Protein AF-0000000074470999 (afdb_homodimer)

pLDDT: mean 94.83, std 13.08, range [27.0, 99.0]

InterPro domains:
  IPR013830 SGNH hydrolase-type esterase domain [PF13472] (22-227)
  IPR036514 SGNH hydrolase superfamily [G3DSA:3.40.50.1110] (16-259)
  IPR045136 Isoamyl acetate-hydrolyzing esterase Iah1-like [PTHR14209] (16-255)

Solvent-accessible surface area (backbone atoms only — not comparable to full-atom values): 27203 Å² total; per-residue (Å²): 133,81,80,75,70,70,77,73,78,78,80,65,61,67,55,79,63,37,24,36,37,38,38,29,14,38,68,47,44,55,17,31,41,42,92,69,31,38,29,34,52,25,51,51,35,41,60,24,54,61,44,36,44,63,42,80,51,23,38,51,70,35,25,51,56,29,42,64,64,45,41,50,24,67,53,63,46,59,89,59,40,46,43,52,33,32,38,46,40,55,40,64,39,18,32,25,37,88,90,45,89,55,35,42,61,67,68,57,45,44,48,37,53,50,47,54,66,62,26,69,54,40,58,68,40,59,44,51,54,31,40,31,30,27,62,60,29,30,40,70,44,27,43,58,48,26,50,73,72,71,41,73,71,73,52,50,44,25,72,55,30,48,52,47,24,51,43,49,50,51,52,27,55,74,69,72,36,53,64,26,57,35,29,59,52,55,41,47,74,67,70,54,55,92,91,52,79,55,76,31,30,83,87,35,72,88,47,71,72,58,52,55,28,30,74,35,19,73,44,65,24,27,60,32,27,50,53,46,45,50,41,45,53,50,40,37,46,75,76,37,55,71,69,32,49,90,60,47,66,60,75,62,66,57,41,93,73,40,63,107,133,83,77,74,72,67,78,74,79,77,80,64,58,68,54,78,60,38,24,36,37,39,37,30,15,39,69,47,44,56,18,31,41,41,91,68,33,40,29,34,52,28,50,50,35,42,59,25,55,62,44,37,43,64,43,79,51,23,40,52,70,33,26,51,57,29,44,66,64,46,41,49,24,67,54,61,45,59,90,59,41,46,43,53,32,32,39,46,40,54,40,64,40,18,30,25,37,87,90,46,89,55,34,42,60,68,69,59,45,42,50,39,53,50,48,55,66,63,27,69,54,41,58,70,41,59,44,52,55,30,39,32,31,28,62,61,30,30,40,70,44,26,42,57,49,25,51,76,73,72,40,72,70,72,52,51,44,26,71,55,29,48,52,46,26,51,43,48,51,51,53,26,55,75,71,72,36,54,63,25,54,36,30,60,51,56,42,47,74,66,69,56,52,91,91,52,78,55,74,31,31,83,89,34,72,87,47,70,73,58,53,55,27,29,74,34,20,72,44,65,24,28,61,32,28,49,52,46,44,51,41,44,52,51,40,37,44,74,76,37,55,71,69,32,49,91,59,48,68,60,75,64,65,57,42,94,73,40,62,103

Secondary structure (DSSP, 8-state):
-----------S---PPEEEEEEESHHHHGGG--TTS--HHHHHHHHTTTTEEEEEEE-TT--HHHHHHHHHHHSPPTTT--EEEEEEE--TTTTSPTTSTT---HHHHHHHHHHHHT-HHHHHH--EEEEEPPPP--HHHHHHHHHHTTPPSPS--HHHHHHHHHHHHHHHHHTT--EE-HHHHHHHHTT--TTS--TTSTTS---HHHHTTBSSSSSB-HHHHHHHHHHHHHHHHHH-GGGSGGGSPPSS--TTTS--/-----------S---PPEEEEEEESHHHHGGG--TTS--HHHHHHHHTTTTEEEEEEE-TT--HHHHHHHHHHHSPPTTT--EEEEEEE--TTTTSPTTSTT---HHHHHHHHHHHHT-HHHHHH--EEEEEPPPP--HHHHHHHHHHTTPPSPS--HHHHHHHHHHHHHHHHHTT--EE-HHHHHHHHTT--TTS--TTSTTS---HHHHTTBSSSSSB-HHHHHHHHHHHHHHHHHH-GGGSGGGSPPSS--TTTS--

Structure (mmCIF, N/CA/C/O backbone):
data_AF-0000000074470999-model_v1
#
loop_
_entity.id
_entity.type
_entity.pdbx_description
1 polymer 'SGNH hydrolase-type esterase domain-containing protein'
#
loop_
_atom_site.group_PDB
_atom_site.id
_atom_site.type_symbol
_atom_site.label_atom_id
_atom_site.label_alt_id
_atom_site.label_comp_id
_atom_site.label_asym_id
_atom_site.label_entity_id
_atom_site.label_seq_id
_atom_site.pdbx_PDB_ins_code
_atom_site.Cartn_x
_atom_site.Cartn_y
_atom_site.Cartn_z
_atom_site.occupancy
_atom_site.B_iso_or_equiv
_atom_site.auth_seq_id
_atom_site.auth_comp_id
_atom_site.auth_asym_id
_atom_site.auth_atom_id
_atom_site.pdbx_PDB_model_num
ATOM 1 N N . MET A 1 1 ? -44.375 19.031 -3.625 1 27 1 MET A N 1
ATOM 2 C CA . MET A 1 1 ? -43.5 19.422 -2.52 1 27 1 MET A CA 1
ATOM 3 C C . MET A 1 1 ? -42.625 18.25 -2.059 1 27 1 MET A C 1
ATOM 5 O O . MET A 1 1 ? -43.094 17.438 -1.252 1 27 1 MET A O 1
ATOM 9 N N . SER A 1 2 ? -41.875 17.625 -2.951 1 29.59 2 SER A N 1
ATOM 10 C CA . SER A 1 2 ? -41.219 16.312 -2.906 1 29.59 2 SER A CA 1
ATOM 11 C C . SER A 1 2 ? -40.188 16.25 -1.793 1 29.59 2 SER A C 1
ATOM 13 O O . SER A 1 2 ? -39.344 17.141 -1.674 1 29.59 2 SER A O 1
ATOM 15 N N . ASN A 1 3 ? -40.562 15.648 -0.581 1 29.34 3 ASN A N 1
ATOM 16 C CA . ASN A 1 3 ? -39.875 15.445 0.693 1 29.34 3 ASN A CA 1
ATOM 17 C C . ASN A 1 3 ? -38.562 14.711 0.506 1 29.34 3 ASN A C 1
ATOM 19 O O . ASN A 1 3 ? -38.531 13.492 0.309 1 29.34 3 ASN A O 1
ATOM 23 N N . THR A 1 4 ? -37.656 15.273 -0.254 1 30.84 4 THR A N 1
ATOM 24 C CA . THR A 1 4 ? -36.312 14.711 -0.324 1 30.84 4 THR A CA 1
ATOM 25 C C . THR A 1 4 ? -35.75 14.508 1.074 1 30.84 4 THR A C 1
ATOM 27 O O . THR A 1 4 ? -35.438 15.484 1.769 1 30.84 4 THR A O 1
ATOM 30 N N . VAL A 1 5 ? -36.281 13.469 1.771 1 32.06 5 VAL A N 1
ATOM 31 C CA . VAL A 1 5 ? -35.719 13.117 3.07 1 32.06 5 VAL A CA 1
ATOM 32 C C . VAL A 1 5 ? -34.219 13.047 2.979 1 32.06 5 VAL A C 1
ATOM 34 O O . VAL A 1 5 ? -33.656 12.367 2.107 1 32.06 5 VAL A O 1
ATOM 37 N N . ALA A 1 6 ? -33.531 14.039 3.396 1 31.72 6 ALA A N 1
ATOM 38 C CA . ALA A 1 6 ? -32.062 14.031 3.58 1 31.72 6 ALA A CA 1
ATOM 39 C C . ALA A 1 6 ? -31.609 12.719 4.207 1 31.72 6 ALA A C 1
ATOM 41 O O . ALA A 1 6 ? -32.219 12.242 5.176 1 31.72 6 ALA A O 1
ATOM 42 N N . ALA A 1 7 ? -31.016 11.828 3.424 1 36.44 7 ALA A N 1
ATOM 43 C CA . ALA A 1 7 ? -30.406 10.633 3.988 1 36.44 7 ALA A CA 1
ATOM 44 C C . ALA A 1 7 ? -29.922 10.891 5.418 1 36.44 7 ALA A C 1
ATOM 46 O O . ALA A 1 7 ? -29.156 11.82 5.668 1 36.44 7 ALA A O 1
ATOM 47 N N . ALA A 1 8 ? -30.5 10.477 6.402 1 34.44 8 ALA A N 1
ATOM 48 C CA . ALA A 1 8 ? -30.188 10.539 7.824 1 34.44 8 ALA A CA 1
ATOM 49 C C . ALA A 1 8 ? -28.688 10.398 8.055 1 34.44 8 ALA A C 1
ATOM 51 O O . ALA A 1 8 ? -28.062 9.438 7.598 1 34.44 8 ALA A O 1
ATOM 52 N N . GLU A 1 9 ? -27.781 11.289 8.109 1 38.44 9 GLU A N 1
ATOM 53 C CA . GLU A 1 9 ? -26.391 11.273 8.523 1 38.44 9 GLU A CA 1
ATOM 54 C C . GLU A 1 9 ? -26.141 10.195 9.578 1 38.44 9 GLU A C 1
ATOM 56 O O . GLU A 1 9 ? -26.547 10.336 10.727 1 38.44 9 GLU A O 1
ATOM 61 N N . GLU A 1 10 ? -26.453 8.906 9.453 1 44.12 10 GLU A N 1
ATOM 62 C CA . GLU A 1 10 ? -26.188 7.926 10.5 1 44.12 10 GLU A CA 1
ATOM 63 C C . GLU A 1 10 ? -24.812 8.148 11.125 1 44.12 10 GLU A C 1
ATOM 65 O O . GLU A 1 10 ? -23.781 8.062 10.445 1 44.12 10 GLU A O 1
ATOM 70 N N . GLU A 1 11 ? -24.438 8.875 11.953 1 49.19 11 GLU A N 1
ATOM 71 C CA . GLU A 1 11 ? -23.359 9.32 12.828 1 49.19 11 GLU A CA 1
ATOM 72 C C . GLU A 1 11 ? -22.594 8.141 13.422 1 49.19 11 GLU A C 1
ATOM 74 O O . GLU A 1 11 ? -23.203 7.25 14.023 1 49.19 11 GLU A O 1
ATOM 79 N N . GLY A 1 12 ? -21.328 7.801 13.117 1 61.19 12 GLY A N 1
ATOM 80 C CA . GLY A 1 12 ? -20.219 7.227 13.867 1 61.19 12 GLY A CA 1
ATOM 81 C C . GLY A 1 12 ? -20 5.754 13.562 1 61.19 12 GLY A C 1
ATOM 82 O O . GLY A 1 12 ? -19.312 5.059 14.32 1 61.19 12 GLY A O 1
ATOM 83 N N . VAL A 1 13 ? -20.688 5.207 12.586 1 78.5 13 VAL A N 1
ATOM 84 C CA . VAL A 1 13 ? -20.516 3.771 12.391 1 78.5 13 VAL A CA 1
ATOM 85 C C . VAL A 1 13 ? -19.281 3.525 11.523 1 78.5 13 VAL A C 1
ATOM 87 O O . VAL A 1 13 ? -19.125 4.113 10.453 1 78.5 13 VAL A O 1
ATOM 90 N N . TYR A 1 14 ? -18.375 2.713 12.031 1 87.81 14 TYR A N 1
ATOM 91 C CA . TYR A 1 14 ? -17.188 2.295 11.312 1 87.81 14 TYR A CA 1
ATOM 92 C C . TYR A 1 14 ? -17.531 1.715 9.945 1 87.81 14 TYR A C 1
ATOM 94 O O . TYR A 1 14 ? -18.406 0.845 9.844 1 87.81 14 TYR A O 1
ATOM 102 N N . THR A 1 15 ? -16.984 2.309 8.93 1 86.56 15 THR A N 1
ATOM 103 C CA . THR A 1 15 ? -17.156 1.873 7.551 1 86.56 15 THR A CA 1
ATOM 104 C C . THR A 1 15 ? -15.836 1.425 6.953 1 86.56 15 THR A C 1
ATOM 106 O O . THR A 1 15 ? -15.133 2.219 6.328 1 86.56 15 THR A O 1
ATOM 109 N N . PRO A 1 16 ? -15.555 0.133 7.09 1 88.19 16 PRO A N 1
ATOM 110 C CA . PRO A 1 16 ? -14.289 -0.343 6.535 1 88.19 16 PRO A CA 1
ATOM 111 C C . PRO A 1 16 ? -14.305 -0.449 5.016 1 88.19 16 PRO A C 1
ATOM 113 O O . PRO A 1 16 ? -15.375 -0.626 4.418 1 88.19 16 PRO A O 1
ATOM 116 N N . TYR A 1 17 ? -13.164 -0.198 4.395 1 96.62 17 TYR A N 1
ATOM 117 C CA . TYR A 1 17 ? -13.039 -0.536 2.98 1 96.62 17 TYR A CA 1
ATOM 118 C C . TYR A 1 17 ? -13.094 -2.045 2.771 1 96.62 17 TYR A C 1
ATOM 120 O O . TYR A 1 17 ? -12.523 -2.807 3.561 1 96.62 17 TYR A O 1
ATOM 128 N N . ASP A 1 18 ? -13.82 -2.455 1.763 1 98.06 18 ASP A N 1
ATOM 129 C CA . ASP A 1 18 ? -13.617 -3.832 1.318 1 98.06 18 ASP A CA 1
ATOM 130 C C . ASP A 1 18 ? -12.172 -4.059 0.875 1 98.06 18 ASP A C 1
ATOM 132 O O . ASP A 1 18 ? -11.43 -3.1 0.64 1 98.06 18 ASP A O 1
ATOM 136 N N . GLN A 1 19 ? -11.828 -5.348 0.821 1 98.44 19 GLN A N 1
ATOM 137 C CA . GLN A 1 19 ? -10.43 -5.641 0.544 1 98.44 19 GLN A CA 1
ATOM 138 C C . GLN A 1 19 ? -10.266 -6.289 -0.826 1 98.44 19 GLN A C 1
ATOM 140 O O . GLN A 1 19 ? -11.102 -7.094 -1.243 1 98.44 19 GLN A O 1
ATOM 145 N N . PHE A 1 20 ? -9.266 -5.883 -1.554 1 98.94 20 PHE A N 1
ATOM 146 C CA . PHE A 1 20 ? -8.617 -6.633 -2.623 1 98.94 20 PHE A CA 1
ATOM 147 C C . PHE A 1 20 ? -7.406 -7.391 -2.092 1 98.94 20 PHE A C 1
ATOM 149 O O . PHE A 1 20 ? -6.348 -6.797 -1.856 1 98.94 20 PHE A O 1
ATOM 156 N N . PHE A 1 21 ? -7.531 -8.711 -1.862 1 98.88 21 PHE A N 1
ATOM 157 C CA . PHE A 1 21 ? -6.582 -9.531 -1.124 1 98.88 21 PHE A CA 1
ATOM 158 C C . PHE A 1 21 ? -5.629 -10.242 -2.076 1 98.88 21 PHE A C 1
ATOM 160 O O . PHE A 1 21 ? -6.047 -11.094 -2.867 1 98.88 21 PHE A O 1
ATOM 167 N N . LEU A 1 22 ? -4.309 -9.898 -2.029 1 98.94 22 LEU A N 1
ATOM 168 C CA . LEU A 1 22 ? -3.287 -10.516 -2.865 1 98.94 22 LEU A CA 1
ATOM 169 C C . LEU A 1 22 ? -2.561 -11.625 -2.109 1 98.94 22 LEU A C 1
ATOM 171 O O . LEU A 1 22 ? -1.71 -11.344 -1.26 1 98.94 22 LEU A O 1
ATOM 175 N N . PHE A 1 23 ? -2.852 -12.859 -2.363 1 98.94 23 PHE A N 1
ATOM 176 C CA . PHE A 1 23 ? -2.242 -14 -1.688 1 98.94 23 PHE A CA 1
ATOM 177 C C . PHE A 1 23 ? -1.199 -14.664 -2.58 1 98.94 23 PHE A C 1
ATOM 179 O O . PHE A 1 23 ? -1.497 -15.039 -3.715 1 98.94 23 PHE A O 1
ATOM 186 N N . GLY A 1 24 ? 0.004 -14.688 -2.09 1 98.81 24 GLY A N 1
ATOM 187 C CA . GLY A 1 24 ? 1.03 -15.266 -2.943 1 98.81 24 GLY A CA 1
ATOM 188 C C . GLY A 1 24 ? 2.361 -15.445 -2.24 1 98.81 24 GLY A C 1
ATOM 189 O O . GLY A 1 24 ? 2.406 -15.633 -1.021 1 98.81 24 GLY A O 1
ATOM 190 N N . ASP A 1 25 ? 3.412 -15.57 -3.02 1 98.75 25 ASP A N 1
ATOM 191 C CA . ASP A 1 25 ? 4.758 -15.836 -2.523 1 98.75 25 ASP A CA 1
ATOM 192 C C . ASP A 1 25 ? 5.629 -14.586 -2.596 1 98.75 25 ASP A C 1
ATOM 194 O O . ASP A 1 25 ? 5.156 -13.477 -2.324 1 98.75 25 ASP A O 1
ATOM 198 N N . SER A 1 26 ? 6.926 -14.711 -2.906 1 98.75 26 SER A N 1
ATOM 199 C CA . SER A 1 26 ? 7.848 -13.578 -2.922 1 98.75 26 SER A CA 1
ATOM 200 C C . SER A 1 26 ? 7.488 -12.586 -4.027 1 98.75 26 SER A C 1
ATOM 202 O O . SER A 1 26 ? 7.684 -11.375 -3.873 1 98.75 26 SER A O 1
ATOM 204 N N . ILE A 1 27 ? 6.973 -13.07 -5.133 1 98.88 27 ILE A N 1
ATOM 205 C CA . ILE A 1 27 ? 6.641 -12.188 -6.246 1 98.88 27 ILE A CA 1
ATOM 206 C C . ILE A 1 27 ? 5.52 -11.242 -5.836 1 98.88 27 ILE A C 1
ATOM 208 O O . ILE A 1 27 ? 5.516 -10.07 -6.227 1 98.88 27 ILE A O 1
ATOM 212 N N . THR A 1 28 ? 4.59 -11.719 -5.016 1 98.88 28 THR A N 1
ATOM 213 C CA . THR A 1 28 ? 3.559 -10.875 -4.426 1 98.88 28 THR A CA 1
ATOM 214 C C . THR A 1 28 ? 4.148 -9.984 -3.336 1 98.88 28 THR A C 1
ATOM 216 O O . THR A 1 28 ? 3.926 -8.773 -3.33 1 98.88 28 THR A O 1
ATOM 219 N N . GLU A 1 29 ? 4.938 -10.578 -2.426 1 98.69 29 GLU A N 1
ATOM 220 C CA . GLU A 1 29 ? 5.527 -9.828 -1.319 1 98.69 29 GLU A CA 1
ATOM 221 C C . GLU A 1 29 ? 6.336 -8.633 -1.827 1 98.69 29 GLU A C 1
ATOM 223 O O . GLU A 1 29 ? 6.195 -7.523 -1.316 1 98.69 29 GLU A O 1
ATOM 228 N N . TYR A 1 30 ? 7.125 -8.844 -2.863 1 98.5 30 TYR A N 1
ATOM 229 C CA . TYR A 1 30 ? 8.102 -7.855 -3.305 1 98.5 30 TYR A CA 1
ATOM 230 C C . TYR A 1 30 ? 7.457 -6.832 -4.23 1 98.5 30 TYR A C 1
ATOM 232 O O . TYR A 1 30 ? 8.117 -5.895 -4.684 1 98.5 30 TYR A O 1
ATOM 240 N N . SER A 1 31 ? 6.168 -7 -4.426 1 98.25 31 SER A N 1
ATOM 241 C CA . SER A 1 31 ? 5.516 -6.16 -5.426 1 98.25 31 SER A CA 1
ATOM 242 C C . SER A 1 31 ? 5.328 -4.738 -4.914 1 98.25 31 SER A C 1
ATOM 244 O O . SER A 1 31 ? 4.906 -3.854 -5.668 1 98.25 31 SER A O 1
ATOM 246 N N . ASN A 1 32 ? 5.695 -4.414 -3.654 1 96.56 32 ASN A N 1
ATOM 247 C CA . ASN A 1 32 ? 5.633 -3.061 -3.115 1 96.56 32 ASN A CA 1
ATOM 248 C C . ASN A 1 32 ? 6.898 -2.27 -3.445 1 96.56 32 ASN A C 1
ATOM 250 O O . ASN A 1 32 ? 6.926 -1.047 -3.289 1 96.56 32 ASN A O 1
ATOM 254 N N . ALA A 1 33 ? 7.934 -2.945 -3.859 1 94.94 33 ALA A N 1
ATOM 255 C CA . ALA A 1 33 ? 9.227 -2.299 -4.059 1 94.94 33 ALA A CA 1
ATOM 256 C C . ALA A 1 33 ? 9.172 -1.293 -5.203 1 94.94 33 ALA A C 1
ATOM 258 O O . ALA A 1 33 ? 8.492 -1.526 -6.207 1 94.94 33 ALA A O 1
ATOM 259 N N . GLN A 1 34 ? 9.891 -0.21 -5.008 1 93.31 34 GLN A N 1
ATOM 260 C CA . GLN A 1 34 ? 9.875 0.845 -6.016 1 93.31 34 GLN A CA 1
ATOM 261 C C . GLN A 1 34 ? 11.281 1.13 -6.535 1 93.31 34 GLN A C 1
ATOM 263 O O . GLN A 1 34 ? 11.5 2.125 -7.23 1 93.31 34 GLN A O 1
ATOM 268 N N . ASP A 1 35 ? 12.18 0.315 -6.18 1 91.69 35 ASP A N 1
ATOM 269 C CA . ASP A 1 35 ? 13.578 0.574 -6.504 1 91.69 35 ASP A CA 1
ATOM 270 C C . ASP A 1 35 ? 13.773 0.711 -8.008 1 91.69 35 ASP A C 1
ATOM 272 O O . ASP A 1 35 ? 14.703 1.392 -8.461 1 91.69 35 ASP A O 1
ATOM 276 N N . MET A 1 36 ? 12.875 0.065 -8.688 1 93.62 36 MET A N 1
ATOM 277 C CA . MET A 1 36 ? 13.008 0.12 -10.141 1 93.62 36 MET A CA 1
ATOM 278 C C . MET A 1 36 ? 11.891 0.958 -10.758 1 93.62 36 MET A C 1
ATOM 280 O O . MET A 1 36 ? 11.656 0.894 -11.969 1 93.62 36 MET A O 1
ATOM 284 N N . GLY A 1 37 ? 11.133 1.598 -9.953 1 94 37 GLY A N 1
ATOM 285 C CA . GLY A 1 37 ? 10.273 2.67 -10.43 1 94 37 GLY A CA 1
ATOM 286 C C . GLY A 1 37 ? 8.812 2.273 -10.516 1 94 37 GLY A C 1
ATOM 287 O O . GLY A 1 37 ? 7.945 3.123 -10.727 1 94 37 GLY A O 1
ATOM 288 N N . PHE A 1 38 ? 8.523 0.95 -10.398 1 96.81 38 PHE A N 1
ATOM 289 C CA . PHE A 1 38 ? 7.133 0.513 -10.484 1 96.81 38 PHE A CA 1
ATOM 290 C C . PHE A 1 38 ? 6.926 -0.789 -9.719 1 96.81 38 PHE A C 1
ATOM 292 O O . PHE A 1 38 ? 7.738 -1.709 -9.82 1 96.81 38 PHE A O 1
ATOM 299 N N . GLY A 1 39 ? 5.871 -0.806 -8.953 1 97.81 39 GLY A N 1
ATOM 300 C CA . GLY A 1 39 ? 5.43 -2.016 -8.273 1 97.81 39 GLY A CA 1
ATOM 301 C C . GLY A 1 39 ? 3.98 -2.363 -8.555 1 97.81 39 GLY A C 1
ATOM 302 O O . GLY A 1 39 ? 3.154 -1.475 -8.773 1 97.81 39 GLY A O 1
ATOM 303 N N . PHE A 1 40 ? 3.67 -3.639 -8.531 1 98.75 40 PHE A N 1
ATOM 304 C CA . PHE A 1 40 ? 2.34 -4.156 -8.828 1 98.75 40 PHE A CA 1
ATOM 305 C C . PHE A 1 40 ? 1.349 -3.756 -7.738 1 98.75 40 PHE A C 1
ATOM 307 O O . PHE A 1 40 ? 0.289 -3.199 -8.031 1 98.75 40 PHE A O 1
ATOM 314 N N . SER A 1 41 ? 1.632 -3.961 -6.449 1 98.5 41 SER A N 1
ATOM 315 C CA . SER A 1 41 ? 0.711 -3.695 -5.348 1 98.5 41 SER A CA 1
ATOM 316 C C . SER A 1 41 ? 0.39 -2.207 -5.246 1 98.5 41 SER A C 1
ATOM 318 O O . SER A 1 41 ? -0.779 -1.822 -5.172 1 98.5 41 SER A O 1
ATOM 320 N N . PRO A 1 42 ? 1.391 -1.331 -5.305 1 98.19 42 PRO A N 1
ATOM 321 C CA . PRO A 1 42 ? 1.069 0.097 -5.242 1 98.19 42 PRO A CA 1
ATOM 322 C C . PRO A 1 42 ? 0.254 0.57 -6.445 1 98.19 42 PRO A C 1
ATOM 324 O O . PRO A 1 42 ? -0.557 1.491 -6.32 1 98.19 42 PRO A O 1
ATOM 327 N N . ALA A 1 43 ? 0.458 -0.048 -7.625 1 98.38 43 ALA A N 1
ATOM 328 C CA . ALA A 1 43 ? -0.355 0.306 -8.789 1 98.38 43 ALA A CA 1
ATOM 329 C C . ALA A 1 43 ? -1.83 0.005 -8.531 1 98.38 43 ALA A C 1
ATOM 331 O O . ALA A 1 43 ? -2.699 0.827 -8.836 1 98.38 43 ALA A O 1
ATOM 332 N N . LEU A 1 44 ? -2.064 -1.176 -7.957 1 98.81 44 LEU A N 1
ATOM 333 C CA . LEU A 1 44 ? -3.436 -1.517 -7.594 1 98.81 44 LEU A CA 1
ATOM 334 C C . LEU A 1 44 ? -3.957 -0.58 -6.508 1 98.81 44 LEU A C 1
ATOM 336 O O . LEU A 1 44 ? -5.113 -0.152 -6.555 1 98.81 44 LEU A O 1
ATOM 340 N N . GLN A 1 45 ? -3.113 -0.266 -5.52 1 98.56 45 GLN A N 1
ATOM 341 C CA . GLN A 1 45 ? -3.512 0.614 -4.426 1 98.56 45 GLN A CA 1
ATOM 342 C C . GLN A 1 45 ? -3.885 2 -4.941 1 98.56 45 GLN A C 1
ATOM 344 O O . GLN A 1 45 ? -4.832 2.617 -4.453 1 98.56 45 GLN A O 1
ATOM 349 N N . ASN A 1 46 ? -3.113 2.441 -5.875 1 98.38 46 ASN A N 1
ATOM 350 C CA . ASN A 1 46 ? -3.43 3.732 -6.477 1 98.38 46 ASN A CA 1
ATOM 351 C C . ASN A 1 46 ? -4.738 3.68 -7.262 1 98.38 46 ASN A C 1
ATOM 353 O O . ASN A 1 46 ? -5.578 4.57 -7.133 1 98.38 46 ASN A O 1
ATOM 357 N N . ALA A 1 47 ? -4.938 2.646 -8.047 1 98.62 47 ALA A N 1
ATOM 358 C CA . ALA A 1 47 ? -6.129 2.506 -8.875 1 98.62 47 ALA A CA 1
ATOM 359 C C . ALA A 1 47 ? -7.387 2.416 -8.016 1 98.62 47 ALA A C 1
ATOM 361 O O . ALA A 1 47 ? -8.422 2.99 -8.352 1 98.62 47 ALA A O 1
ATOM 362 N N . TYR A 1 48 ? -7.258 1.744 -6.859 1 98.81 48 TYR A N 1
ATOM 363 C CA . TYR A 1 48 ? -8.438 1.476 -6.039 1 98.81 48 TYR A CA 1
ATOM 364 C C . TYR A 1 48 ? -8.484 2.408 -4.836 1 98.81 48 TYR A C 1
ATOM 366 O O . TYR A 1 48 ? -9.219 2.158 -3.879 1 98.81 48 TYR A O 1
ATOM 374 N N . ALA A 1 49 ? -7.695 3.5 -4.879 1 98.12 49 ALA A N 1
ATOM 375 C CA . ALA A 1 49 ? -7.656 4.461 -3.779 1 98.12 49 ALA A CA 1
ATOM 376 C C . ALA A 1 49 ? -9.062 4.945 -3.424 1 98.12 49 ALA A C 1
ATOM 378 O O . ALA A 1 49 ? -9.867 5.234 -4.309 1 98.12 49 ALA A O 1
ATOM 379 N N . ARG A 1 50 ? -9.367 4.934 -2.059 1 97.81 50 ARG A N 1
ATOM 380 C CA . ARG A 1 50 ? -10.617 5.406 -1.462 1 97.81 50 ARG A CA 1
ATOM 381 C C . ARG A 1 50 ? -11.773 4.473 -1.808 1 97.81 50 ARG A C 1
ATOM 383 O O . ARG A 1 50 ? -12.93 4.777 -1.508 1 97.81 50 ARG A O 1
ATOM 390 N N . ARG A 1 51 ? -11.508 3.338 -2.486 1 98.38 51 ARG A N 1
ATOM 391 C CA . ARG A 1 51 ? -12.539 2.389 -2.898 1 98.38 51 ARG A CA 1
ATOM 392 C C . ARG A 1 51 ? -12.336 1.036 -2.225 1 98.38 51 ARG A C 1
ATOM 394 O O . ARG A 1 51 ? -13.258 0.505 -1.601 1 98.38 51 ARG A O 1
ATOM 401 N N . LEU A 1 52 ? -11.188 0.485 -2.293 1 98.69 52 LEU A N 1
ATOM 402 C CA . LEU A 1 52 ? -10.789 -0.779 -1.685 1 98.69 52 LEU A CA 1
ATOM 403 C C . LEU A 1 52 ? -9.43 -0.651 -1.011 1 98.69 52 LEU A C 1
ATOM 405 O O . LEU A 1 52 ? -8.578 0.126 -1.456 1 98.69 52 LEU A O 1
ATOM 409 N N . ASP A 1 53 ? -9.25 -1.39 0.05 1 98.25 53 ASP A N 1
ATOM 410 C CA . ASP A 1 53 ? -7.902 -1.62 0.561 1 98.25 53 ASP A CA 1
ATOM 411 C C . ASP A 1 53 ? -7.242 -2.803 -0.145 1 98.25 53 ASP A C 1
ATOM 413 O O . ASP A 1 53 ? -7.781 -3.91 -0.148 1 98.25 53 ASP A O 1
ATOM 417 N N . VAL A 1 54 ? -6.117 -2.566 -0.787 1 98.69 54 VAL A N 1
ATOM 418 C CA . VAL A 1 54 ? -5.324 -3.648 -1.364 1 98.69 54 VAL A CA 1
ATOM 419 C C . VAL A 1 54 ? -4.371 -4.207 -0.312 1 98.69 54 VAL A C 1
ATOM 421 O O . VAL A 1 54 ? -3.523 -3.482 0.216 1 98.69 54 VAL A O 1
ATOM 424 N N . VAL A 1 55 ? -4.512 -5.48 0.005 1 98.19 55 VAL A N 1
ATOM 425 C CA . VAL A 1 55 ? -3.76 -6.129 1.073 1 98.19 55 VAL A CA 1
ATOM 426 C C . VAL A 1 55 ? -2.762 -7.117 0.476 1 98.19 55 VAL A C 1
ATOM 428 O O . VAL A 1 55 ? -3.152 -8.07 -0.205 1 98.19 55 VAL A O 1
ATOM 431 N N . ASN A 1 56 ? -1.487 -6.816 0.677 1 98.62 56 ASN A N 1
ATOM 432 C CA . ASN A 1 56 ? -0.42 -7.699 0.217 1 98.62 56 ASN A CA 1
ATOM 433 C C . ASN A 1 56 ? -0.113 -8.789 1.242 1 98.62 56 ASN A C 1
ATOM 435 O O . ASN A 1 56 ? 0.401 -8.5 2.324 1 98.62 56 ASN A O 1
ATOM 439 N N . ARG A 1 57 ? -0.442 -9.992 0.909 1 98.62 57 ARG A N 1
ATOM 440 C CA . ARG A 1 57 ? -0.13 -11.141 1.744 1 98.62 57 ARG A CA 1
ATOM 441 C C . ARG A 1 57 ? 0.763 -12.133 1.001 1 98.62 57 ARG A C 1
ATOM 443 O O . ARG A 1 57 ? 0.444 -13.32 0.911 1 98.62 57 ARG A O 1
ATOM 450 N N . GLY A 1 58 ? 1.814 -11.555 0.41 1 98.69 58 GLY A N 1
ATOM 451 C CA . GLY A 1 58 ? 2.891 -12.367 -0.138 1 98.69 58 GLY A CA 1
ATOM 452 C C . GLY A 1 58 ? 3.854 -12.875 0.918 1 98.69 58 GLY A C 1
ATOM 453 O O . GLY A 1 58 ? 4.254 -12.125 1.811 1 98.69 58 GLY A O 1
ATOM 454 N N . LEU A 1 59 ? 4.148 -14.141 0.837 1 98.56 59 LEU A N 1
ATOM 455 C CA . LEU A 1 59 ? 5.078 -14.781 1.764 1 98.56 59 LEU A CA 1
ATOM 456 C C . LEU A 1 59 ? 6.254 -15.398 1.016 1 98.56 59 LEU A C 1
ATOM 458 O O . LEU A 1 59 ? 6.125 -16.469 0.428 1 98.56 59 LEU A O 1
ATOM 462 N N . ALA A 1 60 ? 7.379 -14.688 1.075 1 98.44 60 ALA A N 1
ATOM 463 C CA . ALA A 1 60 ? 8.547 -15.023 0.267 1 98.44 60 ALA A CA 1
ATOM 464 C C . ALA A 1 60 ? 8.984 -16.469 0.505 1 98.44 60 ALA A C 1
ATOM 466 O O . ALA A 1 60 ? 9.117 -16.906 1.652 1 98.44 60 ALA A O 1
ATOM 467 N N . GLY A 1 61 ? 9.188 -17.172 -0.562 1 98.5 61 GLY A N 1
ATOM 468 C CA . GLY A 1 61 ? 9.711 -18.531 -0.521 1 98.5 61 GLY A CA 1
ATOM 469 C C . GLY A 1 61 ? 8.633 -19.578 -0.312 1 98.5 61 GLY A C 1
ATOM 470 O O . GLY A 1 61 ? 8.867 -20.766 -0.508 1 98.5 61 GLY A O 1
ATOM 471 N N . TYR A 1 62 ? 7.449 -19.188 0.098 1 98.69 62 TYR A N 1
ATOM 472 C CA . TYR A 1 62 ? 6.379 -20.141 0.364 1 98.69 62 TYR A CA 1
ATOM 473 C C . TYR A 1 62 ? 5.93 -20.828 -0.92 1 98.69 62 TYR A C 1
ATOM 475 O O . TYR A 1 62 ? 5.801 -20.188 -1.965 1 98.69 62 TYR A O 1
ATOM 483 N N . ASN A 1 63 ? 5.84 -22.109 -0.913 1 98.75 63 ASN A N 1
ATOM 484 C CA . ASN A 1 63 ? 5.094 -22.875 -1.903 1 98.75 63 ASN A CA 1
ATOM 485 C C . ASN A 1 63 ? 3.686 -23.219 -1.414 1 98.75 63 ASN A C 1
ATOM 487 O O . ASN A 1 63 ? 3.246 -22.703 -0.384 1 98.75 63 ASN A O 1
ATOM 491 N N . THR A 1 64 ? 2.918 -23.969 -2.184 1 98.88 64 THR A N 1
ATOM 492 C CA . THR A 1 64 ? 1.52 -24.203 -1.841 1 98.88 64 THR A CA 1
ATOM 493 C C . THR A 1 64 ? 1.407 -25.062 -0.585 1 98.88 64 THR A C 1
ATOM 495 O O . THR A 1 64 ? 0.382 -25.047 0.1 1 98.88 64 THR A O 1
ATOM 498 N N . LEU A 1 65 ? 2.463 -25.859 -0.25 1 98.69 65 LEU A N 1
ATOM 499 C CA . LEU A 1 65 ? 2.447 -26.609 0.998 1 98.69 65 LEU A CA 1
ATOM 500 C C . LEU A 1 65 ? 2.463 -25.672 2.201 1 98.69 65 LEU A C 1
ATOM 502 O O . LEU A 1 65 ? 1.767 -25.906 3.189 1 98.69 65 LEU A O 1
ATOM 506 N N . HIS A 1 66 ? 3.223 -24.641 2.133 1 98.38 66 HIS A N 1
ATOM 507 C CA . HIS A 1 66 ? 3.25 -23.609 3.17 1 98.38 66 HIS A CA 1
ATOM 508 C C . HIS A 1 66 ? 1.95 -22.812 3.191 1 98.38 66 HIS A C 1
ATOM 510 O O . HIS A 1 66 ? 1.407 -22.531 4.262 1 98.38 66 HIS A O 1
ATOM 516 N N . ALA A 1 67 ? 1.491 -22.469 1.997 1 98.38 67 ALA A N 1
ATOM 517 C CA . ALA A 1 67 ? 0.367 -21.547 1.83 1 98.38 67 ALA A CA 1
ATOM 518 C C . ALA A 1 67 ? -0.9 -22.109 2.467 1 98.38 67 ALA A C 1
ATOM 520 O O . ALA A 1 67 ? -1.652 -21.391 3.119 1 98.38 67 ALA A O 1
ATOM 521 N N . ILE A 1 68 ? -1.155 -23.406 2.303 1 97.81 68 ILE A N 1
ATOM 522 C CA . ILE A 1 68 ? -2.395 -23.984 2.818 1 97.81 68 ILE A CA 1
ATOM 523 C C . ILE A 1 68 ? -2.373 -23.969 4.344 1 97.81 68 ILE A C 1
ATOM 525 O O . ILE A 1 68 ? -3.428 -23.938 4.984 1 97.81 68 ILE A O 1
ATOM 529 N N . LYS A 1 69 ? -1.168 -23.969 4.934 1 96.75 69 LYS A N 1
ATOM 530 C CA . LYS A 1 69 ? -1.039 -23.906 6.387 1 96.75 69 LYS A CA 1
ATOM 531 C C . LYS A 1 69 ? -1.163 -22.469 6.879 1 96.75 69 LYS A C 1
ATOM 533 O O . LYS A 1 69 ? -1.736 -22.219 7.941 1 96.75 69 LYS A O 1
ATOM 538 N N . ALA A 1 70 ? -0.656 -21.547 6.121 1 97 70 ALA A N 1
ATOM 539 C CA . ALA A 1 70 ? -0.665 -20.141 6.504 1 97 70 ALA A CA 1
ATOM 540 C C . ALA A 1 70 ? -2.033 -19.516 6.254 1 97 70 ALA A C 1
ATOM 542 O O . ALA A 1 70 ? -2.432 -18.578 6.957 1 97 70 ALA A O 1
ATOM 543 N N . PHE A 1 71 ? -2.826 -20.031 5.34 1 97.56 71 PHE A N 1
ATOM 544 C CA . PHE A 1 71 ? -4.027 -19.406 4.797 1 97.56 71 PHE A CA 1
ATOM 545 C C . PHE A 1 71 ? -5.047 -19.156 5.898 1 97.56 71 PHE A C 1
ATOM 547 O O . PHE A 1 71 ? -5.523 -18.031 6.059 1 97.56 71 PHE A O 1
ATOM 554 N N . PRO A 1 72 ? -5.348 -20.094 6.758 1 96 72 PRO A N 1
ATOM 555 C CA . PRO A 1 72 ? -6.363 -19.828 7.781 1 96 72 PRO A CA 1
ATOM 556 C C . PRO A 1 72 ? -5.918 -18.766 8.789 1 96 72 PRO A C 1
ATOM 558 O O . PRO A 1 72 ? -6.754 -18.188 9.484 1 96 72 PRO A O 1
ATOM 561 N N . ARG A 1 73 ? -4.645 -18.516 8.812 1 95.31 73 ARG A N 1
ATOM 562 C CA . ARG A 1 73 ? -4.125 -17.531 9.758 1 95.31 73 ARG A CA 1
ATOM 563 C C . ARG A 1 73 ? -4.078 -16.141 9.125 1 95.31 73 ARG A C 1
ATOM 565 O O . ARG A 1 73 ? -4.102 -15.125 9.836 1 95.31 73 ARG A O 1
ATOM 572 N N . CYS A 1 74 ? -4.047 -16.109 7.852 1 95 74 CYS A N 1
ATOM 573 C CA . CYS A 1 74 ? -3.826 -14.805 7.234 1 95 74 CYS A CA 1
ATOM 574 C C . CYS A 1 74 ? -5.113 -14.273 6.609 1 95 74 CYS A C 1
ATOM 576 O O . CYS A 1 74 ? -5.25 -13.07 6.395 1 95 74 CYS A O 1
ATOM 578 N N . PHE A 1 75 ? -6.043 -15.125 6.297 1 97.5 75 PHE A N 1
ATOM 579 C CA . PHE A 1 75 ? -7.254 -14.727 5.59 1 97.5 75 PHE A CA 1
ATOM 580 C C . PHE A 1 75 ? -8.383 -14.43 6.57 1 97.5 75 PHE A C 1
ATOM 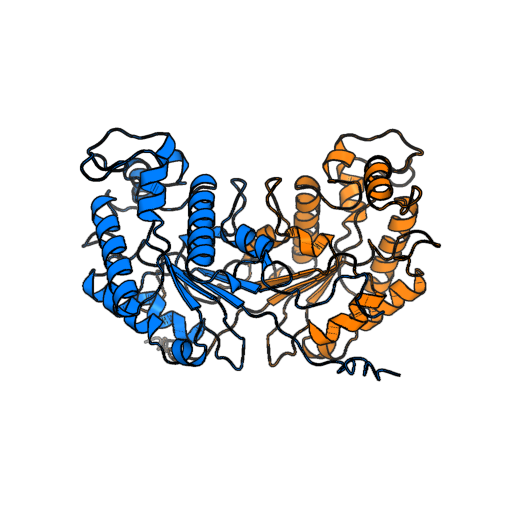582 O O . PHE A 1 75 ? -8.75 -15.281 7.383 1 97.5 75 PHE A O 1
ATOM 589 N N . PRO A 1 76 ? -8.961 -13.211 6.52 1 95.62 76 PRO A N 1
ATOM 590 C CA . PRO A 1 76 ? -9.93 -12.812 7.539 1 95.62 76 PRO A CA 1
ATOM 591 C C . PRO A 1 76 ? -11.305 -13.453 7.328 1 95.62 76 PRO A C 1
ATOM 593 O O . PRO A 1 76 ? -11.695 -13.719 6.188 1 95.62 76 PRO A O 1
ATOM 596 N N . SER A 1 77 ? -12 -13.68 8.398 1 94.81 77 SER A N 1
ATOM 597 C CA . SER A 1 77 ? -13.422 -13.992 8.312 1 94.81 77 SER A CA 1
ATOM 598 C C . SER A 1 77 ? -14.234 -12.766 7.934 1 94.81 77 SER A C 1
ATOM 600 O O . SER A 1 77 ? -13.75 -11.633 8.047 1 94.81 77 SER A O 1
ATOM 602 N N . PRO A 1 78 ? -15.461 -12.977 7.527 1 94.31 78 PRO A N 1
ATOM 603 C CA . PRO A 1 78 ? -16.297 -11.836 7.152 1 94.31 78 PRO A CA 1
ATOM 604 C C . PRO A 1 78 ? -16.547 -10.883 8.32 1 94.31 78 PRO A C 1
ATOM 606 O O . PRO A 1 78 ? -16.828 -9.695 8.102 1 94.31 78 PRO A O 1
ATOM 609 N N . GLU A 1 79 ? -16.406 -11.359 9.539 1 90.94 79 GLU A N 1
ATOM 610 C CA . GLU A 1 79 ? -16.625 -10.516 10.711 1 90.94 79 GLU A CA 1
ATOM 611 C C . GLU A 1 79 ? -15.453 -9.555 10.922 1 90.94 79 GLU A C 1
ATOM 613 O O . GLU A 1 79 ? -15.625 -8.492 11.523 1 90.94 79 GLU A O 1
ATOM 618 N N . ARG A 1 80 ? -14.312 -9.922 10.391 1 91.38 80 ARG A N 1
ATOM 619 C CA . ARG A 1 80 ? -13.109 -9.117 10.586 1 91.38 80 ARG A CA 1
ATOM 620 C C . ARG A 1 80 ? -12.914 -8.133 9.438 1 91.38 80 ARG A C 1
ATOM 622 O O . ARG A 1 80 ? -12.562 -6.977 9.656 1 91.38 80 ARG A O 1
ATOM 629 N N . ALA A 1 81 ? -13.156 -8.578 8.281 1 94.12 81 ALA A N 1
ATOM 630 C CA . ALA A 1 81 ? -13.039 -7.773 7.07 1 94.12 81 ALA A CA 1
ATOM 631 C C . ALA A 1 81 ? -13.773 -8.422 5.898 1 94.12 81 ALA A C 1
ATOM 633 O O . ALA A 1 81 ? -13.93 -9.648 5.863 1 94.12 81 ALA A O 1
ATOM 634 N N . ASN A 1 82 ? -14.188 -7.609 5.02 1 96.88 82 ASN A N 1
ATOM 635 C CA . ASN A 1 82 ? -14.828 -8.109 3.811 1 96.88 82 ASN A CA 1
ATOM 636 C C . ASN A 1 82 ? -13.859 -8.164 2.639 1 96.88 82 ASN A C 1
ATOM 638 O O . ASN A 1 82 ? -13.414 -7.121 2.15 1 96.88 82 ASN A O 1
ATOM 642 N N . VAL A 1 83 ? -13.539 -9.352 2.195 1 98.44 83 VAL A N 1
ATOM 643 C CA . VAL A 1 83 ? -12.688 -9.531 1.025 1 98.44 83 VAL A CA 1
ATOM 644 C C . VAL A 1 83 ? -13.547 -9.594 -0.235 1 98.44 83 VAL A C 1
ATOM 646 O O . VAL A 1 83 ? -14.273 -10.562 -0.448 1 98.44 83 VAL A O 1
ATOM 649 N N . ARG A 1 84 ? -13.359 -8.586 -1.045 1 98.5 84 ARG A N 1
ATOM 650 C CA . ARG A 1 84 ? -14.172 -8.438 -2.248 1 98.5 84 ARG A CA 1
ATOM 651 C C . ARG A 1 84 ? -13.516 -9.117 -3.441 1 98.5 84 ARG A C 1
ATOM 653 O O . ARG A 1 84 ? -14.195 -9.781 -4.234 1 98.5 84 ARG A O 1
ATOM 660 N N . LEU A 1 85 ? -12.273 -8.906 -3.619 1 98.88 85 LEU A N 1
ATOM 661 C CA . LEU A 1 85 ? -11.438 -9.508 -4.652 1 98.88 85 LEU A CA 1
ATOM 662 C C . LEU A 1 85 ? -10.266 -10.25 -4.031 1 98.88 85 LEU A C 1
ATOM 664 O O . LEU A 1 85 ? -9.719 -9.828 -3.012 1 98.88 85 LEU A O 1
ATOM 668 N N . MET A 1 86 ? -9.875 -11.328 -4.676 1 98.88 86 MET A N 1
ATOM 669 C CA . MET A 1 86 ? -8.742 -12.117 -4.188 1 98.88 86 MET A CA 1
ATOM 670 C C . MET A 1 86 ? -7.941 -12.695 -5.348 1 98.88 86 MET A C 1
ATOM 672 O O . MET A 1 86 ? -8.516 -13.25 -6.285 1 98.88 86 MET A O 1
ATOM 676 N N . THR A 1 87 ? -6.672 -12.461 -5.324 1 98.94 87 THR A N 1
ATOM 677 C CA . THR A 1 87 ? -5.789 -13.188 -6.23 1 98.94 87 THR A CA 1
ATOM 678 C C . THR A 1 87 ? -5.082 -14.328 -5.504 1 98.94 87 THR A C 1
ATOM 680 O O . THR A 1 87 ? -4.73 -14.195 -4.328 1 98.94 87 THR A O 1
ATOM 683 N N . ILE A 1 88 ? -4.957 -15.414 -6.133 1 99 88 ILE A N 1
ATOM 684 C CA . ILE A 1 88 ? -4.082 -16.516 -5.734 1 99 88 ILE A CA 1
ATOM 685 C C . ILE A 1 88 ? -2.934 -16.641 -6.73 1 99 88 ILE A C 1
ATOM 687 O O . ILE A 1 88 ? -3.146 -17.016 -7.887 1 99 88 ILE A O 1
ATOM 691 N N . TRP A 1 89 ? -1.771 -16.234 -6.32 1 98.94 89 TRP A N 1
ATOM 692 C CA . TRP A 1 89 ? -0.595 -16.203 -7.184 1 98.94 89 TRP A CA 1
ATOM 693 C C . TRP A 1 89 ? 0.544 -17.016 -6.586 1 98.94 89 TRP A C 1
ATOM 695 O O . TRP A 1 89 ? 1.47 -16.469 -5.988 1 98.94 89 TRP A O 1
ATOM 705 N N . LEU A 1 90 ? 0.455 -18.344 -6.777 1 98.94 90 LEU A N 1
ATOM 706 C CA . LEU A 1 90 ? 1.416 -19.344 -6.32 1 98.94 90 LEU A CA 1
ATOM 707 C C . LEU A 1 90 ? 1.875 -20.219 -7.477 1 98.94 90 LEU A C 1
ATOM 709 O O . LEU A 1 90 ? 1.319 -20.156 -8.578 1 98.94 90 LEU A O 1
ATOM 713 N N . GLY A 1 91 ? 2.875 -21.016 -7.254 1 98.88 91 GLY A N 1
ATOM 714 C CA . GLY A 1 91 ? 3.344 -21.922 -8.281 1 98.88 91 GLY A CA 1
ATOM 715 C C . GLY A 1 91 ? 4.797 -21.703 -8.656 1 98.88 91 GLY A C 1
ATOM 716 O O . GLY A 1 91 ? 5.488 -22.656 -9.047 1 98.88 91 GLY A O 1
ATOM 717 N N . ALA A 1 92 ? 5.305 -20.453 -8.523 1 98.88 92 ALA A N 1
ATOM 718 C CA . ALA A 1 92 ? 6.688 -20.172 -8.891 1 98.88 92 ALA A CA 1
ATOM 719 C C . ALA A 1 92 ? 7.66 -21.031 -8.078 1 98.88 92 ALA A C 1
ATOM 721 O O . ALA A 1 92 ? 8.609 -21.578 -8.633 1 98.88 92 ALA A O 1
ATOM 722 N N . ASN A 1 93 ? 7.41 -21.125 -6.777 1 98.88 93 ASN A N 1
ATOM 723 C CA . ASN A 1 93 ? 8.266 -21.938 -5.93 1 98.88 93 ASN A CA 1
ATOM 724 C C . ASN A 1 93 ? 7.949 -23.422 -6.078 1 98.88 93 ASN A C 1
ATOM 726 O O . ASN A 1 93 ? 8.852 -24.266 -6.109 1 98.88 93 ASN A O 1
ATOM 730 N N . ASP A 1 94 ? 6.684 -23.766 -6.258 1 98.94 94 ASP A N 1
ATOM 731 C CA . ASP A 1 94 ? 6.246 -25.141 -6.461 1 98.94 94 ASP A CA 1
ATOM 732 C C . ASP A 1 94 ? 6.922 -25.766 -7.684 1 98.94 94 ASP A C 1
ATOM 734 O O . ASP A 1 94 ? 7.234 -26.953 -7.691 1 98.94 94 ASP A O 1
ATOM 738 N N . ALA A 1 95 ? 7.191 -24.953 -8.641 1 98.88 95 ALA A N 1
ATOM 739 C CA . ALA A 1 95 ? 7.676 -25.406 -9.945 1 98.88 95 ALA A CA 1
ATOM 740 C C . ALA A 1 95 ? 9.188 -25.625 -9.922 1 98.88 95 ALA A C 1
ATOM 742 O O . ALA A 1 95 ? 9.797 -25.875 -10.969 1 98.88 95 ALA A O 1
ATOM 743 N N . SER A 1 96 ? 9.812 -25.453 -8.75 1 98.81 96 SER A N 1
ATOM 744 C CA . SER A 1 96 ? 11.18 -25.969 -8.672 1 98.81 96 SER A CA 1
ATOM 745 C C . SER A 1 96 ? 11.258 -27.406 -9.148 1 98.81 96 SER A C 1
ATOM 747 O O . SER A 1 96 ? 10.305 -28.172 -9.008 1 98.81 96 SER A O 1
ATOM 749 N N . LEU A 1 97 ? 12.406 -27.719 -9.734 1 98.69 97 LEU A N 1
ATOM 750 C CA . LEU A 1 97 ? 12.555 -29.062 -10.289 1 98.69 97 LEU A CA 1
ATOM 751 C C . LEU A 1 97 ? 12.602 -30.109 -9.18 1 98.69 97 LEU A C 1
ATOM 753 O O . LEU A 1 97 ? 12.992 -29.797 -8.055 1 98.69 97 LEU A O 1
ATOM 757 N N . PRO A 1 98 ? 12.141 -31.344 -9.516 1 98 98 PRO A N 1
ATOM 758 C CA . PRO A 1 98 ? 12.273 -32.406 -8.523 1 98 98 PRO A CA 1
ATOM 759 C C . PRO A 1 98 ? 13.695 -32.531 -7.977 1 98 98 PRO A C 1
ATOM 761 O O . PRO A 1 98 ? 14.664 -32.406 -8.727 1 98 98 PRO A O 1
ATOM 764 N N . GLY A 1 99 ? 13.797 -32.781 -6.68 1 96.56 99 GLY A N 1
ATOM 765 C CA . GLY A 1 99 ? 15.102 -32.875 -6.043 1 96.56 99 GLY A CA 1
ATOM 766 C C . GLY A 1 99 ? 15.477 -31.641 -5.246 1 96.56 99 GLY A C 1
ATOM 767 O O . GLY A 1 99 ? 16.312 -31.703 -4.336 1 96.56 99 GLY A O 1
ATOM 768 N N . PHE A 1 100 ? 14.906 -30.547 -5.672 1 97.56 100 PHE A N 1
ATOM 769 C CA . PHE A 1 100 ? 15.141 -29.328 -4.91 1 97.56 100 PHE A CA 1
ATOM 770 C C . PHE A 1 100 ? 14.117 -29.172 -3.793 1 97.56 100 PHE A C 1
ATOM 772 O O . PHE A 1 100 ? 12.992 -29.656 -3.912 1 97.56 100 PHE A O 1
ATOM 779 N N . GLU A 1 101 ? 14.445 -28.453 -2.752 1 94.81 101 GLU A N 1
ATOM 780 C CA . GLU A 1 101 ? 13.688 -28.375 -1.504 1 94.81 101 GLU A CA 1
ATOM 781 C C . GLU A 1 101 ? 12.305 -27.781 -1.73 1 94.81 101 GLU A C 1
ATOM 783 O O . GLU A 1 101 ? 11.336 -28.188 -1.084 1 94.81 101 GLU A O 1
ATOM 788 N N . GLN A 1 102 ? 12.141 -26.859 -2.623 1 97.06 102 GLN A N 1
ATOM 789 C CA . GLN A 1 102 ? 10.883 -26.125 -2.766 1 97.06 102 GLN A CA 1
ATOM 790 C C . GLN A 1 102 ? 9.93 -26.859 -3.703 1 97.06 102 GLN A C 1
ATOM 792 O O . GLN A 1 102 ? 8.766 -26.469 -3.836 1 97.06 102 GLN A O 1
ATOM 797 N N . HIS A 1 103 ? 10.375 -27.922 -4.34 1 98.56 103 HIS A N 1
ATOM 798 C CA . HIS A 1 103 ? 9.555 -28.609 -5.328 1 98.56 103 HIS A CA 1
ATOM 799 C C . HIS A 1 103 ? 8.281 -29.172 -4.695 1 98.56 103 HIS A C 1
ATOM 801 O O . HIS A 1 103 ? 8.328 -29.766 -3.619 1 98.56 103 HIS A O 1
ATOM 807 N N . VAL A 1 104 ? 7.16 -28.953 -5.363 1 98.88 104 VAL A N 1
ATOM 808 C CA . VAL A 1 104 ? 5.883 -29.578 -5.059 1 98.88 104 VAL A CA 1
ATOM 809 C C . VAL A 1 104 ? 5.363 -30.328 -6.289 1 98.88 104 VAL A C 1
ATOM 811 O O . VAL A 1 104 ? 5.18 -29.719 -7.348 1 98.88 104 VAL A O 1
ATOM 814 N N . PRO A 1 105 ? 5.129 -31.594 -6.184 1 98.88 105 PRO A N 1
ATOM 815 C CA . PRO A 1 105 ? 4.566 -32.312 -7.34 1 98.88 105 PRO A CA 1
ATOM 816 C C . PRO A 1 105 ? 3.309 -31.625 -7.887 1 98.88 105 PRO A C 1
ATOM 818 O O . PRO A 1 105 ? 2.488 -31.125 -7.113 1 98.88 105 PRO A O 1
ATOM 821 N N . ILE A 1 106 ? 3.123 -31.656 -9.211 1 98.75 106 ILE A N 1
ATOM 822 C CA . ILE A 1 106 ? 2.123 -30.859 -9.914 1 98.75 106 ILE A CA 1
ATOM 823 C C . ILE A 1 106 ? 0.728 -31.234 -9.414 1 98.75 106 ILE A C 1
ATOM 825 O O . ILE A 1 106 ? -0.13 -30.359 -9.258 1 98.75 106 ILE A O 1
ATOM 829 N N . GLU A 1 107 ? 0.449 -32.5 -9.133 1 98.81 107 GLU A N 1
ATOM 830 C CA . GLU A 1 107 ? -0.872 -32.906 -8.656 1 98.81 107 GLU A CA 1
ATOM 831 C C . GLU A 1 107 ? -1.12 -32.375 -7.242 1 98.81 107 GLU A C 1
ATOM 833 O O . GLU A 1 107 ? -2.246 -32 -6.898 1 98.81 107 GLU A O 1
ATOM 838 N N . THR A 1 108 ? -0.096 -32.406 -6.445 1 98.88 108 THR A N 1
ATOM 839 C CA . THR A 1 108 ? -0.198 -31.812 -5.109 1 98.88 108 THR A CA 1
ATOM 840 C C . THR A 1 108 ? -0.436 -30.312 -5.191 1 98.88 108 THR A C 1
ATOM 842 O O . THR A 1 108 ? -1.261 -29.766 -4.453 1 98.88 108 THR A O 1
ATOM 845 N N . TYR A 1 109 ? 0.239 -29.688 -6.078 1 98.94 109 TYR A N 1
ATOM 846 C CA . TYR A 1 109 ? 0.04 -28.266 -6.344 1 98.94 109 TYR A CA 1
ATOM 847 C C . TYR A 1 109 ? -1.413 -27.969 -6.699 1 98.94 109 TYR A C 1
ATOM 849 O O . TYR A 1 109 ? -2.039 -27.078 -6.117 1 98.94 109 TYR A O 1
ATOM 857 N N . LYS A 1 110 ? -1.943 -28.719 -7.613 1 98.94 110 LYS A N 1
ATOM 858 C CA . LYS A 1 110 ? -3.336 -28.547 -8.016 1 98.94 110 LYS A CA 1
ATOM 859 C C . LYS A 1 110 ? -4.277 -28.719 -6.828 1 98.94 110 LYS A C 1
ATOM 861 O O . LYS A 1 110 ? -5.188 -27.906 -6.629 1 98.94 110 LYS A O 1
ATOM 866 N N . GLN A 1 111 ? -4.012 -29.766 -6.078 1 98.94 111 GLN A N 1
ATOM 867 C CA . GLN A 1 111 ? -4.871 -30.031 -4.93 1 98.94 111 GLN A CA 1
ATOM 868 C C . GLN A 1 111 ? -4.805 -28.906 -3.91 1 98.94 111 GLN A C 1
ATOM 870 O O . GLN A 1 111 ? -5.82 -28.547 -3.316 1 98.94 111 GLN A O 1
ATOM 875 N N . ASN A 1 112 ? -3.643 -28.422 -3.672 1 98.94 112 ASN A N 1
ATOM 876 C CA . ASN A 1 112 ? -3.486 -27.328 -2.715 1 98.94 112 ASN A CA 1
ATOM 877 C C . ASN A 1 112 ? -4.227 -26.078 -3.168 1 98.94 112 ASN A C 1
ATOM 879 O O . ASN A 1 112 ? -4.832 -25.375 -2.354 1 98.94 112 ASN A O 1
ATOM 883 N N . LEU A 1 113 ? -4.195 -25.734 -4.492 1 98.94 113 LEU A N 1
ATOM 884 C CA . LEU A 1 113 ? -4.996 -24.625 -5.008 1 98.94 113 LEU A CA 1
ATOM 885 C C . LEU A 1 113 ? -6.477 -24.859 -4.742 1 98.94 113 LEU A C 1
ATOM 887 O O . LEU A 1 113 ? -7.184 -23.953 -4.293 1 98.94 113 LEU A O 1
ATOM 891 N N . ARG A 1 114 ? -6.949 -26.125 -4.977 1 98.94 114 ARG A N 1
ATOM 892 C CA . ARG A 1 114 ? -8.344 -26.469 -4.703 1 98.94 114 ARG A CA 1
ATOM 893 C C . ARG A 1 114 ? -8.688 -26.25 -3.236 1 98.94 114 ARG A C 1
ATOM 895 O O . ARG A 1 114 ? -9.758 -25.734 -2.918 1 98.94 114 ARG A O 1
ATOM 902 N N . ASN A 1 115 ? -7.75 -26.625 -2.381 1 98.81 115 ASN A N 1
ATOM 903 C CA . ASN A 1 115 ? -7.965 -26.484 -0.945 1 98.81 115 ASN A CA 1
ATOM 904 C C . ASN A 1 115 ? -8.133 -25.016 -0.545 1 98.81 115 ASN A C 1
ATOM 906 O O . ASN A 1 115 ? -8.969 -24.703 0.296 1 98.81 115 ASN A O 1
ATOM 910 N N . ILE A 1 116 ? -7.371 -24.125 -1.107 1 98.75 116 ILE A N 1
ATOM 911 C CA . ILE A 1 116 ? -7.469 -22.703 -0.796 1 98.75 116 ILE A CA 1
ATOM 912 C C . ILE A 1 116 ? -8.797 -22.156 -1.312 1 98.75 116 ILE A C 1
ATOM 914 O O . ILE A 1 116 ? -9.508 -21.453 -0.592 1 98.75 116 ILE A O 1
ATOM 918 N N . ILE A 1 117 ? -9.188 -22.531 -2.562 1 98.88 117 ILE A 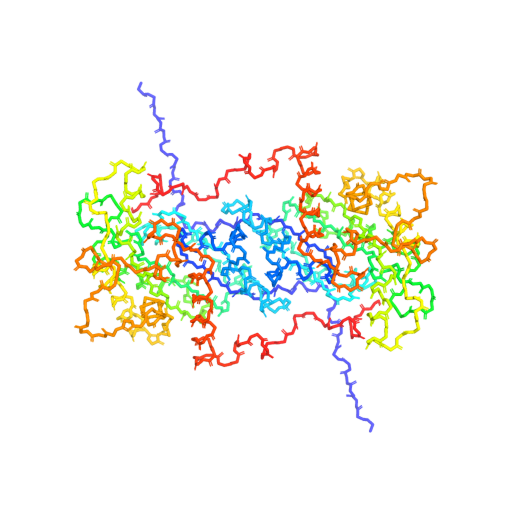N 1
ATOM 919 C CA . ILE A 1 117 ? -10.398 -22.047 -3.213 1 98.88 117 ILE A CA 1
ATOM 920 C C . ILE A 1 117 ? -11.625 -22.516 -2.428 1 98.88 117 ILE A C 1
ATOM 922 O O . ILE A 1 117 ? -12.602 -21.766 -2.283 1 98.88 117 ILE A O 1
ATOM 926 N N . GLN A 1 118 ? -11.5 -23.656 -1.841 1 98.62 118 GLN A N 1
ATOM 927 C CA . GLN A 1 118 ? -12.656 -24.266 -1.194 1 98.62 118 GLN A CA 1
ATOM 928 C C . GLN A 1 118 ? -12.57 -24.141 0.324 1 98.62 118 GLN A C 1
ATOM 930 O O . GLN A 1 118 ? -13.398 -24.688 1.048 1 98.62 118 GLN A O 1
ATOM 935 N N . HIS A 1 119 ? -11.539 -23.531 0.785 1 98.38 119 HIS A N 1
ATOM 936 C CA . HIS A 1 119 ? -11.406 -23.391 2.23 1 98.38 119 HIS A CA 1
ATOM 937 C C . HIS A 1 119 ? -12.672 -22.812 2.846 1 98.38 119 HIS A C 1
ATOM 939 O O . HIS A 1 119 ? -13.305 -21.922 2.26 1 98.38 119 HIS A O 1
ATOM 945 N N . PRO A 1 120 ? -13.047 -23.156 4.059 1 97.81 120 PRO A N 1
ATOM 946 C CA . PRO A 1 120 ? -14.258 -22.625 4.703 1 97.81 120 PRO A CA 1
ATOM 947 C C . PRO A 1 120 ? -14.25 -21.109 4.82 1 97.81 120 PRO A C 1
ATOM 949 O O . PRO A 1 120 ? -15.297 -20.469 4.641 1 97.81 120 PRO A O 1
ATOM 952 N N . LEU A 1 121 ? -13.133 -20.547 5.09 1 97.69 121 LEU A N 1
ATOM 953 C CA . LEU A 1 121 ? -13.039 -19.094 5.164 1 97.69 121 LEU A CA 1
ATOM 954 C C . LEU A 1 121 ? -13.305 -18.453 3.803 1 97.69 121 LEU A C 1
ATOM 956 O O . LEU A 1 121 ? -13.945 -17.406 3.717 1 97.69 121 LEU A O 1
ATOM 960 N N . THR A 1 122 ? -12.742 -19.094 2.744 1 98.56 122 THR A N 1
ATOM 961 C CA . THR A 1 122 ? -12.984 -18.594 1.395 1 98.56 122 THR A CA 1
ATOM 962 C C . THR A 1 122 ? -14.469 -18.656 1.052 1 98.56 122 THR A C 1
ATOM 964 O O . THR A 1 122 ? -15.031 -17.688 0.529 1 98.56 122 THR A O 1
ATOM 967 N N . LYS A 1 123 ? -15.07 -19.703 1.35 1 98.19 123 LYS A N 1
ATOM 968 C CA . LYS A 1 123 ? -16.5 -19.859 1.083 1 98.19 123 LYS A CA 1
ATOM 969 C C . LYS A 1 123 ? -17.328 -18.844 1.863 1 98.19 123 LYS A C 1
ATOM 971 O O . LYS A 1 123 ? -18.266 -18.25 1.326 1 98.19 123 LYS A O 1
ATOM 976 N N . ALA A 1 124 ? -16.969 -18.641 3.113 1 97.88 124 ALA A N 1
ATOM 977 C CA . ALA A 1 124 ? -17.688 -17.688 3.947 1 97.88 124 ALA A CA 1
ATOM 978 C C . ALA A 1 124 ? -17.547 -16.266 3.398 1 97.88 124 ALA A C 1
ATOM 980 O O . ALA A 1 124 ? -18.5 -15.5 3.412 1 97.88 124 ALA A O 1
ATOM 981 N N . GLN A 1 125 ? -16.375 -15.852 2.973 1 97.25 125 GLN A N 1
ATOM 982 C CA . GLN A 1 125 ? -16.094 -14.539 2.402 1 97.25 125 GLN A CA 1
ATOM 983 C C . GLN A 1 125 ? -16.766 -14.383 1.038 1 97.25 125 GLN A C 1
ATOM 985 O O . GLN A 1 125 ? -17.203 -13.289 0.682 1 97.25 125 GLN A O 1
ATOM 990 N N . ASN A 1 126 ? -16.75 -15.492 0.228 1 98.12 126 ASN A N 1
ATOM 991 C CA . ASN A 1 126 ? -17.266 -15.547 -1.137 1 98.12 126 ASN A CA 1
ATOM 992 C C . ASN A 1 126 ? -16.672 -14.438 -2 1 98.12 126 ASN A C 1
ATOM 994 O O . ASN A 1 126 ? -17.391 -13.672 -2.627 1 98.12 126 ASN A O 1
ATOM 998 N N . PRO A 1 127 ? -15.375 -14.281 -2.014 1 98.75 127 PRO A N 1
ATOM 999 C CA . PRO A 1 127 ? -14.742 -13.258 -2.854 1 98.75 127 PRO A CA 1
ATOM 1000 C C . PRO A 1 127 ? -14.773 -13.617 -4.34 1 98.75 127 PRO A C 1
ATOM 1002 O O . PRO A 1 127 ? -15.008 -14.773 -4.695 1 98.75 127 PRO A O 1
ATOM 1005 N N . ARG A 1 128 ? -14.633 -12.617 -5.172 1 98.81 128 ARG A N 1
ATOM 1006 C CA . ARG A 1 128 ? -14.25 -12.859 -6.562 1 98.81 128 ARG A CA 1
ATOM 1007 C C . ARG A 1 128 ? -12.789 -13.281 -6.664 1 98.81 128 ARG A C 1
ATOM 1009 O O . ARG A 1 128 ? -11.891 -12.469 -6.422 1 98.81 128 ARG A O 1
ATOM 1016 N N . ILE A 1 129 ? -12.562 -14.516 -7.055 1 98.94 129 ILE A N 1
ATOM 1017 C CA . ILE A 1 129 ? -11.219 -15.094 -7.023 1 98.94 129 ILE A CA 1
ATOM 1018 C C . ILE A 1 129 ? -10.641 -15.109 -8.438 1 98.94 129 ILE A C 1
ATOM 1020 O O . ILE A 1 129 ? -11.312 -15.508 -9.391 1 98.94 129 ILE A O 1
ATOM 1024 N N . MET A 1 130 ? -9.461 -14.641 -8.578 1 98.94 130 MET A N 1
ATOM 1025 C CA . MET A 1 130 ? -8.664 -14.727 -9.797 1 98.94 130 MET A CA 1
ATOM 1026 C C . MET A 1 130 ? -7.391 -15.531 -9.555 1 98.94 130 MET A C 1
ATOM 1028 O O . MET A 1 130 ? -6.668 -15.281 -8.586 1 98.94 130 MET A O 1
ATOM 1032 N N . ILE A 1 131 ? -7.152 -16.516 -10.383 1 98.94 131 ILE A N 1
ATOM 1033 C CA . ILE A 1 131 ? -5.879 -17.219 -10.336 1 98.94 131 ILE A CA 1
ATOM 1034 C C . ILE A 1 131 ? -4.871 -16.531 -11.25 1 98.94 131 ILE A C 1
ATOM 1036 O O . ILE A 1 131 ? -5.207 -16.141 -12.375 1 98.94 131 ILE A O 1
ATOM 1040 N N . ILE A 1 132 ? -3.682 -16.25 -10.773 1 98.94 132 ILE A N 1
ATOM 1041 C CA . ILE A 1 132 ? -2.588 -15.727 -11.586 1 98.94 132 ILE A CA 1
ATOM 1042 C C . ILE A 1 132 ? -1.564 -16.828 -11.836 1 98.94 132 ILE A C 1
ATOM 1044 O O . ILE A 1 132 ? -1.132 -17.516 -10.906 1 98.94 132 ILE A O 1
ATOM 1048 N N . THR A 1 133 ? -1.22 -17.094 -13.062 1 98.94 133 THR A N 1
ATOM 1049 C CA . THR A 1 133 ? -0.223 -18.109 -13.367 1 98.94 133 THR A CA 1
ATOM 1050 C C . THR A 1 133 ? 1.173 -17.641 -12.969 1 98.94 133 THR A C 1
ATOM 1052 O O . THR A 1 133 ? 1.455 -16.438 -12.977 1 98.94 133 THR A O 1
ATOM 1055 N N . PRO A 1 134 ? 2.053 -18.578 -12.562 1 98.88 134 PRO A N 1
ATOM 1056 C CA . PRO A 1 134 ? 3.43 -18.141 -12.312 1 98.88 134 PRO A CA 1
ATOM 1057 C C . PRO A 1 134 ? 4.086 -17.531 -13.555 1 98.88 134 PRO A C 1
ATOM 1059 O O . PRO A 1 134 ? 3.807 -17.969 -14.672 1 98.88 134 PRO A O 1
ATOM 1062 N N . PRO A 1 135 ? 4.902 -16.484 -13.375 1 98.88 135 PRO A N 1
ATOM 1063 C CA . PRO A 1 135 ? 5.648 -15.938 -14.516 1 98.88 135 PRO A CA 1
ATOM 1064 C C . PRO A 1 135 ? 6.672 -16.922 -15.078 1 98.88 135 PRO A C 1
ATOM 1066 O O . PRO A 1 135 ? 7.031 -17.891 -14.406 1 98.88 135 PRO A O 1
ATOM 1069 N N . PRO A 1 136 ? 7.062 -16.719 -16.344 1 98.88 136 PRO A N 1
ATOM 1070 C CA . PRO A 1 136 ? 8.117 -17.562 -16.891 1 98.88 136 PRO A CA 1
ATOM 1071 C C . PRO A 1 136 ? 9.461 -17.375 -16.188 1 98.88 136 PRO A C 1
ATOM 1073 O O . PRO A 1 136 ? 9.594 -16.484 -15.344 1 98.88 136 PRO A O 1
ATOM 1076 N N . ILE A 1 137 ? 10.383 -18.281 -16.5 1 98.88 137 ILE A N 1
ATOM 1077 C CA . ILE A 1 137 ? 11.727 -18.266 -15.922 1 98.88 137 ILE A CA 1
ATOM 1078 C C . ILE A 1 137 ? 12.742 -17.828 -16.984 1 98.88 137 ILE A C 1
ATOM 1080 O O . ILE A 1 137 ? 12.703 -18.312 -18.109 1 98.88 137 ILE A O 1
ATOM 1084 N N . ASN A 1 138 ? 13.562 -16.859 -16.641 1 98.94 138 ASN A N 1
ATOM 1085 C CA . ASN A 1 138 ? 14.773 -16.625 -17.422 1 98.94 138 ASN A CA 1
ATOM 1086 C C . ASN A 1 138 ? 15.938 -17.469 -16.906 1 98.94 138 ASN A C 1
ATOM 1088 O O . ASN A 1 138 ? 16.609 -17.109 -15.938 1 98.94 138 ASN A O 1
ATOM 1092 N N . GLU A 1 139 ? 16.203 -18.516 -17.594 1 98.75 139 GLU A N 1
ATOM 1093 C CA . GLU A 1 139 ? 17.156 -19.516 -17.125 1 98.75 139 GLU A CA 1
ATOM 1094 C C . GLU A 1 139 ? 18.578 -18.953 -17.109 1 98.75 139 GLU A C 1
ATOM 1096 O O . GLU A 1 139 ? 19.422 -19.406 -16.328 1 98.75 139 GLU A O 1
ATOM 1101 N N . TYR A 1 140 ? 18.859 -17.969 -17.953 1 98.5 140 TYR A N 1
ATOM 1102 C CA . TYR A 1 140 ? 20.172 -17.344 -17.984 1 98.5 140 TYR A CA 1
ATOM 1103 C C . TYR A 1 140 ? 20.438 -16.594 -16.688 1 98.5 140 TYR A C 1
ATOM 1105 O O . TYR A 1 140 ? 21.438 -16.859 -16 1 98.5 140 TYR A O 1
ATOM 1113 N N . GLN A 1 141 ? 19.531 -15.734 -16.281 1 98.75 141 GLN A N 1
ATOM 1114 C CA . GLN A 1 141 ? 19.688 -14.953 -15.055 1 98.75 141 GLN A CA 1
ATOM 1115 C C . GLN A 1 141 ? 19.562 -15.836 -13.812 1 98.75 141 GLN A C 1
ATOM 1117 O O . GLN A 1 141 ? 20.203 -15.586 -12.797 1 98.75 141 GLN A O 1
ATOM 1122 N N . LEU A 1 142 ? 18.781 -16.891 -13.977 1 98.81 142 LEU A N 1
ATOM 1123 C CA . LEU A 1 142 ? 18.547 -17.797 -12.852 1 98.81 142 LEU A CA 1
ATOM 1124 C C . LEU A 1 142 ? 19.859 -18.438 -12.398 1 98.81 142 LEU A C 1
ATOM 1126 O O . LEU A 1 142 ? 20.016 -18.766 -11.219 1 98.81 142 LEU A O 1
ATOM 1130 N N . ALA A 1 143 ? 20.797 -18.594 -13.289 1 98.19 143 ALA A N 1
ATOM 1131 C CA . ALA A 1 143 ? 22.078 -19.203 -12.945 1 98.19 143 ALA A CA 1
ATOM 1132 C C . ALA A 1 143 ? 22.75 -18.453 -11.789 1 98.19 143 ALA A C 1
ATOM 1134 O O . ALA A 1 143 ? 23.312 -19.062 -10.883 1 98.19 143 ALA A O 1
ATOM 1135 N N . GLY A 1 144 ? 22.734 -17.156 -11.867 1 98.12 144 GLY A N 1
ATOM 1136 C CA . GLY A 1 144 ? 23.281 -16.359 -10.781 1 98.12 144 GLY A CA 1
ATOM 1137 C C . GLY A 1 144 ? 22.531 -16.531 -9.477 1 98.12 144 GLY A C 1
ATOM 1138 O O . GLY A 1 144 ? 23.141 -16.656 -8.414 1 98.12 144 GLY A O 1
ATOM 1139 N N . PHE A 1 145 ? 21.234 -16.516 -9.547 1 97.81 145 PHE A N 1
ATOM 1140 C CA . PHE A 1 145 ? 20.375 -16.734 -8.383 1 97.81 145 PHE A CA 1
ATOM 1141 C C . PHE A 1 145 ? 20.688 -18.078 -7.738 1 97.81 145 PHE A C 1
ATOM 1143 O O . PHE A 1 145 ? 20.844 -18.172 -6.52 1 97.81 145 PHE A O 1
ATOM 1150 N N . ASP A 1 146 ? 20.703 -19.141 -8.578 1 98.25 146 ASP A N 1
ATOM 1151 C CA . ASP A 1 146 ? 21 -20.484 -8.086 1 98.25 146 ASP A CA 1
ATOM 1152 C C . ASP A 1 146 ? 22.359 -20.531 -7.387 1 98.25 146 ASP A C 1
ATOM 1154 O O . ASP A 1 146 ? 22.484 -21.109 -6.305 1 98.25 146 ASP A O 1
ATOM 1158 N N . ALA A 1 147 ? 23.328 -19.891 -7.973 1 98.19 147 ALA A N 1
ATOM 1159 C CA . ALA A 1 147 ? 24.672 -19.859 -7.41 1 98.19 147 ALA A CA 1
ATOM 1160 C C . ALA A 1 147 ? 24.688 -19.172 -6.055 1 98.19 147 ALA A C 1
ATOM 1162 O O . ALA A 1 147 ? 25.312 -19.656 -5.105 1 98.19 147 ALA A O 1
ATOM 1163 N N . MET A 1 148 ? 24.031 -18.094 -5.98 1 97 148 MET A N 1
ATOM 1164 C CA . MET A 1 148 ? 23.969 -17.312 -4.746 1 97 148 MET A CA 1
ATOM 1165 C C . MET A 1 148 ? 23.359 -18.141 -3.615 1 97 148 MET A C 1
ATOM 1167 O O . MET A 1 148 ? 23.75 -17.984 -2.455 1 97 148 MET A O 1
ATOM 1171 N N . LYS A 1 149 ? 22.438 -18.984 -3.98 1 95.44 149 LYS A N 1
ATOM 1172 C CA . LYS A 1 149 ? 21.766 -19.812 -2.98 1 95.44 149 LYS A CA 1
ATOM 1173 C C . LYS A 1 149 ? 22.5 -21.125 -2.756 1 95.44 149 LYS A C 1
ATOM 1175 O O . LYS A 1 149 ? 22.078 -21.953 -1.947 1 95.44 149 LYS A O 1
ATOM 1180 N N . GLY A 1 150 ? 23.547 -21.375 -3.539 1 96.19 150 GLY A N 1
ATOM 1181 C CA . GLY A 1 150 ? 24.344 -22.594 -3.418 1 96.19 150 GLY A CA 1
ATOM 1182 C C . GLY A 1 150 ? 23.703 -23.797 -4.059 1 96.19 150 GLY A C 1
ATOM 1183 O O . GLY A 1 150 ? 23.953 -24.938 -3.654 1 96.19 150 GLY A O 1
ATOM 1184 N N . ASN A 1 151 ? 22.812 -23.609 -4.992 1 97.44 151 ASN A N 1
ATOM 1185 C CA . ASN A 1 151 ? 22.141 -24.703 -5.684 1 97.44 151 ASN A CA 1
ATOM 1186 C C . ASN A 1 151 ? 22.75 -24.969 -7.055 1 97.44 151 ASN A C 1
ATOM 1188 O O . ASN A 1 151 ? 23.188 -24.047 -7.734 1 97.44 151 ASN A O 1
ATOM 1192 N N . PRO A 1 152 ? 22.797 -26.234 -7.402 1 97.5 152 PRO A N 1
ATOM 1193 C CA . PRO A 1 152 ? 23.141 -26.5 -8.805 1 97.5 152 PRO A CA 1
ATOM 1194 C C . PRO A 1 152 ? 22.109 -25.922 -9.773 1 97.5 152 PRO A C 1
ATOM 1196 O O . PRO A 1 152 ? 20.906 -25.953 -9.5 1 97.5 152 PRO A O 1
ATOM 1199 N N . HIS A 1 153 ? 22.547 -25.406 -10.844 1 97.62 153 HIS A N 1
ATOM 1200 C CA . HIS A 1 153 ? 21.688 -24.828 -11.875 1 97.62 153 HIS A CA 1
ATOM 1201 C C . HIS A 1 153 ? 21.297 -25.875 -12.914 1 97.62 153 HIS A C 1
ATOM 1203 O O . HIS A 1 153 ? 22.156 -26.656 -13.367 1 97.62 153 HIS A O 1
ATOM 1209 N N . PRO A 1 154 ? 20.109 -25.906 -13.328 1 98.19 154 PRO A N 1
ATOM 1210 C CA . PRO A 1 154 ? 19.031 -24.984 -12.961 1 98.19 154 PRO A CA 1
ATOM 1211 C C . PRO A 1 154 ? 18.125 -25.531 -11.859 1 98.19 154 PRO A C 1
ATOM 1213 O O . PRO A 1 154 ? 17.812 -26.734 -11.859 1 98.19 154 PRO A O 1
ATOM 1216 N N . THR A 1 155 ? 17.609 -24.672 -10.969 1 98.69 155 THR A N 1
ATOM 1217 C CA . THR A 1 155 ? 16.625 -25.062 -9.969 1 98.69 155 THR A CA 1
ATOM 1218 C C . THR A 1 155 ? 15.227 -25.062 -10.562 1 98.69 155 THR A C 1
ATOM 1220 O O . THR A 1 155 ? 14.312 -25.688 -10.023 1 98.69 155 THR A O 1
ATOM 1223 N N . ARG A 1 156 ? 15.055 -24.266 -11.617 1 98.75 156 ARG A N 1
ATOM 1224 C CA . ARG A 1 156 ? 13.797 -24.125 -12.344 1 98.75 156 ARG A CA 1
ATOM 1225 C C . ARG A 1 156 ? 14.047 -24 -13.844 1 98.75 156 ARG A C 1
ATOM 1227 O O . ARG A 1 156 ? 15.094 -23.516 -14.266 1 98.75 156 ARG A O 1
ATOM 1234 N N . THR A 1 157 ? 13.117 -24.453 -14.648 1 98.69 157 THR A N 1
ATOM 1235 C CA . THR A 1 157 ? 13.141 -24.188 -16.078 1 98.69 157 THR A CA 1
ATOM 1236 C C . THR A 1 157 ? 11.828 -23.547 -16.531 1 98.69 157 THR A C 1
ATOM 1238 O O . THR A 1 157 ? 10.789 -23.734 -15.898 1 98.69 157 THR A O 1
ATOM 1241 N N . ASN A 1 158 ? 11.938 -22.75 -17.594 1 98.69 158 ASN A N 1
ATOM 1242 C CA . ASN A 1 158 ? 10.727 -22.125 -18.125 1 98.69 158 ASN A CA 1
ATOM 1243 C C . ASN A 1 158 ? 9.719 -23.172 -18.578 1 98.69 158 ASN A C 1
ATOM 1245 O O . ASN A 1 158 ? 8.516 -23.031 -18.344 1 98.69 158 ASN A O 1
ATOM 1249 N N . ALA A 1 159 ? 10.227 -24.25 -19.188 1 98.38 159 ALA A N 1
ATOM 1250 C CA . ALA A 1 159 ? 9.367 -25.328 -19.672 1 98.38 159 ALA A CA 1
ATOM 1251 C C . ALA A 1 159 ? 8.594 -25.953 -18.516 1 98.38 159 ALA A C 1
ATOM 1253 O O . ALA A 1 159 ? 7.387 -26.188 -18.625 1 98.38 159 ALA A O 1
ATOM 1254 N N . HIS A 1 160 ? 9.273 -26.25 -17.453 1 98.69 160 HIS A N 1
ATOM 1255 C CA . HIS A 1 160 ? 8.625 -26.875 -16.312 1 98.69 160 HIS A CA 1
ATOM 1256 C C . HIS A 1 160 ? 7.641 -25.906 -15.648 1 98.69 160 HIS A C 1
ATOM 1258 O O . HIS A 1 160 ? 6.527 -26.312 -15.289 1 98.69 160 HIS A O 1
ATOM 1264 N N . THR A 1 161 ? 8 -24.641 -15.492 1 98.81 161 THR A N 1
ATOM 1265 C CA . THR A 1 161 ? 7.125 -23.625 -14.922 1 98.81 161 THR A CA 1
ATOM 1266 C C . THR A 1 161 ? 5.855 -23.469 -15.75 1 98.81 161 THR A C 1
ATOM 1268 O O . THR A 1 161 ? 4.766 -23.281 -15.203 1 98.81 161 THR A O 1
ATOM 1271 N N . ARG A 1 162 ? 6.027 -23.562 -17.062 1 98.62 162 ARG A N 1
ATOM 1272 C CA . ARG A 1 162 ? 4.875 -23.5 -17.953 1 98.62 162 ARG A CA 1
ATOM 1273 C C . ARG A 1 162 ? 3.842 -24.562 -17.578 1 98.62 162 ARG A C 1
ATOM 1275 O O . ARG A 1 162 ? 2.637 -24.312 -17.625 1 98.62 162 ARG A O 1
ATOM 1282 N N . THR A 1 163 ? 4.281 -25.75 -17.188 1 98.81 163 THR A N 1
ATOM 1283 C CA . THR A 1 163 ? 3.35 -26.812 -16.844 1 98.81 163 THR A CA 1
ATOM 1284 C C . THR A 1 163 ? 2.568 -26.453 -15.578 1 98.81 163 THR A C 1
ATOM 1286 O O . THR A 1 163 ? 1.399 -26.828 -15.445 1 98.81 163 THR A O 1
ATOM 1289 N N . TYR A 1 164 ? 3.133 -25.766 -14.664 1 98.94 164 TYR A N 1
ATOM 1290 C CA . TYR A 1 164 ? 2.434 -25.312 -13.461 1 98.94 164 TYR A CA 1
ATOM 1291 C C . TYR A 1 164 ? 1.443 -24.203 -13.789 1 98.94 164 TYR A C 1
ATOM 1293 O O . TYR A 1 164 ? 0.383 -24.109 -13.164 1 98.94 164 TYR A O 1
ATOM 1301 N N . GLY A 1 165 ? 1.85 -23.344 -14.781 1 98.81 165 GLY A N 1
ATOM 1302 C CA . GLY A 1 165 ? 0.864 -22.406 -15.289 1 98.81 165 GLY A CA 1
ATOM 1303 C C . GLY A 1 165 ? -0.363 -23.078 -15.867 1 98.81 165 GLY A C 1
ATOM 1304 O O . GLY A 1 165 ? -1.492 -22.656 -15.617 1 98.81 165 GLY A O 1
ATOM 1305 N N . GLN A 1 166 ? -0.12 -24.125 -16.625 1 98.75 166 GLN A N 1
ATOM 1306 C CA . GLN A 1 166 ? -1.22 -24.906 -17.188 1 98.75 166 GLN A CA 1
ATOM 1307 C C . GLN A 1 166 ? -2.053 -25.562 -16.094 1 98.75 166 GLN A C 1
ATOM 1309 O O . GLN A 1 166 ? -3.283 -25.578 -16.172 1 98.75 166 GLN A O 1
ATOM 1314 N N . ALA A 1 167 ? -1.396 -26.078 -15.094 1 98.94 167 ALA A N 1
ATOM 1315 C CA . ALA A 1 167 ? -2.086 -26.688 -13.961 1 98.94 167 ALA A CA 1
ATOM 1316 C C . ALA A 1 167 ? -2.975 -25.672 -13.25 1 98.94 167 ALA A C 1
ATOM 1318 O O . ALA A 1 167 ? -4.113 -25.969 -12.898 1 98.94 167 ALA A O 1
ATOM 1319 N N . ALA A 1 168 ? -2.477 -24.469 -13.039 1 98.94 168 ALA A N 1
ATOM 1320 C CA . ALA A 1 168 ? -3.26 -23.406 -12.422 1 98.94 168 ALA A CA 1
ATOM 1321 C C . ALA A 1 168 ? -4.512 -23.094 -13.234 1 98.94 168 ALA A C 1
ATOM 1323 O O . ALA A 1 168 ? -5.598 -22.938 -12.68 1 98.94 168 ALA A O 1
ATOM 1324 N N . ARG A 1 169 ? -4.352 -23.031 -14.562 1 98.88 169 ARG A N 1
ATOM 1325 C CA . ARG A 1 169 ? -5.473 -22.766 -15.461 1 98.88 169 ARG A CA 1
ATOM 1326 C C . ARG A 1 169 ? -6.512 -23.875 -15.375 1 98.88 169 ARG A C 1
ATOM 1328 O O . ARG A 1 169 ? -7.715 -23.625 -15.414 1 98.88 169 ARG A O 1
ATOM 1335 N N . GLU A 1 170 ? -6.012 -25.094 -15.297 1 98.94 170 GLU A N 1
ATOM 1336 C CA . GLU A 1 170 ? -6.914 -26.234 -15.18 1 98.94 170 GLU A CA 1
ATOM 1337 C C . GLU A 1 170 ? -7.746 -26.156 -13.906 1 98.94 170 GLU A C 1
ATOM 1339 O O . GLU A 1 170 ? -8.961 -26.344 -13.938 1 98.94 170 GLU A O 1
ATOM 1344 N N . VAL A 1 171 ? -7.117 -25.891 -12.789 1 98.94 171 VAL A N 1
ATOM 1345 C CA . VAL A 1 171 ? -7.836 -25.781 -11.523 1 98.94 171 VAL A CA 1
ATOM 1346 C C . VAL A 1 171 ? -8.828 -24.625 -11.586 1 98.94 171 VAL A C 1
ATOM 1348 O O . VAL A 1 171 ? -9.961 -24.734 -11.125 1 98.94 171 VAL A O 1
ATOM 1351 N N . ALA A 1 172 ? -8.383 -23.469 -12.148 1 98.94 172 ALA A N 1
ATOM 1352 C CA . ALA A 1 172 ? -9.281 -22.328 -12.305 1 98.94 172 ALA A CA 1
ATOM 1353 C C . ALA A 1 172 ? -10.539 -22.719 -13.086 1 98.94 172 ALA A C 1
ATOM 1355 O O . ALA A 1 172 ? -11.648 -22.359 -12.703 1 98.94 172 ALA A O 1
ATOM 1356 N N . ALA A 1 173 ? -10.352 -23.422 -14.141 1 98.81 173 ALA A N 1
ATOM 1357 C CA . ALA A 1 173 ? -11.453 -23.828 -15.008 1 98.81 173 ALA A CA 1
ATOM 1358 C C . ALA A 1 173 ? -12.438 -24.719 -14.25 1 98.81 173 ALA A C 1
ATOM 1360 O O . ALA A 1 173 ? -13.656 -24.641 -14.461 1 98.81 173 ALA A O 1
ATOM 1361 N N . GLU A 1 174 ? -11.914 -25.578 -13.391 1 98.81 174 GLU A N 1
ATOM 1362 C CA . GLU A 1 174 ? -12.766 -26.469 -12.594 1 98.81 174 GLU A CA 1
ATOM 1363 C C . GLU A 1 174 ? -13.773 -25.672 -11.773 1 98.81 174 GLU A C 1
ATOM 1365 O O . GLU A 1 174 ? -14.875 -26.156 -11.492 1 98.81 174 GLU A O 1
ATOM 1370 N N . PHE A 1 175 ? -13.422 -24.5 -11.391 1 98.69 175 PHE A N 1
ATOM 1371 C CA . PHE A 1 175 ? -14.266 -23.719 -10.492 1 98.69 175 PHE A CA 1
ATOM 1372 C C . PHE A 1 175 ? -14.852 -22.516 -11.227 1 98.69 175 PHE A C 1
ATOM 1374 O O . PHE A 1 175 ? -15.461 -21.641 -10.602 1 98.69 175 PHE A O 1
ATOM 1381 N N . GLY A 1 176 ? -14.633 -22.391 -12.562 1 98.56 176 GLY A N 1
ATOM 1382 C CA . GLY A 1 176 ? -15.133 -21.266 -13.336 1 98.56 176 GLY A CA 1
ATOM 1383 C C . GLY A 1 176 ? -14.492 -19.953 -12.945 1 98.56 176 GLY A C 1
ATOM 1384 O O . GLY A 1 176 ? -15.156 -18.906 -12.969 1 98.56 176 GLY A O 1
ATOM 1385 N N . LEU A 1 177 ? -13.258 -19.969 -12.516 1 98.88 177 LEU A N 1
ATOM 1386 C CA . LEU A 1 177 ? -12.562 -18.766 -12.07 1 98.88 177 LEU A CA 1
ATOM 1387 C C . LEU A 1 177 ? -11.789 -18.125 -13.219 1 98.88 177 LEU A C 1
ATOM 1389 O O . LEU A 1 177 ? -11.211 -18.828 -14.055 1 98.88 177 LEU A O 1
ATOM 1393 N N . PRO A 1 178 ? -11.766 -16.797 -13.336 1 98.94 178 PRO A N 1
ATOM 1394 C CA . PRO A 1 178 ? -10.891 -16.156 -14.312 1 98.94 178 PRO A CA 1
ATOM 1395 C C . PRO A 1 178 ? -9.406 -16.359 -14.008 1 98.94 178 PRO A C 1
ATOM 1397 O O . PRO A 1 178 ? -9.039 -16.625 -12.859 1 98.94 178 PRO A O 1
ATOM 1400 N N . VAL A 1 179 ? -8.625 -16.266 -15.055 1 98.94 179 VAL A N 1
ATOM 1401 C CA . VAL A 1 179 ? -7.18 -16.438 -14.945 1 98.94 179 VAL A CA 1
ATOM 1402 C C . VAL A 1 179 ? -6.469 -15.219 -15.531 1 98.94 179 VAL A C 1
ATOM 1404 O O . VAL A 1 179 ? -6.742 -14.82 -16.672 1 98.94 179 VAL A O 1
ATOM 1407 N N . ALA A 1 180 ? -5.668 -14.523 -14.727 1 98.94 180 ALA A N 1
ATOM 1408 C CA . ALA A 1 180 ? -4.641 -13.656 -15.305 1 98.94 180 ALA A CA 1
ATOM 1409 C C . ALA A 1 180 ? -3.422 -14.469 -15.742 1 98.94 180 ALA A C 1
ATOM 1411 O O . ALA A 1 180 ? -2.592 -14.852 -14.914 1 98.94 180 ALA A O 1
ATOM 1412 N N . ASP A 1 181 ? -3.326 -14.711 -16.984 1 98.81 181 ASP A N 1
ATOM 1413 C CA . ASP A 1 181 ? -2.287 -15.578 -17.531 1 98.81 181 ASP A CA 1
ATOM 1414 C C . ASP A 1 181 ? -0.986 -14.812 -17.75 1 98.81 181 ASP A C 1
ATOM 1416 O O . ASP A 1 181 ? -0.601 -14.539 -18.891 1 98.81 181 ASP A O 1
ATOM 1420 N N . VAL A 1 182 ? -0.294 -14.617 -16.734 1 98.81 182 VAL A N 1
ATOM 1421 C CA . VAL A 1 182 ? 0.916 -13.805 -16.703 1 98.81 182 VAL A CA 1
ATOM 1422 C C . VAL A 1 182 ? 2.023 -14.492 -17.5 1 98.81 182 VAL A C 1
ATOM 1424 O O . VAL A 1 182 ? 2.809 -13.828 -18.172 1 98.81 182 VAL A O 1
ATOM 1427 N N . TRP A 1 183 ? 2.084 -15.82 -17.391 1 98.81 183 TRP A N 1
ATOM 1428 C CA . TRP A 1 183 ? 3.098 -16.516 -18.172 1 98.81 183 TRP A CA 1
ATOM 1429 C C . TRP A 1 183 ? 2.973 -16.172 -19.656 1 98.81 183 TRP A C 1
ATOM 1431 O O . TRP A 1 183 ? 3.934 -15.711 -20.281 1 98.81 183 TRP A O 1
ATOM 1441 N N . SER A 1 184 ? 1.808 -16.344 -20.25 1 98.56 184 SER A N 1
ATOM 1442 C CA . SER A 1 184 ? 1.578 -16.062 -21.672 1 98.56 184 SER A CA 1
ATOM 1443 C C . SER A 1 184 ? 1.797 -14.594 -21.984 1 98.56 184 SER A C 1
ATOM 1445 O O . SER A 1 184 ? 2.32 -14.258 -23.062 1 98.56 184 SER A O 1
ATOM 1447 N N . ALA A 1 185 ? 1.356 -13.711 -21.062 1 98.81 185 ALA A N 1
ATOM 1448 C CA . ALA A 1 185 ? 1.527 -12.281 -21.281 1 98.81 185 ALA A CA 1
ATOM 1449 C C . ALA A 1 185 ? 3.004 -11.914 -21.391 1 98.81 185 ALA A C 1
ATOM 1451 O O . ALA A 1 185 ? 3.389 -11.109 -22.25 1 98.81 185 ALA A O 1
ATOM 1452 N N . PHE A 1 186 ? 3.822 -12.523 -20.516 1 98.88 186 PHE A N 1
ATOM 1453 C CA . PHE A 1 186 ? 5.262 -12.312 -20.578 1 98.88 186 PHE A CA 1
ATOM 1454 C C . PHE A 1 186 ? 5.828 -12.789 -21.906 1 98.88 186 PHE A C 1
ATOM 1456 O O . PHE A 1 186 ? 6.562 -12.062 -22.578 1 98.88 186 PHE A O 1
ATOM 1463 N N . MET A 1 187 ? 5.477 -13.984 -22.281 1 98.56 187 MET A N 1
ATOM 1464 C CA . MET A 1 187 ? 6 -14.578 -23.516 1 98.56 187 MET A CA 1
ATOM 1465 C C . MET A 1 187 ? 5.57 -13.773 -24.734 1 98.56 187 MET A C 1
ATOM 1467 O O . MET A 1 187 ? 6.375 -13.523 -25.625 1 98.56 187 MET A O 1
ATOM 1471 N N . SER A 1 188 ? 4.332 -13.328 -24.719 1 98.25 188 SER A N 1
ATOM 1472 C CA . SER A 1 188 ? 3.809 -12.531 -25.828 1 98.25 188 SER A CA 1
ATOM 1473 C C . SER A 1 188 ? 4.504 -11.18 -25.922 1 98.25 188 SER A C 1
ATOM 1475 O O . SER A 1 188 ? 4.711 -10.648 -27.016 1 98.25 188 SER A O 1
ATOM 1477 N N . SER A 1 189 ? 4.863 -10.617 -24.766 1 98.31 189 SER A N 1
ATOM 1478 C CA . SER A 1 189 ? 5.465 -9.289 -24.734 1 98.31 189 SER A CA 1
ATOM 1479 C C . SER A 1 189 ? 6.812 -9.273 -25.438 1 98.31 189 SER A C 1
ATOM 1481 O O . SER A 1 189 ? 7.301 -8.211 -25.828 1 98.31 189 SER A O 1
ATOM 1483 N N . VAL A 1 190 ? 7.414 -10.469 -25.625 1 97.94 190 VAL A N 1
ATOM 1484 C CA . VAL A 1 190 ? 8.711 -10.523 -26.281 1 97.94 190 VAL A CA 1
ATOM 1485 C C . VAL A 1 190 ? 8.57 -11.203 -27.641 1 97.94 190 VAL A C 1
ATOM 1487 O O . VAL A 1 190 ? 9.57 -11.641 -28.234 1 97.94 190 VAL A O 1
ATOM 1490 N N . GLY A 1 191 ? 7.336 -11.43 -28.078 1 97.38 191 GLY A N 1
ATOM 1491 C CA . GLY A 1 191 ? 7.051 -11.875 -29.438 1 97.38 191 GLY A CA 1
ATOM 1492 C C . GLY A 1 191 ? 7.039 -13.383 -29.578 1 97.38 191 GLY A C 1
ATOM 1493 O O . GLY A 1 191 ? 7.039 -13.906 -30.703 1 97.38 191 GLY A O 1
ATOM 1494 N N . TRP A 1 192 ? 7.059 -14.125 -28.5 1 97.25 192 TRP A N 1
ATOM 1495 C CA . TRP A 1 192 ? 7.059 -15.586 -28.562 1 97.25 192 TRP A CA 1
ATOM 1496 C C . TRP A 1 192 ? 5.691 -16.109 -28.984 1 97.25 192 TRP A C 1
ATOM 1498 O O . TRP A 1 192 ? 4.66 -15.594 -28.547 1 97.25 192 TRP A O 1
ATOM 1508 N N . LYS A 1 193 ? 5.676 -17.141 -29.766 1 96.12 193 LYS A N 1
ATOM 1509 C CA . LYS A 1 193 ? 4.469 -17.859 -30.172 1 96.12 193 LYS A CA 1
ATOM 1510 C C . LYS A 1 193 ? 4.621 -19.359 -29.969 1 96.12 193 LYS A C 1
ATOM 1512 O O . LYS A 1 193 ? 5.734 -19.891 -30 1 96.12 193 LYS A O 1
ATOM 1517 N N . GLU A 1 194 ? 3.49 -19.969 -29.734 1 94.38 194 GLU A N 1
ATOM 1518 C CA . GLU A 1 194 ? 3.502 -21.422 -29.594 1 94.38 194 GLU A CA 1
ATOM 1519 C C . GLU A 1 194 ? 4.207 -22.094 -30.766 1 94.38 194 GLU A C 1
ATOM 1521 O O . GLU A 1 194 ? 4.012 -21.703 -31.922 1 94.38 194 GLU A O 1
ATOM 1526 N N . GLY A 1 195 ? 4.996 -23.016 -30.453 1 92.81 195 GLY A N 1
ATOM 1527 C CA . GLY A 1 195 ? 5.715 -23.734 -31.5 1 92.81 195 GLY A CA 1
ATOM 1528 C C . GLY A 1 195 ? 7.137 -23.234 -31.703 1 92.81 195 GLY A C 1
ATOM 1529 O O . GLY A 1 195 ? 7.957 -23.922 -32.312 1 92.81 195 GLY A O 1
ATOM 1530 N N . GLN A 1 196 ? 7.43 -22.047 -31.266 1 94.62 196 GLN A N 1
ATOM 1531 C CA . GLN A 1 196 ? 8.789 -21.5 -31.312 1 94.62 196 GLN A CA 1
ATOM 1532 C C . GLN A 1 196 ? 9.625 -22 -30.141 1 94.62 196 GLN A C 1
ATOM 1534 O O . GLN A 1 196 ? 9.086 -22.438 -29.125 1 94.62 196 GLN A O 1
ATOM 1539 N N . PRO A 1 197 ? 10.945 -21.906 -30.391 1 95.56 197 PRO A N 1
ATOM 1540 C CA . PRO A 1 197 ? 11.781 -22.203 -29.234 1 95.56 197 PRO A CA 1
ATOM 1541 C C . PRO A 1 197 ? 11.453 -21.344 -28.016 1 95.56 197 PRO A C 1
ATOM 1543 O O . PRO A 1 197 ? 11.156 -20.156 -28.172 1 95.56 197 PRO A O 1
ATOM 1546 N N . LEU A 1 198 ? 11.555 -21.938 -26.953 1 97.12 198 LEU A N 1
ATOM 1547 C CA . LEU A 1 198 ? 11.078 -21.297 -25.734 1 97.12 198 LEU A CA 1
ATOM 1548 C C . LEU A 1 198 ? 12.047 -20.203 -25.297 1 97.12 198 LEU A C 1
ATOM 1550 O O . LEU A 1 198 ? 13.156 -20.5 -24.844 1 97.12 198 LEU A O 1
ATOM 1554 N N . VAL A 1 199 ? 11.617 -18.969 -25.406 1 97.5 199 VAL A N 1
ATOM 1555 C CA . VAL A 1 199 ? 12.414 -17.859 -24.906 1 97.5 199 VAL A CA 1
ATOM 1556 C C . VAL A 1 199 ? 12.672 -18.016 -23.406 1 97.5 199 VAL A C 1
ATOM 1558 O O . VAL A 1 199 ? 11.773 -18.406 -22.656 1 97.5 199 VAL A O 1
ATOM 1561 N N . GLY A 1 200 ? 13.898 -17.688 -22.953 1 97.5 200 GLY A N 1
ATOM 1562 C CA . GLY A 1 200 ? 14.273 -17.844 -21.562 1 97.5 200 GLY A CA 1
ATOM 1563 C C . GLY A 1 200 ? 14.977 -19.156 -21.281 1 97.5 200 GLY A C 1
ATOM 1564 O O . GLY A 1 200 ? 15.695 -19.281 -20.281 1 97.5 200 GLY A O 1
ATOM 1565 N N . SER A 1 201 ? 14.672 -20.172 -22.078 1 97.38 201 SER A N 1
ATOM 1566 C CA . SER A 1 201 ? 15.391 -21.438 -21.984 1 97.38 201 SER A CA 1
ATOM 1567 C C . SER A 1 201 ? 16.828 -21.297 -22.469 1 97.38 201 SER A C 1
ATOM 1569 O O . SER A 1 201 ? 17.125 -20.484 -23.344 1 97.38 201 SER A O 1
ATOM 1571 N N . ARG A 1 202 ? 17.672 -22.141 -22 1 95 202 ARG A N 1
ATOM 1572 C CA . ARG A 1 202 ? 19.078 -22.078 -22.422 1 95 202 ARG A CA 1
ATOM 1573 C C . ARG A 1 202 ? 19.266 -22.766 -23.766 1 95 202 ARG A C 1
ATOM 1575 O O . ARG A 1 202 ? 20.328 -22.672 -24.375 1 95 202 ARG A O 1
ATOM 1582 N N . ASP A 1 203 ? 18.219 -23.312 -24.234 1 92.38 203 ASP A N 1
ATOM 1583 C CA . ASP A 1 203 ? 18.25 -23.922 -25.562 1 92.38 203 ASP A CA 1
ATOM 1584 C C . ASP A 1 203 ? 18.047 -22.875 -26.656 1 92.38 203 ASP A C 1
ATOM 1586 O O . ASP A 1 203 ? 18.141 -23.172 -27.844 1 92.38 203 ASP A O 1
ATOM 1590 N N . SER A 1 204 ? 17.688 -21.688 -26.312 1 92.44 204 SER A N 1
ATOM 1591 C CA . SER A 1 204 ? 17.516 -20.547 -27.203 1 92.44 204 SER A CA 1
ATOM 1592 C C . SER A 1 204 ? 18.422 -19.375 -26.797 1 92.44 204 SER A C 1
ATOM 1594 O O . SER A 1 204 ? 18.844 -19.297 -25.641 1 92.44 204 SER A O 1
ATOM 1596 N N . PRO A 1 205 ? 18.781 -18.531 -27.719 1 94.56 205 PRO A N 1
ATOM 1597 C CA . PRO A 1 205 ? 19.609 -17.375 -27.375 1 94.56 205 PRO A CA 1
ATOM 1598 C C . PRO A 1 205 ? 18.938 -16.469 -26.328 1 94.56 205 PRO A C 1
ATOM 1600 O O . PRO A 1 205 ? 17.719 -16.375 -26.281 1 94.56 205 PRO A O 1
ATOM 1603 N N . GLU A 1 206 ? 19.781 -15.906 -25.594 1 96.38 206 GLU A N 1
ATOM 1604 C CA . GLU A 1 206 ? 19.281 -14.938 -24.625 1 96.38 206 GLU A CA 1
ATOM 1605 C C . GLU A 1 206 ? 18.516 -13.812 -25.312 1 96.38 206 GLU A C 1
ATOM 1607 O O . GLU A 1 206 ? 18.891 -13.375 -26.406 1 96.38 206 GLU A O 1
ATOM 1612 N N . ASN A 1 207 ? 17.469 -13.43 -24.75 1 97.56 207 ASN A N 1
ATOM 1613 C CA . ASN A 1 207 ? 16.641 -12.328 -25.219 1 97.56 207 ASN A CA 1
ATOM 1614 C C . ASN A 1 207 ? 16.672 -11.148 -24.266 1 97.56 207 ASN A C 1
ATOM 1616 O O . ASN A 1 207 ? 16.203 -11.25 -23.125 1 97.56 207 ASN A O 1
ATOM 1620 N N . ALA A 1 208 ? 17.203 -9.969 -24.703 1 98 208 ALA A N 1
ATOM 1621 C CA . ALA A 1 208 ? 17.438 -8.812 -23.844 1 98 208 ALA A CA 1
ATOM 1622 C C . ALA A 1 208 ? 16.125 -8.25 -23.312 1 98 208 ALA A C 1
ATOM 1624 O O . ALA A 1 208 ? 16.047 -7.805 -22.172 1 98 208 ALA A O 1
ATOM 1625 N N . LYS A 1 209 ? 15.164 -8.219 -24.172 1 98.25 209 LYS A N 1
ATOM 1626 C CA . LYS A 1 209 ? 13.859 -7.73 -23.734 1 98.25 209 LYS A CA 1
ATOM 1627 C C . LYS A 1 209 ? 13.273 -8.633 -22.656 1 98.25 209 LYS A C 1
ATOM 1629 O O . LYS A 1 209 ? 12.719 -8.148 -21.656 1 98.25 209 LYS A O 1
ATOM 1634 N N . PHE A 1 210 ? 13.367 -9.898 -22.844 1 98.75 210 PHE A N 1
ATOM 1635 C CA . PHE A 1 210 ? 12.906 -10.859 -21.844 1 98.75 210 PHE A CA 1
ATOM 1636 C C . PHE A 1 210 ? 13.68 -10.688 -20.531 1 98.75 210 PHE A C 1
ATOM 1638 O O . PHE A 1 210 ? 13.086 -10.68 -19.453 1 98.75 210 PHE A O 1
ATOM 1645 N N . ALA A 1 211 ? 14.977 -10.516 -20.609 1 98.81 211 ALA A N 1
ATOM 1646 C CA . ALA A 1 211 ? 15.836 -10.344 -19.438 1 98.81 211 ALA A CA 1
ATOM 1647 C C . ALA A 1 211 ? 15.438 -9.109 -18.641 1 98.81 211 ALA A C 1
ATOM 1649 O O . ALA A 1 211 ? 15.516 -9.109 -17.406 1 98.81 211 ALA A O 1
ATOM 1650 N N . SER A 1 212 ? 14.953 -8.109 -19.297 1 98.69 212 SER A N 1
ATOM 1651 C CA . SER A 1 212 ? 14.617 -6.844 -18.656 1 98.69 212 SER A CA 1
ATOM 1652 C C . SER A 1 212 ? 13.383 -6.988 -17.766 1 98.69 212 SER A C 1
ATOM 1654 O O . SER A 1 212 ? 13.055 -6.082 -17 1 98.69 212 SER A O 1
ATOM 1656 N N . LEU A 1 213 ? 12.688 -8.094 -17.828 1 98.75 213 LEU A N 1
ATOM 1657 C CA . LEU A 1 213 ? 11.453 -8.305 -17.094 1 98.75 213 LEU A CA 1
ATOM 1658 C C . LEU A 1 213 ? 11.742 -8.875 -15.703 1 98.75 213 LEU A C 1
ATOM 1660 O O . LEU A 1 213 ? 10.844 -8.969 -14.867 1 98.75 213 LEU A O 1
ATOM 1664 N N . PHE A 1 214 ? 13.055 -9.219 -15.469 1 98.81 214 PHE A N 1
ATOM 1665 C CA . PHE A 1 214 ? 13.414 -9.93 -14.25 1 98.81 214 PHE A CA 1
ATOM 1666 C C . PHE A 1 214 ? 14.609 -9.266 -13.57 1 98.81 214 PHE A C 1
ATOM 1668 O O . PHE A 1 214 ? 15.367 -8.539 -14.211 1 98.81 214 PHE A O 1
ATOM 1675 N N . THR A 1 215 ? 14.711 -9.523 -12.258 1 98.56 215 THR A N 1
ATOM 1676 C CA . THR A 1 215 ? 15.898 -9.086 -11.539 1 98.56 215 THR A CA 1
ATOM 1677 C C . THR A 1 215 ? 16.938 -10.211 -11.477 1 98.56 215 THR A C 1
ATOM 1679 O O . THR A 1 215 ? 18.141 -9.945 -11.438 1 98.56 215 THR A O 1
ATOM 1682 N N . ASP A 1 216 ? 16.438 -11.484 -11.492 1 98.62 216 ASP A N 1
ATOM 1683 C CA . ASP A 1 216 ? 17.344 -12.602 -11.305 1 98.62 216 ASP A CA 1
ATOM 1684 C C . ASP A 1 216 ? 16.844 -13.852 -12.031 1 98.62 216 ASP A C 1
ATOM 1686 O O . ASP A 1 216 ? 17.25 -14.969 -11.711 1 98.62 216 ASP A O 1
ATOM 1690 N N . GLY A 1 217 ? 15.898 -13.656 -12.93 1 98.81 217 GLY A N 1
ATOM 1691 C CA . GLY A 1 217 ? 15.344 -14.75 -13.719 1 98.81 217 GLY A CA 1
ATOM 1692 C C . GLY A 1 217 ? 14.125 -15.383 -13.086 1 98.81 217 GLY A C 1
ATOM 1693 O O . GLY A 1 217 ? 13.422 -16.156 -13.727 1 98.81 217 GLY A O 1
ATOM 1694 N N . LEU A 1 218 ? 13.82 -15.047 -11.836 1 98.81 218 LEU A N 1
ATOM 1695 C CA . LEU A 1 218 ? 12.688 -15.547 -11.07 1 98.81 218 LEU A CA 1
ATOM 1696 C C . LEU A 1 218 ? 11.805 -14.398 -10.586 1 98.81 218 LEU A C 1
ATOM 1698 O O . LEU A 1 218 ? 10.594 -14.391 -10.836 1 98.81 218 LEU A O 1
ATOM 1702 N N . HIS A 1 219 ? 12.414 -13.43 -9.938 1 98.88 219 HIS A N 1
ATOM 1703 C CA . HIS A 1 219 ? 11.695 -12.266 -9.438 1 98.88 219 HIS A CA 1
ATOM 1704 C C . HIS A 1 219 ? 11.594 -11.18 -10.5 1 98.88 219 HIS A C 1
ATOM 1706 O O . HIS A 1 219 ? 12.383 -11.156 -11.453 1 98.88 219 HIS A O 1
ATOM 1712 N N . LEU A 1 220 ? 10.68 -10.312 -10.352 1 98.88 220 LEU A N 1
ATOM 1713 C CA . LEU A 1 220 ? 10.305 -9.43 -11.445 1 98.88 220 LEU A CA 1
ATOM 1714 C C . LEU A 1 220 ? 10.93 -8.047 -11.266 1 98.88 220 LEU A C 1
ATOM 1716 O O . LEU A 1 220 ? 11.031 -7.555 -10.141 1 98.88 220 LEU A O 1
ATOM 1720 N N . ALA A 1 221 ? 11.336 -7.465 -12.375 1 98.5 221 ALA A N 1
ATOM 1721 C CA . ALA A 1 221 ? 11.664 -6.043 -12.453 1 98.5 221 ALA A CA 1
ATOM 1722 C C . ALA A 1 221 ? 10.406 -5.207 -12.703 1 98.5 221 ALA A C 1
ATOM 1724 O O . ALA A 1 221 ? 9.305 -5.75 -12.82 1 98.5 221 ALA A O 1
ATOM 1725 N N . ALA A 1 222 ? 10.547 -3.9 -12.766 1 98 222 ALA A N 1
ATOM 1726 C CA . ALA A 1 222 ? 9.422 -2.988 -12.961 1 98 222 ALA A CA 1
ATOM 1727 C C . ALA A 1 222 ? 8.648 -3.338 -14.234 1 98 222 ALA A C 1
ATOM 1729 O O . ALA A 1 222 ? 7.418 -3.352 -14.227 1 98 222 ALA A O 1
ATOM 1730 N N . ASN A 1 223 ? 9.367 -3.643 -15.25 1 98.12 223 ASN A N 1
ATOM 1731 C CA . ASN A 1 223 ? 8.711 -3.973 -16.516 1 98.12 223 ASN A CA 1
ATOM 1732 C C . ASN A 1 223 ? 7.863 -5.238 -16.391 1 98.12 223 ASN A C 1
ATOM 1734 O O . ASN A 1 223 ? 6.789 -5.332 -16.984 1 98.12 223 ASN A O 1
ATOM 1738 N N . GLY A 1 224 ? 8.352 -6.207 -15.664 1 98.81 224 GLY A N 1
ATOM 1739 C CA . GLY A 1 224 ? 7.57 -7.406 -15.406 1 98.81 224 GLY A CA 1
ATOM 1740 C C . GLY A 1 224 ? 6.312 -7.129 -14.602 1 98.81 224 GLY A C 1
ATOM 1741 O O . GLY A 1 224 ? 5.234 -7.613 -14.945 1 98.81 224 GLY A O 1
ATOM 1742 N N . TYR A 1 225 ? 6.461 -6.309 -13.578 1 98.81 225 TYR A N 1
ATOM 1743 C CA . TYR A 1 225 ? 5.305 -5.984 -12.75 1 98.81 225 TYR A CA 1
ATOM 1744 C C . TYR A 1 225 ? 4.277 -5.176 -13.531 1 98.81 225 TYR A C 1
ATOM 1746 O O . TYR A 1 225 ? 3.074 -5.281 -13.289 1 98.81 225 TYR A O 1
ATOM 1754 N N . ARG A 1 226 ? 4.73 -4.383 -14.516 1 98.44 226 ARG A N 1
ATOM 1755 C CA . ARG A 1 226 ? 3.789 -3.66 -15.367 1 98.44 226 ARG A CA 1
ATOM 1756 C C . ARG A 1 226 ? 2.926 -4.625 -16.172 1 98.44 226 ARG A C 1
ATOM 1758 O O . ARG A 1 226 ? 1.715 -4.43 -16.297 1 98.44 226 ARG A O 1
ATOM 1765 N N . ILE A 1 227 ? 3.547 -5.668 -16.688 1 98.88 227 ILE A N 1
ATOM 1766 C CA . ILE A 1 227 ? 2.801 -6.68 -17.422 1 98.88 227 ILE A CA 1
ATOM 1767 C C . ILE A 1 227 ? 1.784 -7.352 -16.516 1 98.88 227 ILE A C 1
ATOM 1769 O O . ILE A 1 227 ? 0.637 -7.574 -16.906 1 98.88 227 ILE A O 1
ATOM 1773 N N . VAL A 1 228 ? 2.195 -7.684 -15.289 1 98.94 228 VAL A N 1
ATOM 1774 C CA . VAL A 1 228 ? 1.299 -8.312 -14.32 1 98.94 228 VAL A CA 1
ATOM 1775 C C . VAL A 1 228 ? 0.106 -7.398 -14.055 1 98.94 228 VAL A C 1
ATOM 1777 O O . VAL A 1 228 ? -1.045 -7.84 -14.094 1 98.94 228 VAL A O 1
ATOM 1780 N N . PHE A 1 229 ? 0.361 -6.125 -13.766 1 98.88 229 PHE A N 1
ATOM 1781 C CA . PHE A 1 229 ? -0.695 -5.16 -13.484 1 98.88 229 PHE A CA 1
ATOM 1782 C C . PHE A 1 229 ? -1.687 -5.09 -14.641 1 98.88 229 PHE A C 1
ATOM 1784 O O . PHE A 1 229 ? -2.898 -5.152 -14.43 1 98.88 229 PHE A O 1
ATOM 1791 N N . GLU A 1 230 ? -1.155 -4.965 -15.828 1 98.88 230 GLU A N 1
ATOM 1792 C CA . GLU A 1 230 ? -2 -4.859 -17.016 1 98.88 230 GLU A CA 1
ATOM 1793 C C . GLU A 1 230 ? -2.859 -6.109 -17.188 1 98.88 230 GLU A C 1
ATOM 1795 O O . GLU A 1 230 ? -4.055 -6.012 -17.484 1 98.88 230 GLU A O 1
ATOM 1800 N N . GLU A 1 231 ? -2.27 -7.266 -17.016 1 98.94 231 GLU A N 1
ATOM 1801 C CA . GLU A 1 231 ? -2.994 -8.516 -17.203 1 98.94 231 GLU A CA 1
ATOM 1802 C C . GLU A 1 231 ? -4.078 -8.688 -16.141 1 98.94 231 GLU A C 1
ATOM 1804 O O . GLU A 1 231 ? -5.176 -9.164 -16.438 1 98.94 231 GLU A O 1
ATOM 1809 N N . VAL A 1 232 ? -3.779 -8.32 -14.906 1 98.94 232 VAL A N 1
ATOM 1810 C CA . VAL A 1 232 ? -4.746 -8.406 -13.82 1 98.94 232 VAL A CA 1
ATOM 1811 C C . VAL A 1 232 ? -5.902 -7.445 -14.07 1 98.94 232 VAL A C 1
ATOM 1813 O O . VAL A 1 232 ? -7.07 -7.828 -13.977 1 98.94 232 VAL A O 1
ATOM 1816 N N . MET A 1 233 ? -5.582 -6.207 -14.438 1 98.94 233 MET A N 1
ATOM 1817 C CA . MET A 1 233 ? -6.629 -5.219 -14.68 1 98.94 233 MET A CA 1
ATOM 1818 C C . MET A 1 233 ? -7.484 -5.621 -15.883 1 98.94 233 MET A C 1
ATOM 1820 O O . MET A 1 233 ? -8.703 -5.434 -15.867 1 98.94 233 MET A O 1
ATOM 1824 N N . LYS A 1 234 ? -6.832 -6.148 -16.922 1 98.88 234 LYS A N 1
ATOM 1825 C CA . LYS A 1 234 ? -7.559 -6.66 -18.078 1 98.88 234 LYS A CA 1
ATOM 1826 C C . LYS A 1 234 ? -8.523 -7.777 -17.672 1 98.88 234 LYS A C 1
ATOM 1828 O O . LYS A 1 234 ? -9.672 -7.797 -18.109 1 98.88 234 LYS A O 1
ATOM 1833 N N . THR A 1 235 ? -8.047 -8.688 -16.875 1 98.94 235 THR A N 1
ATOM 1834 C CA . THR A 1 235 ? -8.859 -9.812 -16.422 1 98.94 235 THR A CA 1
ATOM 1835 C C . THR A 1 235 ? -10.047 -9.32 -15.609 1 98.94 235 THR A C 1
ATOM 1837 O O . THR A 1 235 ? -11.164 -9.828 -15.75 1 98.94 235 THR A O 1
ATOM 1840 N N . ILE A 1 236 ? -9.852 -8.312 -14.734 1 98.94 236 ILE A N 1
ATOM 1841 C CA . ILE A 1 236 ? -10.938 -7.734 -13.961 1 98.94 236 ILE A CA 1
ATOM 1842 C C . ILE A 1 236 ? -11.961 -7.098 -14.891 1 98.94 236 ILE A C 1
ATOM 1844 O O . ILE A 1 236 ? -13.164 -7.332 -14.758 1 98.94 236 ILE A O 1
ATOM 1848 N N . GLN A 1 237 ? -11.461 -6.344 -15.844 1 98.81 237 GLN A N 1
ATOM 1849 C CA . GLN A 1 237 ? -12.344 -5.66 -16.781 1 98.81 237 GLN A CA 1
ATOM 1850 C C . GLN A 1 237 ? -13.203 -6.656 -17.547 1 98.81 237 GLN A C 1
ATOM 1852 O O . GLN A 1 237 ? -14.398 -6.43 -17.75 1 98.81 237 GLN A O 1
ATOM 1857 N N . GLU A 1 238 ? -12.648 -7.754 -17.984 1 98.81 238 GLU A N 1
ATOM 1858 C CA . GLU A 1 238 ? -13.336 -8.75 -18.797 1 98.81 238 GLU A CA 1
ATOM 1859 C C . GLU A 1 238 ? -14.289 -9.594 -17.953 1 98.81 238 GLU A C 1
ATOM 1861 O O . GLU A 1 238 ? -15.383 -9.938 -18.406 1 98.81 238 GLU A O 1
ATOM 1866 N N . SER A 1 239 ? -13.891 -9.906 -16.75 1 98.81 239 SER A N 1
ATOM 1867 C CA . SER A 1 239 ? -14.641 -10.859 -15.938 1 98.81 239 SER A CA 1
ATOM 1868 C C . SER A 1 239 ? -15.625 -10.156 -15.023 1 98.81 239 SER A C 1
ATOM 1870 O O . SER A 1 239 ? -16.688 -10.695 -14.703 1 98.81 239 SER A O 1
ATOM 1872 N N . TRP A 1 240 ? -15.195 -8.992 -14.508 1 98.75 240 TRP A N 1
ATOM 1873 C CA . TRP A 1 240 ? -15.984 -8.242 -13.531 1 98.75 240 TRP A CA 1
ATOM 1874 C C . TRP A 1 240 ? -15.961 -6.754 -13.852 1 98.75 240 TRP A C 1
ATOM 1876 O O . TRP A 1 240 ? -15.469 -5.949 -13.055 1 98.75 240 TRP A O 1
ATOM 1886 N N . PRO A 1 241 ? -16.594 -6.34 -14.953 1 98.5 241 PRO A N 1
ATOM 1887 C CA . PRO A 1 241 ? -16.531 -4.926 -15.336 1 98.5 241 PRO A CA 1
ATOM 1888 C C . PRO A 1 241 ? -17.047 -3.994 -14.25 1 98.5 241 PRO A C 1
ATOM 1890 O O . PRO A 1 241 ? -16.625 -2.834 -14.172 1 98.5 241 PRO A O 1
ATOM 1893 N N . ASP A 1 242 ? -17.859 -4.449 -13.367 1 98.62 242 ASP A N 1
ATOM 1894 C CA . ASP A 1 242 ? -18.406 -3.633 -12.281 1 98.62 242 ASP A CA 1
ATOM 1895 C C . ASP A 1 242 ? -17.391 -3.459 -11.164 1 98.62 242 ASP A C 1
ATOM 1897 O O . ASP A 1 242 ? -17.625 -2.711 -10.211 1 98.62 242 ASP A O 1
ATOM 1901 N N . GLN A 1 243 ? -16.188 -4.137 -11.305 1 98.69 243 GLN A N 1
ATOM 1902 C CA . GLN A 1 243 ? -15.18 -4.074 -10.25 1 98.69 243 GLN A CA 1
ATOM 1903 C C . GLN A 1 243 ? -13.977 -3.242 -10.68 1 98.69 243 GLN A C 1
ATOM 1905 O O . GLN A 1 243 ? -13.008 -3.105 -9.93 1 98.69 243 GLN A O 1
ATOM 1910 N N . VAL A 1 244 ? -14.055 -2.727 -11.914 1 98.69 244 VAL A N 1
ATOM 1911 C CA . VAL A 1 244 ? -12.977 -1.824 -12.297 1 98.69 244 VAL A CA 1
ATOM 1912 C C . VAL A 1 244 ? -13.039 -0.551 -11.453 1 98.69 244 VAL A C 1
ATOM 1914 O O . VAL A 1 244 ? -14.133 -0.099 -11.086 1 98.69 244 VAL A O 1
ATOM 1917 N N . PRO A 1 245 ? -11.961 0.012 -11.078 1 98.56 245 PRO A N 1
ATOM 1918 C CA . PRO A 1 245 ? -11.922 1.135 -10.133 1 98.56 245 PRO A CA 1
ATOM 1919 C C . PRO A 1 245 ? -12.914 2.24 -10.5 1 98.56 245 PRO A C 1
ATOM 1921 O O . PRO A 1 245 ? -13.609 2.758 -9.625 1 98.56 245 PRO A O 1
ATOM 1924 N N . GLU A 1 246 ? -13.008 2.547 -11.758 1 97.75 246 GLU A N 1
ATOM 1925 C CA . GLU A 1 246 ? -13.828 3.662 -12.211 1 97.75 246 GLU A CA 1
ATOM 1926 C C . GLU A 1 246 ? -15.312 3.396 -11.945 1 97.75 246 GLU A C 1
ATOM 1928 O O . GLU A 1 246 ? -16.125 4.324 -11.945 1 97.75 246 GLU A O 1
ATOM 1933 N N . ASN A 1 247 ? -15.664 2.162 -11.789 1 98.31 247 ASN A N 1
ATOM 1934 C CA . ASN A 1 247 ? -17.062 1.795 -11.602 1 98.31 247 ASN A CA 1
ATOM 1935 C C . ASN A 1 247 ? -17.391 1.564 -10.133 1 98.31 247 ASN A C 1
ATOM 1937 O O . ASN A 1 247 ? -18.5 1.152 -9.797 1 98.31 247 ASN A O 1
ATOM 1941 N N . LEU A 1 248 ? -16.484 1.755 -9.266 1 98.31 248 LEU A N 1
ATOM 1942 C CA . LEU A 1 248 ? -16.703 1.645 -7.824 1 98.31 248 LEU A CA 1
ATOM 1943 C C . LEU A 1 248 ? -16.859 3.023 -7.191 1 98.31 248 LEU A C 1
ATOM 1945 O O . LEU A 1 248 ? -16.141 3.961 -7.547 1 98.31 248 LEU A O 1
ATOM 1949 N N . PRO A 1 249 ? -17.812 3.189 -6.289 1 96.75 249 PRO A N 1
ATOM 1950 C CA . PRO A 1 249 ? -17.938 4.477 -5.602 1 96.75 249 PRO A CA 1
ATOM 1951 C C . PRO A 1 249 ? -16.844 4.711 -4.566 1 96.75 249 PRO A C 1
ATOM 1953 O O . PRO A 1 249 ? -16.281 3.752 -4.031 1 96.75 249 PRO A O 1
ATOM 1956 N N . TYR A 1 250 ? -16.594 5.957 -4.289 1 96.62 250 TYR A N 1
ATOM 1957 C CA . TYR A 1 250 ? -15.773 6.293 -3.127 1 96.62 250 TYR A CA 1
ATOM 1958 C C . TYR A 1 250 ? -16.484 5.898 -1.834 1 96.62 250 TYR A C 1
ATOM 1960 O O . TYR A 1 250 ? -17.688 6.051 -1.714 1 96.62 250 TYR A O 1
ATOM 1968 N N . VAL A 1 251 ? -15.695 5.387 -0.915 1 96.88 251 VAL A N 1
ATOM 1969 C CA . VAL A 1 251 ? -16.266 5.047 0.386 1 96.88 251 VAL A CA 1
ATOM 1970 C C . VAL A 1 251 ? -16.719 6.32 1.104 1 96.88 251 VAL A C 1
ATOM 1972 O O . VAL A 1 251 ? -17.812 6.371 1.666 1 96.88 251 VAL A O 1
ATOM 1975 N N . PHE A 1 252 ? -15.867 7.348 1.075 1 96.5 252 PHE A N 1
ATOM 1976 C CA . PHE A 1 252 ? -16.188 8.656 1.635 1 96.5 252 PHE A CA 1
ATOM 1977 C C . PHE A 1 252 ? -16.422 9.68 0.528 1 96.5 252 PHE A C 1
ATOM 1979 O O . PHE A 1 252 ? -15.75 9.648 -0.504 1 96.5 252 PHE A O 1
ATOM 1986 N N . PRO A 1 253 ? -17.25 10.602 0.684 1 96.19 253 PRO A N 1
ATOM 1987 C CA . PRO A 1 253 ? -17.594 11.555 -0.377 1 96.19 253 PRO A CA 1
ATOM 1988 C C . PRO A 1 253 ? -16.438 12.516 -0.696 1 96.19 253 PRO A C 1
ATOM 1990 O O . PRO A 1 253 ? -15.57 12.742 0.148 1 96.19 253 PRO A O 1
ATOM 1993 N N . PRO A 1 254 ? -16.469 13.039 -1.935 1 95.62 254 PRO A N 1
ATOM 1994 C CA . PRO A 1 254 ? -15.531 14.117 -2.23 1 95.62 254 PRO A CA 1
ATOM 1995 C C . PRO A 1 254 ? -15.672 15.305 -1.271 1 95.62 254 PRO A C 1
ATOM 1997 O O . PRO A 1 254 ? -16.75 15.508 -0.695 1 95.62 254 PRO A O 1
ATOM 2000 N N . TRP A 1 255 ? -14.602 16.016 -1.126 1 94.94 255 TRP A N 1
ATOM 2001 C CA . TRP A 1 255 ? -14.539 17.016 -0.077 1 94.94 255 TRP A CA 1
ATOM 2002 C C . TRP A 1 255 ? -15.648 18.062 -0.253 1 94.94 255 TRP A C 1
ATOM 2004 O O . TRP A 1 255 ? -16.156 18.609 0.728 1 94.94 255 TRP A O 1
ATOM 2014 N N . ALA A 1 256 ? -16.047 18.312 -1.482 1 93.06 256 ALA A N 1
ATOM 2015 C CA . ALA A 1 256 ? -17.078 19.312 -1.754 1 93.06 256 ALA A CA 1
ATOM 2016 C C . ALA A 1 256 ? -18.422 18.906 -1.155 1 93.06 256 ALA A C 1
ATOM 2018 O O . ALA A 1 256 ? -19.25 19.766 -0.859 1 93.06 256 ALA A O 1
ATOM 2019 N N . LEU A 1 257 ? -18.609 17.578 -0.956 1 94.19 257 LEU A N 1
ATOM 2020 C CA . LEU A 1 257 ? -19.875 17.047 -0.456 1 94.19 257 LEU A CA 1
ATOM 2021 C C . LEU A 1 257 ? -19.719 16.531 0.974 1 94.19 257 LEU A C 1
ATOM 2023 O O . LEU A 1 257 ? -20.719 16.234 1.638 1 94.19 257 LEU A O 1
ATOM 2027 N N . ALA A 1 258 ? -18.469 16.469 1.4 1 94.19 258 ALA A N 1
ATOM 2028 C CA . ALA A 1 258 ? -18.203 15.867 2.707 1 94.19 258 ALA A CA 1
ATOM 2029 C C . ALA A 1 258 ? -18.672 16.781 3.834 1 94.19 258 ALA A C 1
ATOM 2031 O O . ALA A 1 258 ? -18.5 18 3.756 1 94.19 258 ALA A O 1
ATOM 2032 N N . PRO A 1 259 ? -19.234 16.219 4.859 1 89.88 259 PRO A N 1
ATOM 2033 C CA . PRO A 1 259 ? -19.656 17.031 6 1 89.88 259 PRO A CA 1
ATOM 2034 C C . PRO A 1 259 ? -18.484 17.734 6.691 1 89.88 259 PRO A C 1
ATOM 2036 O O . PRO A 1 259 ? -17.375 17.203 6.707 1 89.88 259 PRO A O 1
ATOM 2039 N N . LYS A 1 260 ? -18.828 18.969 7.266 1 90.88 260 LYS A N 1
ATOM 2040 C CA . LYS A 1 260 ? -17.859 19.734 8.039 1 90.88 260 LYS A CA 1
ATOM 2041 C C . LYS A 1 260 ? -18.422 20.172 9.383 1 90.88 260 LYS A C 1
ATOM 2043 O O . LYS A 1 260 ? -19.641 20.297 9.531 1 90.88 260 LYS A O 1
ATOM 2048 N N . MET B 1 1 ? 18.75 -33.094 29.312 1 27.36 1 MET B N 1
ATOM 2049 C CA . MET B 1 1 ? 17.703 -33.531 28.391 1 27.36 1 MET B CA 1
ATOM 2050 C C . MET B 1 1 ? 16.688 -32.438 28.141 1 27.36 1 MET B C 1
ATOM 2052 O O . MET B 1 1 ? 15.773 -32.219 28.938 1 27.36 1 MET B O 1
ATOM 2056 N N . SER B 1 2 ? 17.141 -31.281 27.625 1 28.47 2 SER B N 1
ATOM 2057 C CA . SER B 1 2 ? 16.5 -29.969 27.625 1 28.47 2 SER B CA 1
ATOM 2058 C C . SER B 1 2 ? 15.211 -29.984 26.781 1 28.47 2 SER B C 1
ATOM 2060 O O . SER B 1 2 ? 15.227 -30.422 25.625 1 28.47 2 SER B O 1
ATOM 2062 N N . ASN B 1 3 ? 14.008 -30.219 27.453 1 28.86 3 ASN B N 1
ATOM 2063 C CA . ASN B 1 3 ? 12.641 -30.359 26.969 1 28.86 3 ASN B CA 1
ATOM 2064 C C . ASN B 1 3 ? 12.219 -29.172 26.109 1 28.86 3 ASN B C 1
ATOM 2066 O O . ASN B 1 3 ? 11.805 -28.141 26.641 1 28.86 3 ASN B O 1
ATOM 2070 N N . THR B 1 4 ? 12.977 -28.891 25.094 1 32.06 4 THR B N 1
ATOM 2071 C CA . THR B 1 4 ? 12.477 -27.828 24.234 1 32.06 4 THR B CA 1
ATOM 2072 C C . THR B 1 4 ? 11.047 -28.125 23.781 1 32.06 4 THR B C 1
ATOM 2074 O O . THR B 1 4 ? 10.812 -29.062 23.016 1 32.06 4 THR B O 1
ATOM 2077 N N . VAL B 1 5 ? 10.078 -27.891 24.719 1 28.88 5 VAL B N 1
ATOM 2078 C CA . VAL B 1 5 ? 8.656 -27.938 24.391 1 28.88 5 VAL B CA 1
ATOM 2079 C C . VAL B 1 5 ? 8.406 -27.156 23.094 1 28.88 5 VAL B C 1
ATOM 2081 O O . VAL B 1 5 ? 8.75 -25.984 23 1 28.88 5 VAL B O 1
ATOM 2084 N N . ALA B 1 6 ? 8.438 -27.828 22.078 1 34.19 6 ALA B N 1
ATOM 2085 C CA . ALA B 1 6 ? 8.047 -27.219 20.812 1 34.19 6 ALA B CA 1
ATOM 2086 C C . ALA B 1 6 ? 6.816 -26.328 21 1 34.19 6 ALA B C 1
ATOM 2088 O O . ALA B 1 6 ? 5.848 -26.734 21.641 1 34.19 6 ALA B O 1
ATOM 2089 N N . ALA B 1 7 ? 6.895 -25.031 20.844 1 37.78 7 ALA B N 1
ATOM 2090 C CA . ALA B 1 7 ? 5.727 -24.156 20.797 1 37.78 7 ALA B CA 1
ATOM 2091 C C . ALA B 1 7 ? 4.523 -24.891 20.203 1 37.78 7 ALA B C 1
ATOM 2093 O O . ALA B 1 7 ? 4.602 -25.438 19.109 1 37.78 7 ALA B O 1
ATOM 2094 N N . ALA B 1 8 ? 3.6 -25.312 20.859 1 33.91 8 ALA B N 1
ATOM 2095 C CA . ALA B 1 8 ? 2.328 -25.922 20.469 1 33.91 8 ALA B CA 1
ATOM 2096 C C . ALA B 1 8 ? 1.798 -25.312 19.172 1 33.91 8 ALA B C 1
ATOM 2098 O O . ALA B 1 8 ? 1.674 -24.094 19.062 1 33.91 8 ALA B O 1
ATOM 2099 N N . GLU B 1 9 ? 1.979 -25.672 17.984 1 38.25 9 GLU B N 1
ATOM 2100 C CA . GLU B 1 9 ? 1.365 -25.297 16.703 1 38.25 9 GLU B CA 1
ATOM 2101 C C . GLU B 1 9 ? -0.081 -24.859 16.906 1 38.25 9 GLU B C 1
ATOM 2103 O O . GLU B 1 9 ? -0.964 -25.672 17.141 1 38.25 9 GLU B O 1
ATOM 2108 N N . GLU B 1 10 ? -0.508 -23.938 17.766 1 44.69 10 GLU B N 1
ATOM 2109 C CA . GLU B 1 10 ? -1.912 -23.547 17.891 1 44.69 10 GLU B CA 1
ATOM 2110 C C . GLU B 1 10 ? -2.574 -23.406 16.531 1 44.69 10 GLU B C 1
ATOM 2112 O O . GLU B 1 10 ? -2.174 -22.547 15.734 1 44.69 10 GLU B O 1
ATOM 2117 N N . GLU B 1 11 ? -3.037 -24.172 15.812 1 49.41 11 GLU B N 1
ATOM 2118 C CA . GLU B 1 11 ? -3.754 -24.453 14.57 1 49.41 11 GLU B CA 1
ATOM 2119 C C . GLU B 1 11 ? -4.918 -23.484 14.383 1 49.41 11 GLU B C 1
ATOM 2121 O O . GLU B 1 11 ? -5.773 -23.344 15.266 1 49.41 11 GLU B O 1
ATOM 2126 N N . GLY B 1 12 ? -5.004 -22.516 13.453 1 61.53 12 GLY B N 1
ATOM 2127 C CA . GLY B 1 12 ? -6.086 -21.938 12.672 1 61.53 12 GLY B CA 1
ATOM 2128 C C . GLY B 1 12 ? -6.523 -20.578 13.188 1 61.53 12 GLY B C 1
ATOM 2129 O O . GLY B 1 12 ? -7.598 -20.078 12.828 1 61.53 12 GLY B O 1
ATOM 2130 N N . VAL B 1 13 ? -5.793 -20 14.117 1 78.5 13 VAL B N 1
ATOM 2131 C CA . VAL B 1 13 ? -6.297 -18.734 14.641 1 78.5 13 VAL B CA 1
ATOM 2132 C C . VAL B 1 13 ? -5.824 -17.578 13.758 1 78.5 13 VAL B C 1
ATOM 2134 O O . VAL B 1 13 ? -4.629 -17.469 13.461 1 78.5 13 VAL B O 1
ATOM 2137 N N . TYR B 1 14 ? -6.754 -16.797 13.297 1 87.75 14 TYR B N 1
ATOM 2138 C CA . TYR B 1 14 ? -6.48 -15.609 12.508 1 87.75 14 TYR B CA 1
ATOM 2139 C C . TYR B 1 14 ? -5.488 -14.695 13.219 1 87.75 14 TYR B C 1
ATOM 2141 O O . TYR B 1 14 ? -5.672 -14.367 14.391 1 87.75 14 TYR B O 1
ATOM 2149 N N . THR B 1 15 ? -4.402 -14.438 12.562 1 86.31 15 THR B N 1
ATOM 2150 C CA . THR B 1 15 ? -3.355 -13.547 13.055 1 86.31 15 THR B CA 1
ATOM 2151 C C . THR B 1 15 ? -3.217 -12.328 12.156 1 86.31 15 THR B C 1
ATOM 2153 O O . THR B 1 15 ? -2.41 -12.32 11.219 1 86.31 15 THR B O 1
ATOM 2156 N N . PRO B 1 16 ? -3.945 -11.281 12.5 1 88.25 16 PRO B N 1
ATOM 2157 C CA . PRO B 1 16 ? -3.861 -10.086 11.656 1 88.25 16 PRO B CA 1
ATOM 2158 C C . PRO B 1 16 ? -2.566 -9.305 11.867 1 88.25 16 PRO B C 1
ATOM 2160 O O . PRO B 1 16 ? -1.968 -9.375 12.938 1 88.25 16 PRO B O 1
ATOM 2163 N N . TYR B 1 17 ? -2.072 -8.688 10.812 1 96.69 17 TYR B N 1
ATOM 2164 C CA . TYR B 1 17 ? -1.001 -7.715 10.984 1 96.69 17 TYR B CA 1
ATOM 2165 C C . TYR B 1 17 ? -1.494 -6.496 11.758 1 96.69 17 TYR B C 1
ATOM 2167 O O . TYR B 1 17 ? -2.619 -6.035 11.555 1 96.69 17 TYR B O 1
ATOM 2175 N N . ASP B 1 18 ? -0.679 -6.031 12.68 1 98.06 18 ASP B N 1
ATOM 2176 C CA . ASP B 1 18 ? -0.944 -4.688 13.18 1 98.06 18 ASP B CA 1
ATOM 2177 C C . ASP B 1 18 ? -0.872 -3.658 12.055 1 98.06 18 ASP B C 1
ATOM 2179 O O . ASP B 1 18 ? -0.347 -3.945 10.977 1 98.06 18 ASP B O 1
ATOM 2183 N N . GLN B 1 19 ? -1.458 -2.5 12.359 1 98.44 19 GLN B N 1
ATOM 2184 C CA . GLN B 1 19 ? -1.552 -1.514 11.289 1 98.44 19 GLN B CA 1
ATOM 2185 C C . GLN B 1 19 ? -0.666 -0.305 11.578 1 98.44 19 GLN B C 1
ATOM 2187 O O . GLN B 1 19 ? -0.542 0.122 12.727 1 98.44 19 GLN B O 1
ATOM 2192 N N . PHE B 1 20 ? 0.016 0.174 10.578 1 98.94 20 PHE B N 1
ATOM 2193 C CA . PHE B 1 20 ? 0.521 1.536 10.453 1 98.94 20 PHE B CA 1
ATOM 2194 C C . PHE B 1 20 ? -0.465 2.41 9.688 1 98.94 20 PHE B C 1
ATOM 2196 O O . PHE B 1 20 ? -0.557 2.322 8.461 1 98.94 20 PHE B O 1
ATOM 2203 N N . PHE B 1 21 ? -1.24 3.254 10.391 1 98.88 21 PHE B N 1
ATOM 2204 C CA . PHE B 1 21 ? -2.4 3.965 9.875 1 98.88 21 PHE B CA 1
ATOM 2205 C C . PHE B 1 21 ? -2.023 5.379 9.453 1 98.88 21 PHE B C 1
ATOM 2207 O O . PHE B 1 21 ? -1.646 6.203 10.289 1 98.88 21 PHE B O 1
ATOM 2214 N N . LEU B 1 22 ? -2.102 5.691 8.125 1 98.94 22 LEU B N 1
ATOM 2215 C CA . LEU B 1 22 ? -1.79 7.012 7.586 1 98.94 22 LEU B CA 1
ATOM 2216 C C . LEU B 1 22 ? -3.061 7.832 7.383 1 98.94 22 LEU B C 1
ATOM 2218 O O . LEU B 1 22 ? -3.797 7.617 6.418 1 98.94 22 LEU B O 1
ATOM 2222 N N . PHE B 1 23 ? -3.355 8.758 8.258 1 98.94 23 PHE B N 1
ATOM 2223 C CA . PHE B 1 23 ? -4.555 9.586 8.18 1 98.94 23 PHE B CA 1
ATOM 2224 C C . PHE B 1 23 ? -4.219 10.977 7.66 1 98.94 23 PHE B C 1
ATOM 2226 O O . PHE B 1 23 ? -3.346 11.664 8.211 1 98.94 23 PHE B O 1
ATOM 2233 N N . GLY B 1 24 ? -4.844 11.32 6.574 1 98.81 24 GLY B N 1
ATOM 2234 C CA . GLY B 1 24 ? -4.504 12.625 6.023 1 98.81 24 GLY B CA 1
ATOM 2235 C C . GLY B 1 24 ? -5.395 13.031 4.867 1 98.81 24 GLY B C 1
ATOM 2236 O O . GLY B 1 24 ? -6.559 12.633 4.801 1 98.81 24 GLY B O 1
ATOM 2237 N N . ASP B 1 25 ? -4.914 13.969 4.07 1 98.75 25 ASP B N 1
ATOM 2238 C CA . ASP B 1 25 ? -5.664 14.555 2.963 1 98.75 25 ASP B CA 1
ATOM 2239 C C . ASP B 1 25 ? -5.16 14.023 1.622 1 98.75 25 ASP B C 1
ATOM 2241 O O . ASP B 1 25 ? -4.828 12.844 1.501 1 98.75 25 ASP B O 1
ATOM 2245 N N . SER B 1 26 ? -5.141 14.852 0.562 1 98.75 26 SER B N 1
ATOM 2246 C CA . SER B 1 26 ? -4.75 14.414 -0.772 1 98.75 26 SER B CA 1
ATOM 2247 C C . SER B 1 26 ? -3.279 14.008 -0.813 1 98.75 26 SER B C 1
ATOM 2249 O O . SER B 1 26 ? -2.898 13.102 -1.56 1 98.75 26 SER B O 1
ATOM 2251 N N . ILE B 1 27 ? -2.441 14.656 -0.032 1 98.88 27 ILE B N 1
ATOM 2252 C CA . ILE B 1 27 ? -1.016 14.352 -0.045 1 98.88 27 ILE B CA 1
ATOM 2253 C C . ILE B 1 27 ? -0.786 12.93 0.46 1 98.88 27 ILE B C 1
ATOM 2255 O O . ILE B 1 27 ? 0.094 12.227 -0.036 1 98.88 27 ILE B O 1
ATOM 2259 N N . THR B 1 28 ? -1.59 12.5 1.423 1 98.88 28 THR B N 1
ATOM 2260 C CA . THR B 1 28 ? -1.572 11.117 1.878 1 98.88 28 THR B CA 1
ATOM 2261 C C . THR B 1 28 ? -2.213 10.195 0.841 1 98.88 28 THR B C 1
ATOM 2263 O O . THR B 1 28 ? -1.636 9.172 0.469 1 98.88 28 THR B O 1
ATOM 2266 N N . GLU B 1 29 ? -3.4 10.586 0.343 1 98.69 29 GLU B N 1
ATOM 2267 C CA . GLU B 1 29 ? -4.121 9.766 -0.629 1 98.69 29 GLU B CA 1
ATOM 2268 C C . GLU B 1 29 ? -3.25 9.461 -1.846 1 98.69 29 GLU B C 1
ATOM 2270 O O . GLU B 1 29 ? -3.176 8.312 -2.291 1 98.69 29 GLU B O 1
ATOM 2275 N N . TYR B 1 30 ? -2.547 10.461 -2.348 1 98.5 30 TYR B N 1
ATOM 2276 C CA . TYR B 1 30 ? -1.849 10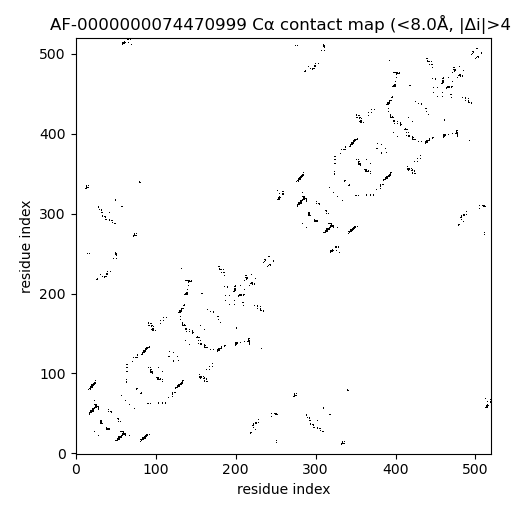.352 -3.625 1 98.5 30 TYR B CA 1
ATOM 2277 C C . TYR B 1 30 ? -0.476 9.719 -3.445 1 98.5 30 TYR B C 1
ATOM 2279 O O . TYR B 1 30 ? 0.256 9.523 -4.418 1 98.5 30 TYR B O 1
ATOM 2287 N N . SER B 1 31 ? -0.201 9.344 -2.215 1 98.25 31 SER B N 1
ATOM 2288 C CA . SER B 1 31 ? 1.155 8.883 -1.936 1 98.25 31 SER B CA 1
ATOM 2289 C C . SER B 1 31 ? 1.384 7.477 -2.477 1 98.25 31 SER B C 1
ATOM 2291 O O . SER B 1 31 ? 2.506 6.965 -2.439 1 98.25 31 SER B O 1
ATOM 2293 N N . ASN B 1 32 ? 0.37 6.812 -3.08 1 96.62 32 ASN B N 1
ATOM 2294 C CA . ASN B 1 32 ? 0.527 5.504 -3.707 1 96.62 32 ASN B CA 1
ATOM 2295 C C . ASN B 1 32 ? 0.985 5.629 -5.156 1 96.62 32 ASN B C 1
ATOM 2297 O O . ASN B 1 32 ? 1.396 4.645 -5.77 1 96.62 32 ASN B O 1
ATOM 2301 N N . ALA B 1 33 ? 0.877 6.797 -5.703 1 94.88 33 ALA B N 1
ATOM 2302 C CA . ALA B 1 33 ? 1.158 6.988 -7.125 1 94.88 33 ALA B CA 1
ATOM 2303 C C . ALA B 1 33 ? 2.631 6.73 -7.434 1 94.88 33 ALA B C 1
ATOM 2305 O O . ALA B 1 33 ? 3.508 7.074 -6.637 1 94.88 33 ALA B O 1
ATOM 2306 N N . GLN B 1 34 ? 2.846 6.141 -8.594 1 93.12 34 GLN B N 1
ATOM 2307 C CA . GLN B 1 34 ? 4.215 5.797 -8.977 1 93.12 34 GLN B CA 1
ATOM 2308 C C . GLN B 1 34 ? 4.602 6.461 -10.297 1 93.12 34 GLN B C 1
ATOM 2310 O O . GLN B 1 34 ? 5.637 6.133 -10.875 1 93.12 34 GLN B O 1
ATOM 2315 N N . ASP B 1 35 ? 3.789 7.324 -10.742 1 91.62 35 ASP B N 1
ATOM 2316 C CA . ASP B 1 35 ? 3.99 7.914 -12.062 1 91.62 35 ASP B CA 1
ATOM 2317 C C . ASP B 1 35 ? 5.355 8.594 -12.156 1 91.62 35 ASP B C 1
ATOM 2319 O O . ASP B 1 35 ? 5.926 8.695 -13.242 1 91.62 35 ASP B O 1
ATOM 2323 N N . MET B 1 36 ? 5.789 8.984 -11 1 93.5 36 MET B N 1
ATOM 2324 C CA . MET B 1 36 ? 7.074 9.68 -11 1 93.5 36 MET B CA 1
ATOM 2325 C C . MET B 1 36 ? 8.148 8.82 -10.344 1 93.5 36 MET B C 1
ATOM 2327 O O . MET B 1 36 ? 9.219 9.32 -9.992 1 93.5 36 MET B O 1
ATOM 2331 N N . GLY B 1 37 ? 7.84 7.609 -10.062 1 93.94 37 GLY B N 1
ATOM 2332 C CA . GLY B 1 37 ? 8.867 6.625 -9.758 1 93.94 37 GLY B CA 1
ATOM 2333 C C . GLY B 1 37 ? 8.977 6.309 -8.281 1 93.94 37 GLY B C 1
ATOM 2334 O O . GLY B 1 37 ? 9.68 5.379 -7.887 1 93.94 37 GLY B O 1
ATOM 2335 N N . PHE B 1 38 ? 8.328 7.137 -7.418 1 96.81 38 PHE B N 1
ATOM 2336 C CA . PHE B 1 38 ? 8.406 6.883 -5.98 1 96.81 38 PHE B CA 1
ATOM 2337 C C . PHE B 1 38 ? 7.176 7.426 -5.27 1 96.81 38 PHE B C 1
ATOM 2339 O O . PHE B 1 38 ? 6.727 8.539 -5.551 1 96.81 38 PHE B O 1
ATOM 2346 N N . GLY B 1 39 ? 6.633 6.609 -4.402 1 97.81 39 GLY B N 1
ATOM 2347 C CA . GLY B 1 39 ? 5.555 7.02 -3.518 1 97.81 39 GLY B CA 1
ATOM 2348 C C . GLY B 1 39 ? 5.852 6.754 -2.053 1 97.81 39 GLY B C 1
ATOM 2349 O O . GLY B 1 39 ? 6.562 5.805 -1.72 1 97.81 39 GLY B O 1
ATOM 2350 N N . PHE B 1 40 ? 5.293 7.566 -1.189 1 98.75 40 PHE B N 1
ATOM 2351 C CA . PHE B 1 40 ? 5.512 7.492 0.25 1 98.75 40 PHE B CA 1
ATOM 2352 C C . PHE B 1 40 ? 4.883 6.234 0.833 1 98.75 40 PHE B C 1
ATOM 2354 O O . PHE B 1 40 ? 5.547 5.469 1.533 1 98.75 40 PHE B O 1
ATOM 2361 N N . SER B 1 41 ? 3.604 5.918 0.556 1 98.56 41 SER B N 1
ATOM 2362 C CA . SER B 1 41 ? 2.893 4.785 1.14 1 98.56 41 SER B CA 1
ATOM 2363 C C . SER B 1 41 ? 3.52 3.463 0.719 1 98.56 41 SER B C 1
ATOM 2365 O O . SER B 1 41 ? 3.803 2.607 1.562 1 98.56 41 SER B O 1
ATOM 2367 N N . PRO B 1 42 ? 3.824 3.283 -0.563 1 98.19 42 PRO B N 1
ATOM 2368 C CA . PRO B 1 42 ? 4.465 2.025 -0.952 1 98.19 42 PRO B CA 1
ATOM 2369 C C . PRO B 1 42 ? 5.852 1.855 -0.34 1 98.19 42 PRO B C 1
ATOM 2371 O O . PRO B 1 42 ? 6.281 0.729 -0.07 1 98.19 42 PRO B O 1
ATOM 2374 N N . ALA B 1 43 ? 6.582 2.963 -0.126 1 98.44 43 ALA B N 1
ATOM 2375 C CA . ALA B 1 43 ? 7.883 2.865 0.534 1 98.44 43 ALA B CA 1
ATOM 2376 C C . ALA B 1 43 ? 7.738 2.309 1.947 1 98.44 43 ALA B C 1
ATOM 2378 O O . ALA B 1 43 ? 8.5 1.431 2.355 1 98.44 43 ALA B O 1
ATOM 2379 N N . LEU B 1 44 ? 6.742 2.828 2.65 1 98.81 44 LEU B N 1
ATOM 2380 C CA . LEU B 1 44 ? 6.465 2.297 3.98 1 98.81 44 LEU B CA 1
ATOM 2381 C C . LEU B 1 44 ? 6.012 0.843 3.9 1 98.81 44 LEU B C 1
ATOM 2383 O O . LEU B 1 44 ? 6.414 0.015 4.719 1 98.81 44 LEU B O 1
ATOM 2387 N N . GLN B 1 45 ? 5.152 0.532 2.92 1 98.56 45 GLN B N 1
ATOM 2388 C CA . GLN B 1 45 ? 4.645 -0.827 2.758 1 98.56 45 GLN B CA 1
ATOM 2389 C C . GLN B 1 45 ? 5.777 -1.81 2.488 1 98.56 45 GLN B C 1
ATOM 2391 O O . GLN B 1 45 ? 5.762 -2.938 2.986 1 98.56 45 GLN B O 1
ATOM 2396 N N . ASN B 1 46 ? 6.691 -1.364 1.694 1 98.38 46 ASN B N 1
ATOM 2397 C CA . ASN B 1 46 ? 7.852 -2.211 1.429 1 98.38 46 ASN B CA 1
ATOM 2398 C C . ASN B 1 46 ? 8.703 -2.396 2.678 1 98.38 46 ASN B C 1
ATOM 2400 O O . ASN B 1 46 ? 9.125 -3.514 2.99 1 98.38 46 ASN B O 1
ATOM 2404 N N . ALA B 1 47 ? 8.969 -1.332 3.41 1 98.62 47 ALA B N 1
ATOM 2405 C CA . ALA B 1 47 ? 9.805 -1.378 4.605 1 98.62 47 ALA B CA 1
ATOM 2406 C C . ALA B 1 47 ? 9.188 -2.279 5.672 1 98.62 47 ALA B C 1
ATOM 2408 O O . ALA B 1 47 ? 9.898 -3.02 6.355 1 98.62 47 ALA B O 1
ATOM 2409 N N . TYR B 1 48 ? 7.852 -2.254 5.766 1 98.81 48 TYR B N 1
ATOM 2410 C CA . TYR B 1 48 ? 7.18 -2.965 6.848 1 98.81 48 TYR B CA 1
ATOM 2411 C C . TYR B 1 48 ? 6.551 -4.258 6.344 1 98.81 48 TYR B C 1
ATOM 2413 O O . TYR B 1 48 ? 5.703 -4.848 7.02 1 98.81 48 TYR B O 1
ATOM 2421 N N . ALA B 1 49 ? 6.957 -4.707 5.145 1 98.12 49 ALA B N 1
ATOM 2422 C CA . ALA B 1 49 ? 6.422 -5.934 4.559 1 98.12 49 ALA B CA 1
ATOM 2423 C C . ALA B 1 49 ? 6.531 -7.102 5.535 1 98.12 49 ALA B C 1
ATOM 2425 O O . ALA B 1 49 ? 7.559 -7.27 6.195 1 98.12 49 ALA B O 1
ATOM 2426 N N . ARG B 1 50 ? 5.375 -7.867 5.684 1 97.81 50 ARG B N 1
ATOM 2427 C CA . ARG B 1 50 ? 5.246 -9.062 6.508 1 97.81 50 ARG B CA 1
ATOM 2428 C C . ARG B 1 50 ? 5.297 -8.719 7.992 1 97.81 50 ARG B C 1
ATOM 2430 O O . ARG B 1 50 ? 5.355 -9.609 8.844 1 97.81 50 ARG B O 1
ATOM 2437 N N . ARG B 1 51 ? 5.332 -7.426 8.344 1 98.44 51 ARG B N 1
ATOM 2438 C CA . ARG B 1 51 ? 5.418 -6.977 9.734 1 98.44 51 ARG B CA 1
ATOM 2439 C C . ARG B 1 51 ? 4.18 -6.172 10.117 1 98.44 51 ARG B C 1
ATOM 2441 O O . ARG B 1 51 ? 3.523 -6.477 11.117 1 98.44 51 ARG B O 1
ATOM 2448 N N . LEU B 1 52 ? 3.824 -5.195 9.375 1 98.69 52 LEU B N 1
ATOM 2449 C CA . LEU B 1 52 ? 2.658 -4.34 9.555 1 98.69 52 LEU B CA 1
ATOM 2450 C C . LEU B 1 52 ? 1.925 -4.133 8.234 1 98.69 52 LEU B C 1
ATOM 2452 O O . LEU B 1 52 ? 2.547 -4.129 7.172 1 98.69 52 LEU B O 1
ATOM 2456 N N . ASP B 1 53 ? 0.637 -3.98 8.32 1 98.31 53 ASP B N 1
ATOM 2457 C CA . ASP B 1 53 ? -0.112 -3.432 7.191 1 98.31 53 ASP B CA 1
ATOM 2458 C C . ASP B 1 53 ? -0.121 -1.905 7.227 1 98.31 53 ASP B C 1
ATOM 2460 O O . ASP B 1 53 ? -0.536 -1.305 8.219 1 98.31 53 ASP B O 1
ATOM 2464 N N . VAL B 1 54 ? 0.381 -1.28 6.188 1 98.69 54 VAL B N 1
ATOM 2465 C CA . VAL B 1 54 ? 0.285 0.169 6.051 1 98.69 54 VAL B CA 1
ATOM 2466 C C . VAL B 1 54 ? -1.031 0.537 5.371 1 98.69 54 VAL B C 1
ATOM 2468 O O . VAL B 1 54 ? -1.291 0.121 4.238 1 98.69 54 VAL B O 1
ATOM 2471 N N . VAL B 1 55 ? -1.862 1.291 6.059 1 98.19 55 VAL B N 1
ATOM 2472 C CA . VAL B 1 55 ? -3.205 1.627 5.598 1 98.19 55 VAL B CA 1
ATOM 2473 C C . VAL B 1 55 ? -3.271 3.109 5.234 1 98.19 55 VAL B C 1
ATOM 2475 O O . VAL B 1 55 ? -3.045 3.973 6.086 1 98.19 55 VAL B O 1
ATOM 2478 N N . ASN B 1 56 ? -3.498 3.369 3.951 1 98.56 56 ASN B N 1
ATOM 2479 C CA . ASN B 1 56 ? -3.648 4.738 3.467 1 98.56 56 ASN B CA 1
ATOM 2480 C C . ASN B 1 56 ? -5.086 5.227 3.602 1 98.56 56 ASN B C 1
ATOM 2482 O O . ASN B 1 56 ? -5.984 4.734 2.912 1 98.56 56 ASN B O 1
ATOM 2486 N N . ARG B 1 57 ? -5.285 6.145 4.477 1 98.62 57 ARG B N 1
ATOM 2487 C CA . ARG B 1 57 ? -6.59 6.773 4.66 1 98.62 57 ARG B CA 1
ATOM 2488 C C . ARG B 1 57 ? -6.516 8.273 4.406 1 98.62 57 ARG B C 1
ATOM 2490 O O . ARG B 1 57 ? -6.93 9.07 5.246 1 98.62 57 ARG B O 1
ATOM 2497 N N . GLY B 1 58 ? -5.891 8.594 3.27 1 98.62 58 GLY B N 1
ATOM 2498 C CA . GLY B 1 58 ? -5.934 9.953 2.754 1 98.62 58 GLY B CA 1
ATOM 2499 C C . GLY B 1 58 ? -7.234 10.281 2.043 1 98.62 58 GLY B C 1
ATOM 2500 O O . GLY B 1 58 ? -7.738 9.477 1.26 1 98.62 58 GLY B O 1
ATOM 2501 N N . LEU B 1 59 ? -7.773 11.414 2.385 1 98.56 59 LEU B N 1
ATOM 2502 C CA . LEU B 1 59 ? -9.016 11.891 1.776 1 98.56 59 LEU B CA 1
ATOM 2503 C C . LEU B 1 59 ? -8.805 13.242 1.1 1 98.56 59 LEU B C 1
ATOM 2505 O O . LEU B 1 59 ? -8.758 14.273 1.769 1 98.56 59 LEU B O 1
ATOM 2509 N N . ALA B 1 60 ? -8.695 13.18 -0.229 1 98.44 60 ALA B N 1
ATOM 2510 C CA . ALA B 1 60 ? -8.312 14.336 -1.026 1 98.44 60 ALA B CA 1
ATOM 2511 C C . ALA B 1 60 ? -9.242 15.523 -0.757 1 98.44 60 ALA B C 1
ATOM 2513 O O . ALA B 1 60 ? -10.461 15.375 -0.776 1 98.44 60 ALA B O 1
ATOM 2514 N N . GLY B 1 61 ? -8.648 16.641 -0.506 1 98.44 61 GLY B N 1
ATOM 2515 C CA . GLY B 1 61 ? -9.375 17.891 -0.338 1 98.44 61 GLY B CA 1
ATOM 2516 C C . GLY B 1 61 ? -9.875 18.109 1.079 1 98.44 61 GLY B C 1
ATOM 2517 O O . GLY B 1 61 ? -10.281 19.219 1.439 1 98.44 61 GLY B O 1
ATOM 2518 N N . TYR B 1 62 ? -9.875 17.078 1.902 1 98.62 62 TYR B N 1
ATOM 2519 C CA . TYR B 1 62 ? -10.383 17.188 3.264 1 98.62 62 TYR B CA 1
ATOM 2520 C C . TYR B 1 62 ? -9.492 18.109 4.098 1 98.62 62 TYR B C 1
ATOM 2522 O O . TYR B 1 62 ? -8.266 18.047 4.008 1 98.62 62 TYR B O 1
ATOM 2530 N N . ASN B 1 63 ? -10.07 19.047 4.777 1 98.75 63 ASN B N 1
ATOM 2531 C CA . ASN B 1 63 ? -9.438 19.75 5.887 1 98.75 63 ASN B CA 1
ATOM 2532 C C . ASN B 1 63 ? -9.812 19.141 7.23 1 98.75 63 ASN B C 1
ATOM 2534 O O . ASN B 1 63 ? -10.422 18.078 7.285 1 98.75 63 ASN B O 1
ATOM 2538 N N . THR B 1 64 ? -9.383 19.734 8.328 1 98.88 64 THR B N 1
ATOM 2539 C CA . THR B 1 64 ? -9.586 19.125 9.641 1 98.88 64 THR B CA 1
ATOM 2540 C C . THR B 1 64 ? -11.062 19.141 10.016 1 98.88 64 THR B C 1
ATOM 2542 O O . THR B 1 64 ? -11.516 18.344 10.844 1 98.88 64 THR B O 1
ATOM 2545 N N . LEU B 1 65 ? -11.875 20.062 9.422 1 98.62 65 LEU B N 1
ATOM 2546 C CA . LEU B 1 65 ? -13.312 20.062 9.672 1 98.62 65 LEU B CA 1
ATOM 2547 C C . LEU B 1 65 ? -13.945 18.797 9.109 1 98.62 65 LEU B C 1
ATOM 2549 O O . LEU B 1 65 ? -14.836 18.203 9.734 1 98.62 65 LEU B O 1
ATOM 2553 N N . HIS B 1 66 ? -13.523 18.375 7.969 1 98.31 66 HIS B N 1
ATOM 2554 C CA . HIS B 1 66 ? -13.977 17.125 7.371 1 98.31 66 HIS B CA 1
ATOM 2555 C C . HIS B 1 66 ? -13.445 15.914 8.141 1 98.31 66 HIS B C 1
ATOM 2557 O O . HIS B 1 66 ? -14.18 14.953 8.383 1 98.31 66 HIS B O 1
ATOM 2563 N N . ALA B 1 67 ? -12.172 16 8.492 1 98.38 67 ALA B N 1
ATOM 2564 C CA . ALA B 1 67 ? -11.453 14.875 9.07 1 98.38 67 ALA B CA 1
ATOM 2565 C C . ALA B 1 67 ? -12.086 14.438 10.383 1 98.38 67 ALA B C 1
ATOM 2567 O O . ALA B 1 67 ? -12.219 13.242 10.648 1 98.38 67 ALA B O 1
ATOM 2568 N N . ILE B 1 68 ? -12.484 15.391 11.234 1 97.81 68 ILE B N 1
ATOM 2569 C CA . ILE B 1 68 ? -13.016 15.023 12.539 1 97.81 68 ILE B CA 1
ATOM 2570 C C . ILE B 1 68 ? -14.359 14.312 12.375 1 97.81 68 ILE B C 1
ATOM 2572 O O . ILE B 1 68 ? -14.75 13.516 13.227 1 97.81 68 ILE B O 1
ATOM 2576 N N . LYS B 1 69 ? -15.047 14.586 11.258 1 96.75 69 LYS B N 1
ATOM 2577 C CA . LYS B 1 69 ? -16.312 13.914 10.977 1 96.75 69 LYS B CA 1
ATOM 2578 C C . LYS B 1 69 ? -16.078 12.531 10.367 1 96.75 69 LYS B C 1
ATOM 2580 O O . LYS B 1 69 ? -16.828 11.586 10.656 1 96.75 69 LYS B O 1
ATOM 2585 N N . ALA B 1 70 ? -15.07 12.406 9.562 1 97 70 ALA B N 1
ATOM 2586 C CA . ALA B 1 70 ? -14.773 11.148 8.875 1 97 70 ALA B CA 1
ATOM 2587 C C . ALA B 1 70 ? -14.07 10.172 9.812 1 97 70 ALA B C 1
ATOM 2589 O O . ALA B 1 70 ? -14.211 8.953 9.664 1 97 70 ALA B O 1
ATOM 2590 N N . PHE B 1 71 ? -13.383 10.641 10.844 1 97.5 71 PHE B N 1
ATOM 2591 C CA . PHE B 1 71 ? -12.445 9.875 11.656 1 97.5 71 PHE B CA 1
ATOM 2592 C C . PHE B 1 71 ? -13.156 8.703 12.336 1 97.5 71 PHE B C 1
ATOM 2594 O O . PHE B 1 71 ? -12.719 7.559 12.219 1 97.5 71 PHE B O 1
ATOM 2601 N N . PRO B 1 72 ? -14.297 8.891 12.961 1 96 72 PRO B N 1
ATOM 2602 C CA . PRO B 1 72 ? -14.93 7.75 13.633 1 96 72 PRO B CA 1
ATOM 2603 C C . PRO B 1 72 ? -15.398 6.676 12.656 1 96 72 PRO B C 1
ATOM 2605 O O . PRO B 1 72 ? -15.617 5.531 13.055 1 96 72 PRO B O 1
ATOM 2608 N N . ARG B 1 73 ? -15.484 7.055 11.422 1 95.31 73 ARG B N 1
ATOM 2609 C CA . ARG B 1 73 ? -15.945 6.098 10.422 1 95.31 73 ARG B CA 1
ATOM 2610 C C . ARG B 1 73 ? -14.773 5.352 9.789 1 95.31 73 ARG B C 1
ATOM 2612 O O . ARG B 1 73 ? -14.945 4.246 9.273 1 95.31 73 ARG B O 1
ATOM 2619 N N . CYS B 1 74 ? -13.648 5.93 9.852 1 95 74 CYS B N 1
ATOM 2620 C CA . CYS B 1 74 ? -12.555 5.312 9.109 1 95 74 CYS B CA 1
ATOM 2621 C C . CYS B 1 74 ? -11.57 4.625 10.055 1 95 74 CYS B C 1
ATOM 2623 O O . CYS B 1 74 ? -10.812 3.746 9.633 1 95 74 CYS B O 1
ATOM 2625 N N . PHE B 1 75 ? -11.539 5 11.297 1 97.5 75 PHE B N 1
ATOM 2626 C CA . PHE B 1 75 ? -10.562 4.48 12.242 1 97.5 75 PHE B CA 1
ATOM 2627 C C . PHE B 1 75 ? -11.125 3.285 13 1 97.5 75 PHE B C 1
ATOM 2629 O O . PHE B 1 75 ? -12.18 3.389 13.641 1 97.5 75 PHE B O 1
ATOM 2636 N N . PRO B 1 76 ? -10.453 2.129 12.953 1 95.69 76 PRO B N 1
ATOM 2637 C CA . PRO B 1 76 ? -11.023 0.912 13.531 1 95.69 76 PRO B CA 1
ATOM 2638 C C . PRO B 1 76 ? -10.93 0.875 15.055 1 95.69 76 PRO B C 1
ATOM 2640 O O . PRO B 1 76 ? -9.992 1.433 15.633 1 95.69 76 PRO B O 1
ATOM 2643 N N . SER B 1 77 ? -11.867 0.245 15.672 1 94.75 77 SER B N 1
ATOM 2644 C CA . SER B 1 77 ? -11.727 -0.122 17.078 1 94.75 77 SER B CA 1
ATOM 2645 C C . SER B 1 77 ? -10.719 -1.254 17.25 1 94.75 77 SER B C 1
ATOM 2647 O O . SER B 1 77 ? -10.383 -1.944 16.297 1 94.75 77 SER B O 1
ATOM 2649 N N . PRO B 1 78 ? -10.281 -1.468 18.469 1 94.38 78 PRO B N 1
ATOM 2650 C CA . PRO B 1 78 ? -9.312 -2.543 18.719 1 94.38 78 PRO B CA 1
ATOM 2651 C C . PRO B 1 78 ? -9.875 -3.924 18.391 1 94.38 78 PRO B C 1
ATOM 2653 O O . PRO B 1 78 ? -9.117 -4.852 18.094 1 94.38 78 PRO B O 1
ATOM 2656 N N . GLU B 1 79 ? -11.188 -4.062 18.375 1 91 79 GLU B N 1
ATOM 2657 C CA . GLU B 1 79 ? -11.812 -5.344 18.047 1 91 79 GLU B CA 1
ATOM 2658 C C . GLU B 1 79 ? -11.734 -5.645 16.562 1 91 79 GLU B C 1
ATOM 2660 O O . GLU B 1 79 ? -11.75 -6.809 16.156 1 91 79 GLU B O 1
ATOM 2665 N N . ARG B 1 80 ? -11.594 -4.602 15.773 1 91.38 80 ARG B N 1
ATOM 2666 C CA . ARG B 1 80 ? -11.57 -4.754 14.32 1 91.38 80 ARG B CA 1
ATOM 2667 C C . ARG B 1 80 ? -10.141 -4.883 13.805 1 91.38 80 ARG B C 1
ATOM 2669 O O . ARG B 1 80 ? -9.859 -5.699 12.922 1 91.38 80 ARG B O 1
ATOM 2676 N N . ALA B 1 81 ? -9.297 -4.129 14.328 1 94.19 81 ALA B N 1
ATOM 2677 C CA . ALA B 1 81 ? -7.883 -4.121 13.961 1 94.19 81 ALA B CA 1
ATOM 2678 C C . ALA B 1 81 ? -7.043 -3.412 15.023 1 94.19 81 ALA B C 1
ATOM 2680 O O . ALA B 1 81 ? -7.543 -2.541 15.742 1 94.19 81 ALA B O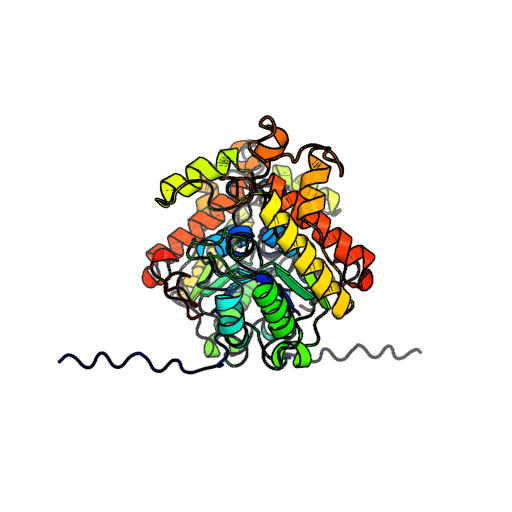 1
ATOM 2681 N N . ASN B 1 82 ? -5.836 -3.807 15.086 1 96.88 82 ASN B N 1
ATOM 2682 C CA . ASN B 1 82 ? -4.906 -3.15 16 1 96.88 82 ASN B CA 1
ATOM 2683 C C . ASN B 1 82 ? -4.035 -2.127 15.281 1 96.88 82 ASN B C 1
ATOM 2685 O O . ASN B 1 82 ? -3.197 -2.492 14.453 1 96.88 82 ASN B O 1
ATOM 2689 N N . VAL B 1 83 ? -4.219 -0.872 15.594 1 98.44 83 VAL B N 1
ATOM 2690 C CA . VAL B 1 83 ? -3.393 0.195 15.039 1 98.44 83 VAL B CA 1
ATOM 2691 C C . VAL B 1 83 ? -2.188 0.442 15.938 1 98.44 83 VAL B C 1
ATOM 2693 O O . VAL B 1 83 ? -2.334 0.946 17.062 1 98.44 83 VAL B O 1
ATOM 2696 N N . ARG B 1 84 ? -1.055 0.144 15.391 1 98.5 84 ARG B N 1
ATOM 2697 C CA . ARG B 1 84 ? 0.188 0.227 16.156 1 98.5 84 ARG B CA 1
ATOM 2698 C C . ARG B 1 84 ? 0.829 1.603 16 1 98.5 84 ARG B C 1
ATOM 2700 O O . ARG B 1 84 ? 1.324 2.17 16.984 1 98.5 84 ARG B O 1
ATOM 2707 N N . LEU B 1 85 ? 0.896 2.078 14.828 1 98.88 85 LEU B N 1
ATOM 2708 C CA . LEU B 1 85 ? 1.41 3.395 14.469 1 98.88 85 LEU B CA 1
ATOM 2709 C C . LEU B 1 85 ? 0.355 4.203 13.719 1 98.88 85 LEU B C 1
ATOM 2711 O O . LEU B 1 85 ? -0.429 3.645 12.945 1 98.88 85 LEU B O 1
ATOM 2715 N N . MET B 1 86 ? 0.386 5.496 13.938 1 98.94 86 MET B N 1
ATOM 2716 C CA . MET B 1 86 ? -0.564 6.379 13.266 1 98.94 86 MET B CA 1
ATOM 2717 C C . MET B 1 86 ? 0.077 7.723 12.938 1 98.94 86 MET B C 1
ATOM 2719 O O . MET B 1 86 ? 0.736 8.32 13.789 1 98.94 86 MET B O 1
ATOM 2723 N N . THR B 1 87 ? -0.022 8.109 11.711 1 98.94 87 THR B N 1
ATOM 2724 C CA . THR B 1 87 ? 0.322 9.484 11.359 1 98.94 87 THR B CA 1
ATOM 2725 C C . THR B 1 87 ? -0.937 10.336 11.203 1 98.94 87 THR B C 1
ATOM 2727 O O . THR B 1 87 ? -1.966 9.844 10.727 1 98.94 87 THR B O 1
ATOM 2730 N N . ILE B 1 88 ? -0.888 11.508 11.664 1 98.94 88 ILE B N 1
ATOM 2731 C CA . ILE B 1 88 ? -1.861 12.555 11.367 1 98.94 88 ILE B CA 1
ATOM 2732 C C . ILE B 1 88 ? -1.21 13.633 10.516 1 98.94 88 ILE B C 1
ATOM 2734 O O . ILE B 1 88 ? -0.334 14.367 10.984 1 98.94 88 ILE B O 1
ATOM 2738 N N . TRP B 1 89 ? -1.569 13.664 9.258 1 98.94 89 TRP B N 1
ATOM 2739 C CA . TRP B 1 89 ? -0.962 14.57 8.289 1 98.94 89 TRP B CA 1
ATOM 2740 C C . TRP B 1 89 ? -2.021 15.438 7.609 1 98.94 89 TRP B C 1
ATOM 2742 O O . TRP B 1 89 ? -2.436 15.148 6.484 1 98.94 89 TRP B O 1
ATOM 2752 N N . LEU B 1 90 ? -2.438 16.484 8.328 1 98.94 90 LEU B N 1
ATOM 2753 C CA . LEU B 1 90 ? -3.428 17.469 7.895 1 98.94 90 LEU B CA 1
ATOM 2754 C C . LEU B 1 90 ? -2.873 18.875 8.008 1 98.94 90 LEU B C 1
ATOM 2756 O O . LEU B 1 90 ? -1.788 19.078 8.555 1 98.94 90 LEU B O 1
ATOM 2760 N N . GLY B 1 91 ? -3.576 19.828 7.473 1 98.88 91 GLY B N 1
ATOM 2761 C CA . GLY B 1 91 ? -3.146 21.219 7.582 1 98.88 91 GLY B CA 1
ATOM 2762 C C . GLY B 1 91 ? -2.934 21.875 6.234 1 98.88 91 GLY B C 1
ATOM 2763 O O . GLY B 1 91 ? -3.105 23.094 6.105 1 98.88 91 GLY B O 1
ATOM 2764 N N . ALA B 1 92 ? -2.559 21.094 5.195 1 98.88 92 ALA B N 1
ATOM 2765 C CA . ALA B 1 92 ? -2.309 21.672 3.873 1 98.88 92 ALA B CA 1
ATOM 2766 C C . ALA B 1 92 ? -3.547 22.375 3.342 1 98.88 92 ALA B C 1
ATOM 2768 O O . ALA B 1 92 ? -3.449 23.5 2.816 1 98.88 92 ALA B O 1
ATOM 2769 N N . ASN B 1 93 ? -4.695 21.75 3.49 1 98.81 93 ASN B N 1
ATOM 2770 C CA . ASN B 1 93 ? -5.938 22.359 3.039 1 98.81 93 ASN B CA 1
ATOM 2771 C C . ASN B 1 93 ? -6.43 23.406 4.027 1 98.81 93 ASN B C 1
ATOM 2773 O O . ASN B 1 93 ? -6.906 24.469 3.621 1 98.81 93 ASN B O 1
ATOM 2777 N N . ASP B 1 94 ? -6.242 23.172 5.309 1 98.94 94 ASP B N 1
ATOM 2778 C CA . ASP B 1 94 ? -6.617 24.125 6.359 1 98.94 94 ASP B CA 1
ATOM 2779 C C . ASP B 1 94 ? -5.922 25.469 6.168 1 98.94 94 ASP B C 1
ATOM 2781 O O . ASP B 1 94 ? -6.5 26.516 6.445 1 98.94 94 ASP B O 1
ATOM 2785 N N . ALA B 1 95 ? -4.758 25.422 5.645 1 98.88 95 ALA B N 1
ATOM 2786 C CA . ALA B 1 95 ? -3.883 26.594 5.547 1 98.88 95 ALA B CA 1
ATOM 2787 C C . ALA B 1 95 ? -4.227 27.438 4.324 1 98.88 95 ALA B C 1
ATOM 2789 O O . ALA B 1 95 ? -3.512 28.391 4 1 98.88 95 ALA B O 1
ATOM 2790 N N . SER B 1 96 ? -5.273 27.047 3.58 1 98.75 96 SER B N 1
ATOM 2791 C CA . SER B 1 96 ? -5.773 28.016 2.609 1 98.75 96 SER B CA 1
ATOM 2792 C C . SER B 1 96 ? -6.012 29.375 3.256 1 98.75 96 SER B C 1
ATOM 2794 O O . SER B 1 96 ? -6.344 29.453 4.441 1 98.75 96 SER B O 1
ATOM 2796 N N . LEU B 1 97 ? -5.805 30.406 2.445 1 98.69 97 LEU B N 1
ATOM 2797 C CA . LEU B 1 97 ? -5.945 31.75 2.992 1 98.69 97 LEU B CA 1
ATOM 2798 C C . LEU B 1 97 ? -7.398 32.062 3.336 1 98.69 97 LEU B C 1
ATOM 2800 O O . LEU B 1 97 ? -8.312 31.469 2.744 1 98.69 97 LEU B O 1
ATOM 2804 N N . PRO B 1 98 ? -7.602 32.938 4.355 1 97.94 98 PRO B N 1
ATOM 2805 C CA . PRO B 1 98 ? -8.977 33.344 4.645 1 97.94 98 PRO B CA 1
ATOM 2806 C C . PRO B 1 98 ? -9.719 33.844 3.402 1 97.94 98 PRO B C 1
ATOM 2808 O O . PRO B 1 98 ? -9.141 34.531 2.561 1 97.94 98 PRO B O 1
ATOM 2811 N N . GLY B 1 99 ? -10.984 33.469 3.289 1 96.5 99 GLY B N 1
ATOM 2812 C CA . GLY B 1 99 ? -11.773 33.812 2.129 1 96.5 99 GLY B CA 1
ATOM 2813 C C . GLY B 1 99 ? -11.977 32.688 1.151 1 96.5 99 GLY B C 1
ATOM 2814 O O . GLY B 1 99 ? -12.93 32.688 0.369 1 96.5 99 GLY B O 1
ATOM 2815 N N . PHE B 1 100 ? -11.031 31.781 1.19 1 97.5 100 PHE B N 1
ATOM 2816 C CA . PHE B 1 100 ? -11.18 30.609 0.342 1 97.5 100 PHE B CA 1
ATOM 2817 C C . PHE B 1 100 ? -11.945 29.5 1.07 1 97.5 100 PHE B C 1
ATOM 2819 O O . PHE B 1 100 ? -11.898 29.422 2.299 1 97.5 100 PHE B O 1
ATOM 2826 N N . GLU B 1 101 ? -12.586 28.625 0.347 1 94.69 101 GLU B N 1
ATOM 2827 C CA . GLU B 1 101 ? -13.539 27.641 0.855 1 94.69 101 GLU B CA 1
ATOM 2828 C C . GLU B 1 101 ? -12.867 26.672 1.821 1 94.69 101 GLU B C 1
ATOM 2830 O O . GLU B 1 101 ? -13.484 26.234 2.799 1 94.69 101 GLU B O 1
ATOM 2835 N N . GLN B 1 102 ? -11.633 26.312 1.615 1 96.94 102 GLN B N 1
ATOM 2836 C CA . GLN B 1 102 ? -10.992 25.25 2.393 1 96.94 102 GLN B CA 1
ATOM 2837 C C . GLN B 1 102 ? -10.352 25.812 3.662 1 96.94 102 GLN B C 1
ATOM 2839 O O . GLN B 1 102 ? -9.883 25.047 4.512 1 96.94 102 GLN B O 1
ATOM 2844 N N . HIS B 1 103 ? -10.359 27.125 3.809 1 98.56 103 HIS B N 1
ATOM 2845 C CA . HIS B 1 103 ? -9.68 27.734 4.945 1 98.56 103 HIS B CA 1
ATOM 2846 C C . HIS B 1 103 ? -10.297 27.281 6.262 1 9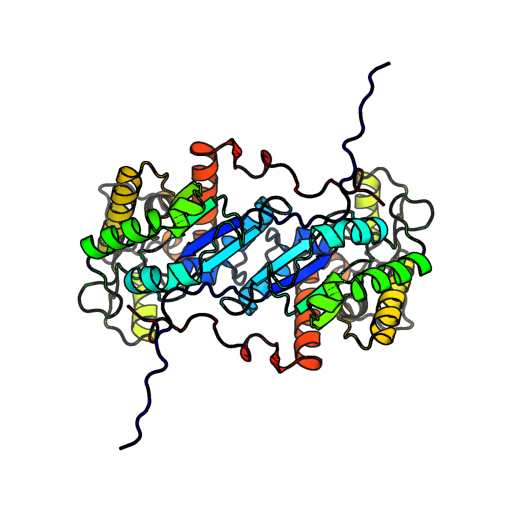8.56 103 HIS B C 1
ATOM 2848 O O . HIS B 1 103 ? -11.523 27.25 6.402 1 98.56 103 HIS B O 1
ATOM 2854 N N . VAL B 1 104 ? -9.445 26.938 7.223 1 98.88 104 VAL B N 1
ATOM 2855 C CA . VAL B 1 104 ? -9.812 26.688 8.617 1 98.88 104 VAL B CA 1
ATOM 2856 C C . VAL B 1 104 ? -8.984 27.594 9.531 1 98.88 104 VAL B C 1
ATOM 2858 O O . VAL B 1 104 ? -7.754 27.547 9.516 1 98.88 104 VAL B O 1
ATOM 2861 N N . PRO B 1 105 ? -9.625 28.406 10.32 1 98.88 105 PRO B N 1
ATOM 2862 C CA . PRO B 1 105 ? -8.844 29.219 11.25 1 98.88 105 PRO B CA 1
ATOM 2863 C C . PRO B 1 105 ? -7.879 28.391 12.094 1 98.88 105 PRO B C 1
ATOM 2865 O O . PRO B 1 105 ? -8.211 27.281 12.508 1 98.88 105 PRO B O 1
ATOM 2868 N N . ILE B 1 106 ? -6.707 28.953 12.398 1 98.75 106 ILE B N 1
ATOM 2869 C CA . ILE B 1 106 ? -5.586 28.219 12.977 1 98.75 106 ILE B CA 1
ATOM 2870 C C . ILE B 1 106 ? -5.992 27.625 14.328 1 98.75 106 ILE B C 1
ATOM 2872 O O . ILE B 1 106 ? -5.613 26.5 14.656 1 98.75 106 ILE B O 1
ATOM 2876 N N . GLU B 1 107 ? -6.766 28.359 15.141 1 98.81 107 GLU B N 1
ATOM 2877 C CA . GLU B 1 107 ? -7.18 27.828 16.438 1 98.81 107 GLU B CA 1
ATOM 2878 C C . GLU B 1 107 ? -8.148 26.656 16.281 1 98.81 107 GLU B C 1
ATOM 2880 O O . GLU B 1 107 ? -8.117 25.703 17.062 1 98.81 107 GLU B O 1
ATOM 2885 N N . THR B 1 108 ? -9 26.766 15.312 1 98.88 108 THR B N 1
ATOM 2886 C CA . THR B 1 108 ? -9.898 25.656 15 1 98.88 108 THR B CA 1
ATOM 2887 C C . THR B 1 108 ? -9.109 24.438 14.523 1 98.88 108 THR B C 1
ATOM 2889 O O . THR B 1 108 ? -9.391 23.312 14.922 1 98.88 108 THR B O 1
ATOM 2892 N N . TYR B 1 109 ? -8.141 24.672 13.719 1 98.94 109 TYR B N 1
ATOM 2893 C CA . TYR B 1 109 ? -7.238 23.625 13.258 1 98.94 109 TYR B CA 1
ATOM 2894 C C . TYR B 1 109 ? -6.582 22.922 14.438 1 98.94 109 TYR B C 1
ATOM 2896 O O . TYR B 1 109 ? -6.602 21.688 14.516 1 98.94 109 TYR B O 1
ATOM 2904 N N . LYS B 1 110 ? -6.035 23.672 15.336 1 98.94 110 LYS B N 1
ATOM 2905 C CA . LYS B 1 110 ? -5.402 23.094 16.516 1 98.94 110 LYS B CA 1
ATOM 2906 C C . LYS B 1 110 ? -6.391 22.25 17.312 1 98.94 110 LYS B C 1
ATOM 2908 O O . LYS B 1 110 ? -6.066 21.141 17.719 1 98.94 110 LYS B O 1
ATOM 2913 N N . GLN B 1 111 ? -7.574 22.812 17.5 1 98.94 111 GLN B N 1
ATOM 2914 C CA . GLN B 1 111 ? -8.586 22.109 18.266 1 98.94 111 GLN B CA 1
ATOM 2915 C C . GLN B 1 111 ? -8.977 20.797 17.594 1 98.94 111 GLN B C 1
ATOM 2917 O O . GLN B 1 111 ? -9.195 19.781 18.25 1 98.94 111 GLN B O 1
ATOM 2922 N N . ASN B 1 112 ? -9.125 20.844 16.328 1 98.94 112 ASN B N 1
ATOM 2923 C CA . ASN B 1 112 ? -9.492 19.641 15.586 1 98.94 112 ASN B CA 1
ATOM 2924 C C . ASN B 1 112 ? -8.422 18.562 15.695 1 98.94 112 ASN B C 1
ATOM 2926 O O . ASN B 1 112 ? -8.734 17.375 15.82 1 98.94 112 ASN B O 1
ATOM 2930 N N . LEU B 1 113 ? -7.109 18.938 15.633 1 98.94 113 LEU B N 1
ATOM 2931 C CA . LEU B 1 113 ? -6.039 17.969 15.875 1 98.94 113 LEU B CA 1
ATOM 2932 C C . LEU B 1 113 ? -6.172 17.359 17.266 1 98.94 113 LEU B C 1
ATOM 2934 O O . LEU B 1 113 ? -6.055 16.141 17.422 1 98.94 113 LEU B O 1
ATOM 2938 N N . ARG B 1 114 ? -6.465 18.203 18.281 1 98.94 114 ARG B N 1
ATOM 2939 C CA . ARG B 1 114 ? -6.664 17.719 19.641 1 98.94 114 ARG B CA 1
ATOM 2940 C C . ARG B 1 114 ? -7.805 16.703 19.703 1 98.94 114 ARG B C 1
ATOM 2942 O O . ARG B 1 114 ? -7.699 15.68 20.375 1 98.94 114 ARG B O 1
ATOM 2949 N N . ASN B 1 115 ? -8.875 17.031 18.969 1 98.81 115 ASN B N 1
ATOM 2950 C CA . ASN B 1 115 ? -10.039 16.156 18.953 1 98.81 115 ASN B CA 1
ATOM 2951 C C . ASN B 1 115 ? -9.703 14.773 18.391 1 98.81 115 ASN B C 1
ATOM 2953 O O . ASN B 1 115 ? -10.18 13.758 18.891 1 98.81 115 ASN B O 1
ATOM 2957 N N . ILE B 1 116 ? -8.906 14.695 17.359 1 98.75 116 ILE B N 1
ATOM 2958 C CA . ILE B 1 116 ? -8.523 13.43 16.75 1 98.75 116 ILE B CA 1
ATOM 2959 C C . ILE B 1 116 ? -7.629 12.648 17.719 1 98.75 116 ILE B C 1
ATOM 2961 O O . ILE B 1 116 ? -7.84 11.453 17.938 1 98.75 116 ILE B O 1
ATOM 2965 N N . ILE B 1 117 ? -6.641 13.336 18.344 1 98.88 117 ILE B N 1
ATOM 2966 C CA . ILE B 1 117 ? -5.676 12.727 19.25 1 98.88 117 ILE B CA 1
ATOM 2967 C C . ILE B 1 117 ? -6.398 12.156 20.469 1 98.88 117 ILE B C 1
ATOM 2969 O O . ILE B 1 117 ? -6.051 11.086 20.953 1 98.88 117 ILE B O 1
ATOM 2973 N N . GLN B 1 118 ? -7.457 12.82 20.844 1 98.62 118 GLN B N 1
ATOM 2974 C CA . GLN B 1 118 ? -8.133 12.453 22.094 1 98.62 118 GLN B CA 1
ATOM 2975 C C . GLN B 1 118 ? -9.422 11.688 21.812 1 98.62 118 GLN B C 1
ATOM 2977 O O . GLN B 1 118 ? -10.188 11.391 22.734 1 98.62 118 GLN B O 1
ATOM 2982 N N . HIS B 1 119 ? -9.703 11.484 20.578 1 98.38 119 HIS B N 1
ATOM 2983 C CA . HIS B 1 119 ? -10.93 10.758 20.25 1 98.38 119 HIS B CA 1
ATOM 2984 C C . HIS B 1 119 ? -11.016 9.453 21.047 1 98.38 119 HIS B C 1
ATOM 2986 O O . HIS B 1 119 ? -10.008 8.773 21.234 1 98.38 119 HIS B O 1
ATOM 2992 N N . PRO B 1 120 ? -12.188 8.977 21.406 1 97.81 120 PRO B N 1
ATOM 2993 C CA . PRO B 1 120 ? -12.344 7.738 22.172 1 97.81 120 PRO B CA 1
ATOM 2994 C C . PRO B 1 120 ? -11.758 6.527 21.453 1 97.81 120 PRO B C 1
ATOM 2996 O O . PRO B 1 120 ? -11.156 5.656 22.078 1 97.81 120 PRO B O 1
ATOM 2999 N N . LEU B 1 121 ? -11.898 6.477 20.188 1 97.69 121 LEU B N 1
ATOM 3000 C CA . LEU B 1 121 ? -11.32 5.383 19.406 1 97.69 121 LEU B CA 1
ATOM 3001 C C . LEU B 1 121 ? -9.797 5.414 19.484 1 97.69 121 LEU B C 1
ATOM 3003 O O . LEU B 1 121 ? -9.156 4.363 19.578 1 97.69 121 LEU B O 1
ATOM 3007 N N . THR B 1 122 ? -9.242 6.645 19.375 1 98.56 122 THR B N 1
ATOM 3008 C CA . THR B 1 122 ? -7.793 6.785 19.484 1 98.56 122 THR B CA 1
ATOM 3009 C C . THR B 1 122 ? -7.301 6.32 20.844 1 98.56 122 THR B C 1
ATOM 3011 O O . THR B 1 122 ? -6.324 5.574 20.938 1 98.56 122 THR B O 1
ATOM 3014 N N . LYS B 1 123 ? -7.953 6.707 21.844 1 98.19 123 LYS B N 1
ATOM 3015 C CA . LYS B 1 123 ? -7.582 6.309 23.203 1 98.19 123 LYS B CA 1
ATOM 3016 C C . LYS B 1 123 ? -7.684 4.797 23.375 1 98.19 123 LYS B C 1
ATOM 3018 O O . LYS B 1 123 ? -6.809 4.172 23.984 1 98.19 123 LYS B O 1
ATOM 3023 N N . ALA B 1 124 ? -8.742 4.223 22.844 1 97.88 124 ALA B N 1
ATOM 3024 C CA . ALA B 1 124 ? -8.938 2.779 22.953 1 97.88 124 ALA B CA 1
ATOM 3025 C C . ALA B 1 124 ? -7.832 2.021 22.219 1 97.88 124 ALA B C 1
ATOM 3027 O O . ALA B 1 124 ? -7.355 0.991 22.703 1 97.88 124 ALA B O 1
ATOM 3028 N N . GLN B 1 125 ? -7.441 2.43 21.047 1 97.25 125 GLN B N 1
ATOM 3029 C CA . GLN B 1 125 ? -6.387 1.823 20.25 1 97.25 125 GLN B CA 1
ATOM 3030 C C . GLN B 1 125 ? -5.016 2.035 20.875 1 97.25 125 GLN B C 1
ATOM 3032 O O . GLN B 1 125 ? -4.141 1.17 20.781 1 97.25 125 GLN B O 1
ATOM 3037 N N . ASN B 1 126 ? -4.809 3.264 21.469 1 98.12 126 ASN B N 1
ATOM 3038 C CA . ASN B 1 126 ? -3.555 3.701 22.062 1 98.12 126 ASN B CA 1
ATOM 3039 C C . ASN B 1 126 ? -2.383 3.533 21.109 1 98.12 126 ASN B C 1
ATOM 3041 O O . ASN B 1 126 ? -1.38 2.906 21.438 1 98.12 126 ASN B O 1
ATOM 3045 N N . PRO B 1 127 ? -2.49 4.008 19.891 1 98.75 127 PRO B N 1
ATOM 3046 C CA . PRO B 1 127 ? -1.383 3.918 18.938 1 98.75 127 PRO B CA 1
ATOM 3047 C C . PRO B 1 127 ? -0.231 4.859 19.281 1 98.75 127 PRO B C 1
ATOM 3049 O O . PRO B 1 127 ? -0.406 5.797 20.062 1 98.75 127 PRO B O 1
ATOM 3052 N N . ARG B 1 128 ? 0.93 4.555 18.766 1 98.81 128 ARG B N 1
ATOM 3053 C CA . ARG B 1 128 ? 1.986 5.559 18.672 1 98.81 128 ARG B CA 1
ATOM 3054 C C . ARG B 1 128 ? 1.679 6.59 17.594 1 98.81 128 ARG B C 1
ATOM 3056 O O . ARG B 1 128 ? 1.707 6.277 16.406 1 98.81 128 ARG B O 1
ATOM 3063 N N . ILE B 1 129 ? 1.42 7.812 18.016 1 98.94 129 ILE B N 1
ATOM 3064 C CA . ILE B 1 129 ? 0.939 8.844 17.109 1 98.94 129 ILE B CA 1
ATOM 3065 C C . ILE B 1 129 ? 2.088 9.781 16.734 1 98.94 129 ILE B C 1
ATOM 3067 O O . ILE B 1 129 ? 2.848 10.219 17.594 1 98.94 129 ILE B O 1
ATOM 3071 N N . MET B 1 130 ? 2.258 10.023 15.492 1 98.94 130 MET B N 1
ATOM 3072 C CA . MET B 1 130 ? 3.174 11.016 14.938 1 98.94 130 MET B CA 1
ATOM 3073 C C . MET B 1 130 ? 2.41 12.086 14.172 1 98.94 130 MET B C 1
ATOM 3075 O O . MET B 1 130 ? 1.57 11.773 13.328 1 98.94 130 MET B O 1
ATOM 3079 N N . ILE B 1 131 ? 2.666 13.328 14.492 1 98.94 131 ILE B N 1
ATOM 3080 C CA . ILE B 1 131 ? 2.125 14.422 13.695 1 98.94 131 ILE B CA 1
ATOM 3081 C C . ILE B 1 131 ? 3.098 14.773 12.578 1 98.94 131 ILE B C 1
ATOM 3083 O O . ILE B 1 131 ? 4.309 14.852 12.797 1 98.94 131 ILE B O 1
ATOM 3087 N N . ILE B 1 132 ? 2.625 14.875 11.359 1 98.94 132 ILE B N 1
ATOM 3088 C CA . ILE B 1 132 ? 3.418 15.352 10.227 1 98.94 132 ILE B CA 1
ATOM 3089 C C . ILE B 1 132 ? 2.992 16.781 9.867 1 98.94 132 ILE B C 1
ATOM 3091 O O . ILE B 1 132 ? 1.8 17.047 9.719 1 98.94 132 ILE B O 1
ATOM 3095 N N . THR B 1 133 ? 3.895 17.703 9.797 1 98.94 133 THR B N 1
ATOM 3096 C CA . THR B 1 133 ? 3.559 19.078 9.422 1 98.94 133 THR B CA 1
ATOM 3097 C C . THR B 1 133 ? 3.215 19.156 7.941 1 98.94 133 THR B C 1
ATOM 3099 O O . THR B 1 133 ? 3.721 18.375 7.133 1 98.94 133 THR B O 1
ATOM 3102 N N . PRO B 1 134 ? 2.311 20.078 7.562 1 98.88 134 PRO B N 1
ATOM 3103 C CA . PRO B 1 134 ? 2.094 20.25 6.125 1 98.88 134 PRO B CA 1
ATOM 3104 C C . PRO B 1 134 ? 3.363 20.672 5.383 1 98.88 134 PRO B C 1
ATOM 3106 O O . PRO B 1 134 ? 4.199 21.391 5.934 1 98.88 134 PRO B O 1
ATOM 3109 N N . PRO B 1 135 ? 3.561 20.156 4.156 1 98.88 135 PRO B N 1
ATOM 3110 C CA . PRO B 1 135 ? 4.699 20.609 3.355 1 98.88 135 PRO B CA 1
ATOM 3111 C C . PRO B 1 135 ? 4.602 22.094 2.971 1 98.88 135 PRO B C 1
ATOM 3113 O O . PRO B 1 135 ? 3.52 22.672 3.041 1 98.88 135 PRO B O 1
ATOM 3116 N N . PRO B 1 136 ? 5.762 22.703 2.652 1 98.88 136 PRO B N 1
ATOM 3117 C CA . PRO B 1 136 ? 5.707 24.078 2.174 1 98.88 136 PRO B CA 1
ATOM 3118 C C . PRO B 1 136 ? 4.992 24.219 0.832 1 98.88 136 PRO B C 1
ATOM 3120 O O . PRO B 1 136 ? 4.625 23.203 0.22 1 98.88 136 PRO B O 1
ATOM 3123 N N . ILE B 1 137 ? 4.723 25.469 0.459 1 98.88 137 ILE B N 1
ATOM 3124 C CA . ILE B 1 137 ? 4.023 25.797 -0.776 1 98.88 137 ILE B CA 1
ATOM 3125 C C . ILE B 1 137 ? 5.004 26.422 -1.771 1 98.88 137 ILE B C 1
ATOM 3127 O O . ILE B 1 137 ? 5.785 27.297 -1.412 1 98.88 137 ILE B O 1
ATOM 3131 N N . ASN B 1 138 ? 5.023 25.875 -2.975 1 98.94 138 ASN B N 1
ATOM 3132 C CA . ASN B 1 138 ? 5.637 26.609 -4.078 1 98.94 138 ASN B CA 1
ATOM 3133 C C . ASN B 1 138 ? 4.637 27.547 -4.754 1 98.94 138 ASN B C 1
ATOM 3135 O O . ASN B 1 138 ? 3.852 27.125 -5.602 1 98.94 138 ASN B O 1
ATOM 3139 N N . GLU B 1 139 ? 4.715 28.781 -4.434 1 98.75 139 GLU B N 1
ATOM 3140 C CA . GLU B 1 139 ? 3.709 29.75 -4.855 1 98.75 139 GLU B CA 1
ATOM 3141 C C . GLU B 1 139 ? 3.75 29.969 -6.367 1 98.75 139 GLU B C 1
ATOM 3143 O O . GLU B 1 139 ? 2.742 30.328 -6.977 1 98.75 139 GLU B O 1
ATOM 3148 N N . TYR B 1 140 ? 4.914 29.734 -6.984 1 98.5 140 TYR B N 1
ATOM 3149 C CA . TYR B 1 140 ? 5.031 29.859 -8.438 1 98.5 140 TYR B CA 1
ATOM 3150 C C . TYR B 1 140 ? 4.188 28.812 -9.148 1 98.5 140 TYR B C 1
ATOM 3152 O O . TYR B 1 140 ? 3.326 29.141 -9.961 1 98.5 140 TYR B O 1
ATOM 3160 N N . GLN B 1 141 ? 4.336 27.562 -8.781 1 98.75 141 GLN B N 1
ATOM 3161 C CA . GLN B 1 141 ? 3.588 26.469 -9.398 1 98.75 141 GLN B CA 1
ATOM 3162 C C . GLN B 1 141 ? 2.119 26.5 -8.984 1 98.75 141 GLN B C 1
ATOM 3164 O O . GLN B 1 141 ? 1.24 26.125 -9.766 1 98.75 141 GLN B O 1
ATOM 3169 N N . LEU B 1 142 ? 1.896 27.031 -7.797 1 98.81 142 LEU B N 1
ATOM 3170 C CA . LEU B 1 142 ? 0.535 27.094 -7.277 1 98.81 142 LEU B CA 1
ATOM 3171 C C . LEU B 1 142 ? -0.348 27.953 -8.172 1 98.81 142 LEU B C 1
ATOM 3173 O O . LEU B 1 142 ? -1.558 27.734 -8.258 1 98.81 142 LEU B O 1
ATOM 3177 N N . ALA B 1 143 ? 0.235 28.922 -8.852 1 98.19 143 ALA B N 1
ATOM 3178 C CA . ALA B 1 143 ? -0.529 29.812 -9.727 1 98.19 143 ALA B CA 1
ATOM 3179 C C . ALA B 1 143 ? -1.302 29 -10.773 1 98.19 143 ALA B C 1
ATOM 3181 O O . ALA B 1 143 ? -2.463 29.297 -11.062 1 98.19 143 ALA B O 1
ATOM 3182 N N . GLY B 1 144 ? -0.646 28.047 -11.352 1 98.12 144 GLY B N 1
ATOM 3183 C CA . GLY B 1 144 ? -1.318 27.188 -12.305 1 98.12 144 GLY B CA 1
ATOM 3184 C C . GLY B 1 144 ? -2.443 26.375 -11.688 1 98.12 144 GLY B C 1
ATOM 3185 O O . GLY B 1 144 ? -3.52 26.25 -12.273 1 98.12 144 GLY B O 1
ATOM 3186 N N . PHE B 1 145 ? -2.186 25.797 -10.539 1 97.81 145 PHE B N 1
ATOM 3187 C CA . PHE B 1 145 ? -3.188 25.031 -9.805 1 97.81 145 PHE B CA 1
ATOM 3188 C C . PHE B 1 145 ? -4.406 25.891 -9.5 1 97.81 145 PHE B C 1
ATOM 3190 O O . PHE B 1 145 ? -5.543 25.469 -9.711 1 97.81 145 PHE B O 1
ATOM 3197 N N . ASP B 1 146 ? -4.148 27.109 -8.961 1 98.25 146 ASP B N 1
ATOM 3198 C CA . ASP B 1 146 ? -5.23 28.031 -8.633 1 98.25 146 ASP B CA 1
ATOM 3199 C C . ASP B 1 146 ? -6.066 28.359 -9.875 1 98.25 146 ASP B C 1
ATOM 3201 O O . ASP B 1 146 ? -7.297 28.344 -9.82 1 98.25 146 ASP B O 1
ATOM 3205 N N . ALA B 1 147 ? -5.395 28.594 -10.977 1 98.19 147 ALA B N 1
ATOM 3206 C CA . ALA B 1 147 ? -6.074 28.922 -12.219 1 98.19 147 ALA B CA 1
ATOM 3207 C C . ALA B 1 147 ? -6.953 27.766 -12.688 1 98.19 147 ALA B C 1
ATOM 3209 O O . ALA B 1 147 ? -8.094 27.969 -13.102 1 98.19 147 ALA B O 1
ATOM 3210 N N . MET B 1 148 ? -6.445 26.609 -12.617 1 97 148 MET B N 1
ATOM 3211 C CA . MET B 1 148 ? -7.168 25.406 -13.039 1 97 148 MET B CA 1
ATOM 3212 C C . MET B 1 148 ? -8.453 25.234 -12.234 1 97 148 MET B C 1
ATOM 3214 O O . MET B 1 148 ? -9.453 24.75 -12.75 1 97 148 MET B O 1
ATOM 3218 N N . LYS B 1 149 ? -8.375 25.641 -10.992 1 95.44 149 LYS B N 1
ATOM 3219 C CA . LYS B 1 149 ? -9.523 25.484 -10.109 1 95.44 149 LYS B CA 1
ATOM 3220 C C . LYS B 1 149 ? -10.422 26.719 -10.164 1 95.44 149 LYS B C 1
ATOM 3222 O O . LYS B 1 149 ? -11.445 26.781 -9.484 1 95.44 149 LYS B O 1
ATOM 3227 N N . GLY B 1 150 ? -10 27.75 -10.898 1 96.19 150 GLY B N 1
ATOM 3228 C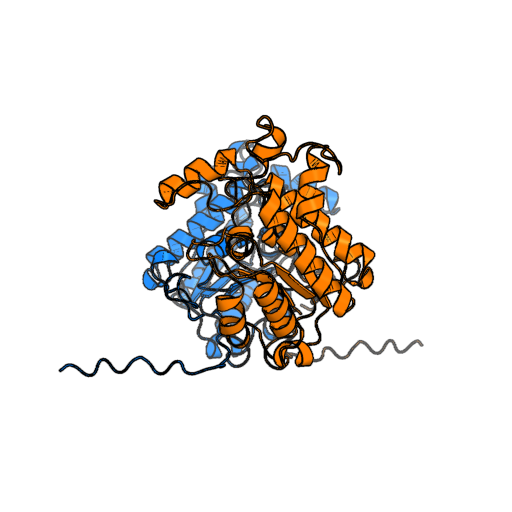 CA . GLY B 1 150 ? -10.773 28.984 -11.047 1 96.19 150 GLY B CA 1
ATOM 3229 C C . GLY B 1 150 ? -10.664 29.906 -9.852 1 96.19 150 GLY B C 1
ATOM 3230 O O . GLY B 1 150 ? -11.57 30.703 -9.586 1 96.19 150 GLY B O 1
ATOM 3231 N N . ASN B 1 151 ? -9.633 29.797 -9.078 1 97.38 151 ASN B N 1
ATOM 3232 C CA . ASN B 1 151 ? -9.414 30.625 -7.902 1 97.38 151 ASN B CA 1
ATOM 3233 C C . ASN B 1 151 ? -8.422 31.75 -8.188 1 97.38 151 ASN B C 1
ATOM 3235 O O . ASN B 1 151 ? -7.465 31.562 -8.945 1 97.38 151 ASN B O 1
ATOM 3239 N N . PRO B 1 152 ? -8.703 32.906 -7.594 1 97.44 152 PRO B N 1
ATOM 3240 C CA . PRO B 1 152 ? -7.637 33.906 -7.637 1 97.44 152 PRO B CA 1
ATOM 3241 C C . PRO B 1 152 ? -6.371 33.438 -6.906 1 97.44 152 PRO B C 1
ATOM 3243 O O . PRO B 1 152 ? -6.457 32.812 -5.863 1 97.44 152 PRO B O 1
ATOM 3246 N N . HIS B 1 153 ? -5.254 33.75 -7.453 1 97.62 153 HIS B N 1
ATOM 3247 C CA . HIS B 1 153 ? -3.965 33.406 -6.863 1 97.62 153 HIS B CA 1
ATOM 3248 C C . HIS B 1 153 ? -3.471 34.531 -5.93 1 97.62 153 HIS B C 1
ATOM 3250 O O . HIS B 1 153 ? -3.545 35.719 -6.2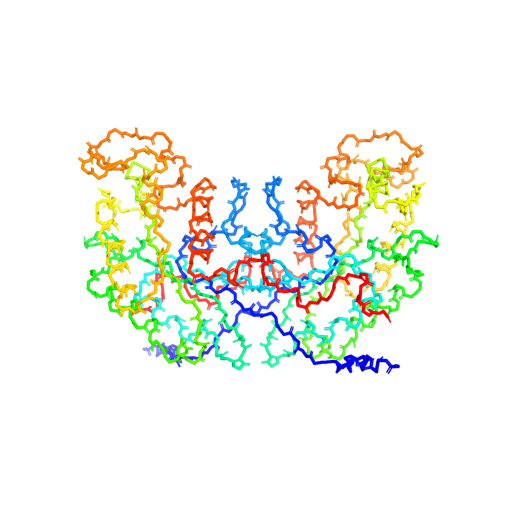73 1 97.62 153 HIS B O 1
ATOM 3256 N N . PRO B 1 154 ? -2.938 34.188 -4.816 1 98.19 154 PRO B N 1
ATOM 3257 C CA . PRO B 1 154 ? -2.688 32.812 -4.332 1 98.19 154 PRO B CA 1
ATOM 3258 C C . PRO B 1 154 ? -3.777 32.312 -3.385 1 98.19 154 PRO B C 1
ATOM 3260 O O . PRO B 1 154 ? -4.281 33.094 -2.559 1 98.19 154 PRO B O 1
ATOM 3263 N N . THR B 1 155 ? -4.09 31.016 -3.428 1 98.69 155 THR B N 1
ATOM 3264 C CA . THR B 1 155 ? -5.008 30.391 -2.471 1 98.69 155 THR B CA 1
ATOM 3265 C C . THR B 1 155 ? -4.277 30.031 -1.181 1 98.69 155 THR B C 1
ATOM 3267 O O . THR B 1 155 ? -4.906 29.844 -0.136 1 98.69 155 THR B O 1
ATOM 3270 N N . ARG B 1 156 ? -2.973 29.844 -1.309 1 98.75 156 ARG B N 1
ATOM 3271 C CA . ARG B 1 156 ? -2.084 29.5 -0.204 1 98.75 156 ARG B CA 1
ATOM 3272 C C . ARG B 1 156 ? -0.743 30.219 -0.337 1 98.75 156 ARG B C 1
ATOM 3274 O O . ARG B 1 156 ? -0.303 30.516 -1.448 1 98.75 156 ARG B O 1
ATOM 3281 N N . THR B 1 157 ? -0.104 30.531 0.767 1 98.69 157 THR B N 1
ATOM 3282 C CA . THR B 1 157 ? 1.273 31.016 0.764 1 98.69 157 THR B CA 1
ATOM 3283 C C . THR B 1 157 ? 2.148 30.141 1.668 1 98.69 157 THR B C 1
ATOM 3285 O O . THR B 1 157 ? 1.651 29.516 2.604 1 98.69 157 THR B O 1
ATOM 3288 N N . ASN B 1 158 ? 3.432 30.062 1.292 1 98.62 158 ASN B N 1
ATOM 3289 C CA . ASN B 1 158 ? 4.355 29.297 2.123 1 98.62 158 ASN B CA 1
ATOM 3290 C C . ASN B 1 158 ? 4.43 29.859 3.541 1 98.62 158 ASN B C 1
ATOM 3292 O O . ASN B 1 158 ? 4.477 29.094 4.512 1 98.62 158 ASN B O 1
ATOM 3296 N N . ALA B 1 159 ? 4.402 31.188 3.65 1 98.31 159 ALA B N 1
ATOM 3297 C CA . ALA B 1 159 ? 4.457 31.844 4.953 1 98.31 159 ALA B CA 1
ATOM 3298 C C . ALA B 1 159 ? 3.271 31.438 5.82 1 98.31 159 ALA B C 1
ATOM 3300 O O . ALA B 1 159 ? 3.436 31.125 7.004 1 98.31 159 ALA B O 1
ATOM 3301 N N . HIS B 1 160 ? 2.098 31.469 5.254 1 98.69 160 HIS B N 1
ATOM 3302 C CA . HIS B 1 160 ? 0.901 31.109 6 1 98.69 160 HIS B CA 1
ATOM 3303 C C . HIS B 1 160 ? 0.906 29.625 6.363 1 98.69 160 HIS B C 1
ATOM 3305 O O . HIS B 1 160 ? 0.564 29.25 7.488 1 98.69 160 HIS B O 1
ATOM 3311 N N . THR B 1 161 ? 1.298 28.734 5.434 1 98.81 161 THR B N 1
ATOM 3312 C CA . THR B 1 161 ? 1.383 27.297 5.676 1 98.81 161 THR B CA 1
ATOM 3313 C C . THR B 1 161 ? 2.365 27 6.805 1 98.81 161 THR B C 1
ATOM 3315 O O . THR B 1 161 ? 2.125 26.109 7.625 1 98.81 161 THR B O 1
ATOM 3318 N N . ARG B 1 162 ? 3.445 27.766 6.816 1 98.62 162 ARG B N 1
ATOM 3319 C CA . ARG B 1 162 ? 4.422 27.625 7.891 1 98.62 162 ARG B CA 1
ATOM 3320 C C . ARG B 1 162 ? 3.766 27.781 9.258 1 98.62 162 ARG B C 1
ATOM 3322 O O . ARG B 1 162 ? 4.105 27.078 10.203 1 98.62 162 ARG B O 1
ATOM 3329 N N . THR B 1 163 ? 2.824 28.703 9.383 1 98.81 163 THR B N 1
ATOM 3330 C CA . THR B 1 163 ? 2.168 28.938 10.664 1 98.81 163 THR B CA 1
ATOM 3331 C C . THR B 1 163 ? 1.332 27.719 11.07 1 98.81 163 THR B C 1
ATOM 3333 O O . THR B 1 163 ? 1.217 27.406 12.25 1 98.81 163 THR B O 1
ATOM 3336 N N . TYR B 1 164 ? 0.766 27.016 10.164 1 98.94 164 TYR B N 1
ATOM 3337 C CA . TYR B 1 164 ? 0.013 25.797 10.453 1 98.94 164 TYR B CA 1
ATOM 3338 C C . TYR B 1 164 ? 0.946 24.656 10.836 1 98.94 164 TYR B C 1
ATOM 3340 O O . TYR B 1 164 ? 0.597 23.812 11.672 1 98.94 164 TYR B O 1
ATOM 3348 N N . GLY B 1 165 ? 2.154 24.641 10.18 1 98.81 165 GLY B N 1
ATOM 3349 C CA . GLY B 1 165 ? 3.172 23.719 10.656 1 98.81 165 GLY B CA 1
ATOM 3350 C C . GLY B 1 165 ? 3.551 23.953 12.109 1 98.81 165 GLY B C 1
ATOM 3351 O O . GLY B 1 165 ? 3.686 23 12.875 1 98.81 165 GLY B O 1
ATOM 3352 N N . GLN B 1 166 ? 3.701 25.219 12.445 1 98.75 166 GLN B N 1
ATOM 3353 C CA . GLN B 1 166 ? 4.012 25.562 13.828 1 98.75 166 GLN B CA 1
ATOM 3354 C C . GLN B 1 166 ? 2.869 25.188 14.766 1 98.75 166 GLN B C 1
ATOM 3356 O O . GLN B 1 166 ? 3.104 24.688 15.867 1 98.75 166 GLN B O 1
ATOM 3361 N N . ALA B 1 167 ? 1.659 25.406 14.336 1 98.94 167 ALA B N 1
ATOM 3362 C CA . ALA B 1 167 ? 0.485 25.031 15.117 1 98.94 167 ALA B CA 1
ATOM 3363 C C . ALA B 1 167 ? 0.451 23.516 15.359 1 98.94 167 ALA B C 1
ATOM 3365 O O . ALA B 1 167 ? 0.161 23.078 16.469 1 98.94 167 ALA B O 1
ATOM 3366 N N . ALA B 1 168 ? 0.73 22.734 14.344 1 98.94 168 ALA B N 1
ATOM 3367 C CA . ALA B 1 168 ? 0.785 21.281 14.477 1 98.94 168 ALA B CA 1
ATOM 3368 C C . ALA B 1 168 ? 1.825 20.859 15.516 1 98.94 168 ALA B C 1
ATOM 3370 O O . ALA B 1 168 ? 1.569 19.984 16.344 1 98.94 168 ALA B O 1
ATOM 3371 N N . ARG B 1 169 ? 2.996 21.5 15.461 1 98.88 169 ARG B N 1
ATOM 3372 C CA . ARG B 1 169 ? 4.066 21.203 16.406 1 98.88 169 ARG B CA 1
ATOM 3373 C C . ARG B 1 169 ? 3.643 21.547 17.828 1 98.88 169 ARG B C 1
ATOM 3375 O O . ARG B 1 169 ? 3.973 20.812 18.766 1 98.88 169 ARG B O 1
ATOM 3382 N N . GLU B 1 170 ? 2.949 22.656 17.953 1 98.94 170 GLU B N 1
ATOM 3383 C CA . GLU B 1 170 ? 2.467 23.062 19.266 1 98.94 170 GLU B CA 1
ATOM 3384 C C . GLU B 1 170 ? 1.502 22.031 19.844 1 98.94 170 GLU B C 1
ATOM 3386 O O . GLU B 1 170 ? 1.621 21.656 21.016 1 98.94 170 GLU B O 1
ATOM 3391 N N . VAL B 1 171 ? 0.543 21.594 19.062 1 98.94 171 VAL B N 1
ATOM 3392 C CA . VAL B 1 171 ? -0.415 20.594 19.531 1 98.94 171 VAL B CA 1
ATOM 3393 C C . VAL B 1 171 ? 0.314 19.297 19.859 1 98.94 171 VAL B C 1
ATOM 3395 O O . VAL B 1 171 ? 0.02 18.656 20.875 1 98.94 171 VAL B O 1
ATOM 3398 N N . ALA B 1 172 ? 1.267 18.891 19 1 98.94 172 ALA B N 1
ATOM 3399 C CA . ALA B 1 172 ? 2.045 17.688 19.266 1 98.94 172 ALA B CA 1
ATOM 3400 C C . ALA B 1 172 ? 2.742 17.781 20.625 1 98.94 172 ALA B C 1
ATOM 3402 O O . ALA B 1 172 ? 2.732 16.812 21.391 1 98.94 172 ALA B O 1
ATOM 3403 N N . ALA B 1 173 ? 3.328 18.891 20.891 1 98.81 173 ALA B N 1
ATOM 3404 C CA . ALA B 1 173 ? 4.059 19.109 22.141 1 98.81 173 ALA B CA 1
ATOM 3405 C C . ALA B 1 173 ? 3.135 18.984 23.344 1 98.81 173 ALA B C 1
ATOM 3407 O O . ALA B 1 173 ? 3.535 18.469 24.391 1 98.81 173 ALA B O 1
ATOM 3408 N N . GLU B 1 174 ? 1.914 19.469 23.203 1 98.81 174 GLU B N 1
ATOM 3409 C CA . GLU B 1 174 ? 0.936 19.391 24.281 1 98.81 174 GLU B CA 1
ATOM 3410 C C . GLU B 1 174 ? 0.718 17.938 24.719 1 98.81 174 GLU B C 1
ATOM 3412 O O . GLU B 1 174 ? 0.415 17.688 25.891 1 98.81 174 GLU B O 1
ATOM 3417 N N . PHE B 1 175 ? 0.856 17.031 23.828 1 98.69 175 PHE B N 1
ATOM 3418 C CA . PHE B 1 175 ? 0.545 15.633 24.109 1 98.69 175 PHE B CA 1
ATOM 3419 C C . PHE B 1 175 ? 1.813 14.789 24.141 1 98.69 175 PHE B C 1
ATOM 3421 O O . PHE B 1 175 ? 1.747 13.562 24.203 1 98.69 175 PHE B O 1
ATOM 3428 N N . GLY B 1 176 ? 3.004 15.43 24 1 98.56 176 GLY B N 1
ATOM 3429 C CA . GLY B 1 176 ? 4.266 14.711 24 1 98.56 176 GLY B CA 1
ATOM 3430 C C . GLY B 1 176 ? 4.43 13.812 22.781 1 98.56 176 GLY B C 1
ATOM 3431 O O . GLY B 1 176 ? 5.02 12.734 22.875 1 98.56 176 GLY B O 1
ATOM 3432 N N . LEU B 1 177 ? 3.877 14.18 21.672 1 98.88 177 LEU B N 1
ATOM 3433 C CA . LEU B 1 177 ? 3.93 13.375 20.453 1 98.88 177 LEU B CA 1
ATOM 3434 C C . LEU B 1 177 ? 5.121 13.773 19.594 1 98.88 177 LEU B C 1
ATOM 3436 O O . LEU B 1 177 ? 5.453 14.961 19.484 1 98.88 177 LEU B O 1
ATOM 3440 N N . PRO B 1 178 ? 5.82 12.82 18.953 1 98.94 178 PRO B N 1
ATOM 3441 C CA . PRO B 1 178 ? 6.844 13.188 17.984 1 98.94 178 PRO B CA 1
ATOM 3442 C C . PRO B 1 178 ? 6.258 13.883 16.75 1 98.94 178 PRO B C 1
ATOM 3444 O O . PRO B 1 178 ? 5.078 13.703 16.438 1 98.94 178 PRO B O 1
ATOM 3447 N N . VAL B 1 179 ? 7.117 14.648 16.125 1 98.94 179 VAL B N 1
ATOM 3448 C CA . VAL B 1 179 ? 6.734 15.383 14.914 1 98.94 179 VAL B CA 1
ATOM 3449 C C . VAL B 1 179 ? 7.695 15.047 13.781 1 98.94 179 VAL B C 1
ATOM 3451 O O . VAL B 1 179 ? 8.914 15.141 13.938 1 98.94 179 VAL B O 1
ATOM 3454 N N . ALA B 1 180 ? 7.18 14.508 12.672 1 98.94 180 ALA B N 1
ATOM 3455 C CA . ALA B 1 180 ? 7.926 14.578 11.422 1 98.94 180 ALA B CA 1
ATOM 3456 C C . ALA B 1 180 ? 7.773 15.945 10.766 1 98.94 180 ALA B C 1
ATOM 3458 O O . ALA B 1 180 ? 6.754 16.234 10.133 1 98.94 180 ALA B O 1
ATOM 3459 N N . ASP B 1 181 ? 8.742 16.766 10.914 1 98.81 181 ASP B N 1
ATOM 3460 C CA . ASP B 1 181 ? 8.672 18.141 10.453 1 98.81 181 ASP B CA 1
ATOM 3461 C C . ASP B 1 181 ? 9.023 18.25 8.977 1 98.81 181 ASP B C 1
ATOM 3463 O O . ASP B 1 181 ? 10.086 18.766 8.617 1 98.81 181 ASP B O 1
ATOM 3467 N N . VAL B 1 182 ? 8.117 17.938 8.172 1 98.81 182 VAL B N 1
ATOM 3468 C CA . VAL B 1 182 ? 8.281 17.859 6.727 1 98.81 182 VAL B CA 1
ATOM 3469 C C . VAL B 1 182 ? 8.508 19.25 6.152 1 98.81 182 VAL B C 1
ATOM 3471 O O . VAL B 1 182 ? 9.289 19.422 5.219 1 98.81 182 VAL B O 1
ATOM 3474 N N . TRP B 1 183 ? 7.816 20.25 6.711 1 98.81 183 TRP B N 1
ATOM 3475 C CA . TRP B 1 183 ? 8.047 21.609 6.223 1 98.81 183 TRP B CA 1
ATOM 3476 C C . TRP B 1 183 ? 9.523 21.969 6.312 1 98.81 183 TRP B C 1
ATOM 3478 O O . TRP B 1 183 ? 10.133 22.344 5.309 1 98.81 183 TRP B O 1
ATOM 3488 N N . SER B 1 184 ? 10.133 21.844 7.469 1 98.5 184 SER B N 1
ATOM 3489 C CA . SER B 1 184 ? 11.539 22.203 7.68 1 98.5 184 SER B CA 1
ATOM 3490 C C . SER B 1 184 ? 12.461 21.328 6.832 1 98.5 184 SER B C 1
ATOM 3492 O O . SER B 1 184 ? 13.469 21.812 6.316 1 98.5 184 SER B O 1
ATOM 3494 N N . ALA B 1 185 ? 12.102 20.016 6.715 1 98.81 185 ALA B N 1
ATOM 3495 C CA . ALA B 1 185 ? 12.922 19.109 5.918 1 98.81 185 ALA B CA 1
ATOM 3496 C C . ALA B 1 185 ? 12.969 19.547 4.461 1 98.81 185 ALA B C 1
ATOM 3498 O O . ALA B 1 185 ? 14.031 19.516 3.826 1 98.81 185 ALA B O 1
ATOM 3499 N N . PHE B 1 186 ? 11.805 19.984 3.943 1 98.88 186 PHE B N 1
ATOM 3500 C CA . PHE B 1 186 ? 11.742 20.484 2.58 1 98.88 186 PHE B CA 1
ATOM 3501 C C . PHE B 1 186 ? 12.617 21.734 2.434 1 98.88 186 PHE B C 1
ATOM 3503 O O . PHE B 1 186 ? 13.43 21.828 1.511 1 98.88 186 PHE B O 1
ATOM 3510 N N . MET B 1 187 ? 12.461 22.656 3.336 1 98.56 187 MET B N 1
ATOM 3511 C CA . MET B 1 187 ? 13.195 23.922 3.268 1 98.56 187 MET B CA 1
ATOM 3512 C C . MET B 1 187 ? 14.695 23.688 3.393 1 98.56 187 MET B C 1
ATOM 3514 O O . MET B 1 187 ? 15.484 24.281 2.654 1 98.56 187 MET B O 1
ATOM 3518 N N . SER B 1 188 ? 15.07 22.781 4.273 1 98.25 188 SER B N 1
ATOM 3519 C CA . SER B 1 188 ? 16.484 22.453 4.469 1 98.25 188 SER B CA 1
ATOM 3520 C C . SER B 1 188 ? 17.062 21.781 3.234 1 98.25 188 SER B C 1
ATOM 3522 O O . SER B 1 188 ? 18.234 21.984 2.91 1 98.25 188 SER B O 1
ATOM 3524 N N . SER B 1 189 ? 16.266 20.984 2.543 1 98.31 189 SER B N 1
ATOM 3525 C CA . SER B 1 189 ? 16.734 20.234 1.39 1 98.31 189 SER B CA 1
ATOM 3526 C C . SER B 1 189 ? 17.188 21.156 0.266 1 98.31 189 SER B C 1
ATOM 3528 O O . SER B 1 189 ? 17.938 20.766 -0.622 1 98.31 189 SER B O 1
ATOM 3530 N N . VAL B 1 190 ? 16.719 22.422 0.308 1 97.94 190 VAL B N 1
ATOM 3531 C CA . VAL B 1 190 ? 17.078 23.359 -0.746 1 97.94 190 VAL B CA 1
ATOM 3532 C C . VAL B 1 190 ? 17.984 24.453 -0.177 1 97.94 190 VAL B C 1
ATOM 3534 O O . VAL B 1 190 ? 18.172 25.5 -0.793 1 97.94 190 VAL B O 1
ATOM 3537 N N . GLY B 1 191 ? 18.453 24.266 1.062 1 97.38 191 GLY B N 1
ATOM 3538 C CA . GLY B 1 191 ? 19.484 25.109 1.652 1 97.38 191 GLY B CA 1
ATOM 3539 C C . GLY B 1 191 ? 18.922 26.312 2.377 1 97.38 191 GLY B C 1
ATOM 3540 O O . GLY B 1 191 ? 19.672 27.234 2.727 1 97.38 191 GLY B O 1
ATOM 3541 N N . TRP B 1 192 ? 17.641 26.391 2.598 1 97.19 192 TRP B N 1
ATOM 3542 C CA . TRP B 1 192 ? 17.047 27.531 3.283 1 97.19 192 TRP B CA 1
ATOM 3543 C C . TRP B 1 192 ? 17.375 27.5 4.77 1 97.19 192 TRP B C 1
ATOM 3545 O O . TRP B 1 192 ? 17.375 26.438 5.395 1 97.19 192 TRP B O 1
ATOM 3555 N N . LYS B 1 193 ? 17.578 28.641 5.34 1 96 193 LYS B N 1
ATOM 3556 C CA . LYS B 1 193 ? 17.797 28.844 6.773 1 96 193 LYS B CA 1
ATOM 3557 C C . LYS B 1 193 ? 16.922 29.953 7.32 1 96 193 LYS B C 1
ATOM 3559 O O . LYS B 1 193 ? 16.547 30.875 6.59 1 96 193 LYS B O 1
ATOM 3564 N N . GLU B 1 194 ? 16.609 29.797 8.57 1 94.19 194 GLU B N 1
ATOM 3565 C CA . GLU B 1 194 ? 15.82 30.844 9.219 1 94.19 194 GLU B CA 1
ATOM 3566 C C . GLU B 1 194 ? 16.453 32.219 9.023 1 94.19 194 GLU B C 1
ATOM 3568 O O . GLU B 1 194 ? 17.672 32.344 9.117 1 94.19 194 GLU B O 1
ATOM 3573 N N . GLY B 1 195 ? 15.648 33.125 8.734 1 92.56 195 GLY B N 1
ATOM 3574 C CA . GLY B 1 195 ? 16.141 34.469 8.531 1 92.56 195 GLY B CA 1
ATOM 3575 C C . GLY B 1 195 ? 16.328 34.844 7.07 1 92.56 195 GLY B C 1
ATOM 3576 O O . GLY B 1 195 ? 16.438 36.031 6.723 1 92.56 195 GLY B O 1
ATOM 3577 N N . GLN B 1 196 ? 16.438 33.875 6.211 1 94.44 196 GLN B N 1
ATOM 3578 C CA . GLN B 1 196 ? 16.531 34.094 4.773 1 94.44 196 GLN B CA 1
ATOM 3579 C C . GLN B 1 196 ? 15.156 34.312 4.156 1 94.44 196 GLN B C 1
ATOM 3581 O O . GLN B 1 196 ? 14.141 33.938 4.746 1 94.44 196 GLN B O 1
ATOM 3586 N N . PRO B 1 197 ? 15.219 34.938 2.975 1 95.44 197 PRO B N 1
ATOM 3587 C CA . PRO B 1 197 ? 13.938 35.031 2.27 1 95.44 197 PRO B CA 1
ATOM 3588 C C . PRO B 1 197 ? 13.305 33.656 2.047 1 95.44 197 PRO B C 1
ATOM 3590 O O . PRO B 1 197 ? 14.016 32.688 1.77 1 95.44 197 PRO B O 1
ATOM 3593 N N . LEU B 1 198 ? 12.086 33.656 2.146 1 97.12 198 LEU B N 1
ATOM 3594 C CA . LEU B 1 198 ? 11.375 32.375 2.148 1 97.12 198 LEU B CA 1
ATOM 3595 C C . LEU B 1 198 ? 11.336 31.766 0.748 1 97.12 198 LEU B C 1
ATOM 3597 O O . LEU B 1 198 ? 10.656 32.281 -0.137 1 97.12 198 LEU B O 1
ATOM 3601 N N . VAL B 1 199 ? 12.055 30.688 0.564 1 97.5 199 VAL B N 1
ATOM 3602 C CA . VAL B 1 199 ? 12.008 29.969 -0.704 1 97.5 199 VAL B CA 1
ATOM 3603 C C . VAL B 1 199 ? 10.578 29.516 -0.99 1 97.5 199 VAL B C 1
ATOM 3605 O O . VAL B 1 199 ? 9.867 29.047 -0.087 1 97.5 199 VAL B O 1
ATOM 3608 N N . GLY B 1 200 ? 10.148 29.609 -2.277 1 97.5 200 GLY B N 1
ATOM 3609 C CA . GLY B 1 200 ? 8.797 29.25 -2.664 1 97.5 200 GLY B CA 1
ATOM 3610 C C . GLY B 1 200 ? 7.852 30.438 -2.703 1 97.5 200 GLY B C 1
ATOM 3611 O O . GLY B 1 200 ? 6.824 30.391 -3.383 1 97.5 200 GLY B O 1
ATOM 3612 N N . SER B 1 201 ? 8.133 31.438 -1.895 1 97.38 201 SER B N 1
ATOM 3613 C CA . SER B 1 201 ? 7.383 32.688 -1.944 1 97.38 201 SER B CA 1
ATOM 3614 C C . SER B 1 201 ? 7.664 33.469 -3.234 1 97.38 201 SER B C 1
ATOM 3616 O O . SER B 1 201 ? 8.766 33.375 -3.779 1 97.38 201 SER B O 1
ATOM 3618 N N . ARG B 1 202 ? 6.742 34.25 -3.631 1 94.88 202 ARG B N 1
ATOM 3619 C CA . ARG B 1 202 ? 6.938 35.031 -4.844 1 94.88 202 ARG B CA 1
ATOM 3620 C C . ARG B 1 202 ? 7.781 36.281 -4.562 1 94.88 202 ARG B C 1
ATOM 3622 O O . ARG B 1 202 ? 8.195 36.969 -5.492 1 94.88 202 ARG B O 1
ATOM 3629 N N . ASP B 1 203 ? 8.086 36.438 -3.344 1 92.25 203 ASP B N 1
ATOM 3630 C CA . ASP B 1 203 ? 8.969 37.531 -2.961 1 92.25 203 ASP B CA 1
ATOM 3631 C C . ASP B 1 203 ? 10.43 37.156 -3.158 1 92.25 203 ASP B C 1
ATOM 3633 O O . ASP B 1 203 ? 11.328 38 -2.984 1 92.25 203 ASP B O 1
ATOM 3637 N N . SER B 1 204 ? 10.734 35.906 -3.432 1 92.31 204 SER B N 1
ATOM 3638 C CA . SER B 1 204 ? 12.062 35.406 -3.723 1 92.31 204 SER B CA 1
ATOM 3639 C C . SER B 1 204 ? 12.102 34.719 -5.094 1 92.31 204 SER B C 1
ATOM 3641 O O . SER B 1 204 ? 11.07 34.312 -5.617 1 92.31 204 SER B O 1
ATOM 3643 N N . PRO B 1 205 ? 13.258 34.688 -5.719 1 94.44 205 PRO B N 1
ATOM 3644 C CA . PRO B 1 205 ? 13.359 34 -7.016 1 94.44 205 PRO B CA 1
ATOM 3645 C C . PRO B 1 205 ? 12.93 32.531 -6.953 1 94.44 205 PRO B C 1
ATOM 3647 O O . PRO B 1 205 ? 13.117 31.875 -5.926 1 94.44 205 PRO B O 1
ATOM 3650 N N . GLU B 1 206 ? 12.43 32.156 -8.031 1 96.31 206 GLU B N 1
ATOM 3651 C CA . GLU B 1 206 ? 12.086 30.734 -8.133 1 96.31 206 GLU B CA 1
ATOM 3652 C C . GLU B 1 206 ? 13.312 29.844 -7.918 1 96.31 206 GLU B C 1
ATOM 3654 O O . GLU B 1 206 ? 14.414 30.188 -8.352 1 96.31 206 GLU B O 1
ATOM 3659 N N . ASN B 1 207 ? 13.141 28.828 -7.219 1 97.56 207 ASN B N 1
ATOM 3660 C CA . ASN B 1 207 ? 14.18 27.844 -6.953 1 97.56 207 ASN B CA 1
ATOM 3661 C C . ASN B 1 207 ? 13.875 26.5 -7.625 1 97.56 207 ASN B C 1
ATOM 3663 O O . ASN B 1 207 ? 12.898 25.844 -7.27 1 97.56 207 ASN B O 1
ATOM 3667 N N . ALA B 1 208 ? 14.711 26.062 -8.594 1 98 208 ALA B N 1
ATOM 3668 C CA . ALA B 1 208 ? 14.445 24.875 -9.422 1 98 208 ALA B CA 1
ATOM 3669 C C . ALA B 1 208 ? 14.422 23.609 -8.578 1 98 208 ALA B C 1
ATOM 3671 O O . ALA B 1 208 ? 13.625 22.703 -8.836 1 98 208 ALA B O 1
ATOM 3672 N N . LYS B 1 209 ? 15.336 23.562 -7.668 1 98.25 209 LYS B N 1
ATOM 3673 C CA . LYS B 1 209 ? 15.352 22.391 -6.793 1 98.25 209 LYS B CA 1
ATOM 3674 C C . LYS B 1 209 ? 14.078 22.312 -5.957 1 98.25 209 LYS B C 1
ATOM 3676 O O . LYS B 1 209 ? 13.508 21.234 -5.793 1 98.25 209 LYS B O 1
ATOM 3681 N N . PHE B 1 210 ? 13.656 23.406 -5.438 1 98.75 210 PHE B N 1
ATOM 3682 C CA . PHE B 1 210 ? 12.406 23.453 -4.688 1 98.75 210 PHE B CA 1
ATOM 3683 C C . PHE B 1 210 ? 11.227 23.062 -5.57 1 98.75 210 PHE B C 1
ATOM 3685 O O . PHE B 1 210 ? 10.367 22.281 -5.152 1 98.75 210 PHE B O 1
ATOM 3692 N N . ALA B 1 211 ? 11.188 23.562 -6.785 1 98.81 211 ALA B N 1
ATOM 3693 C CA . ALA B 1 211 ? 10.109 23.266 -7.73 1 98.81 211 ALA B CA 1
ATOM 3694 C C . ALA B 1 211 ? 10.023 21.781 -8.031 1 98.81 211 ALA B C 1
ATOM 3696 O O . ALA B 1 211 ? 8.93 21.234 -8.227 1 98.81 211 ALA B O 1
ATOM 3697 N N . SER B 1 212 ? 11.125 21.109 -8 1 98.69 212 SER B N 1
ATOM 3698 C CA . SER B 1 212 ? 11.172 19.688 -8.359 1 98.69 212 SER B CA 1
ATOM 3699 C C . SER B 1 212 ? 10.516 18.828 -7.289 1 98.69 212 SER B C 1
ATOM 3701 O O . SER B 1 212 ? 10.289 17.641 -7.504 1 98.69 212 SER B O 1
ATOM 3703 N N . LEU B 1 213 ? 10.172 19.375 -6.164 1 98.75 213 LEU B N 1
ATOM 3704 C CA . LEU B 1 213 ? 9.594 18.625 -5.051 1 98.75 213 LEU B CA 1
ATOM 3705 C C . LEU B 1 213 ? 8.078 18.547 -5.18 1 98.75 213 LEU B C 1
ATOM 3707 O O . LEU B 1 213 ? 7.426 17.812 -4.43 1 98.75 213 LEU B O 1
ATOM 3711 N N . PHE B 1 214 ? 7.523 19.297 -6.195 1 98.81 214 PHE B N 1
ATOM 3712 C CA . PHE B 1 214 ? 6.078 19.438 -6.301 1 98.81 214 PHE B CA 1
ATOM 3713 C C . PHE B 1 214 ? 5.609 19.156 -7.723 1 98.81 214 PHE B C 1
ATOM 3715 O O . PHE B 1 214 ? 6.395 19.25 -8.672 1 98.81 214 PHE B O 1
ATOM 3722 N N . THR B 1 215 ? 4.32 18.797 -7.816 1 98.56 215 THR B N 1
ATOM 3723 C CA . THR B 1 215 ? 3.713 18.672 -9.133 1 98.56 215 THR B CA 1
ATOM 3724 C C . THR B 1 215 ? 2.998 19.953 -9.531 1 98.56 215 THR B C 1
ATOM 3726 O O . THR B 1 215 ? 2.904 20.281 -10.711 1 98.56 215 THR B O 1
ATOM 3729 N N . ASP B 1 216 ? 2.506 20.703 -8.484 1 98.62 216 ASP B N 1
ATOM 3730 C CA . ASP B 1 216 ? 1.703 21.875 -8.781 1 98.62 216 ASP B CA 1
ATOM 3731 C C . ASP B 1 216 ? 1.855 22.938 -7.688 1 98.62 216 ASP B C 1
ATOM 3733 O O . ASP B 1 216 ? 1.008 23.812 -7.551 1 98.62 216 ASP B O 1
ATOM 3737 N N . GLY B 1 217 ? 2.861 22.781 -6.867 1 98.81 217 GLY B N 1
ATOM 3738 C CA . GLY B 1 217 ? 3.141 23.719 -5.801 1 98.81 217 GLY B CA 1
ATOM 3739 C C . GLY B 1 217 ? 2.475 23.359 -4.484 1 98.81 217 GLY B C 1
ATOM 3740 O O . GLY B 1 217 ? 2.793 23.938 -3.443 1 98.81 217 GLY B O 1
ATOM 3741 N N . LEU B 1 218 ? 1.572 22.375 -4.508 1 98.81 218 LEU B N 1
ATOM 3742 C CA . LEU B 1 218 ? 0.836 21.891 -3.348 1 98.81 218 LEU B CA 1
ATOM 3743 C C . LEU B 1 218 ? 1.056 20.391 -3.152 1 98.81 218 LEU B C 1
ATOM 3745 O O . LEU B 1 218 ? 1.457 19.953 -2.072 1 98.81 218 LEU B O 1
ATOM 3749 N N . HIS B 1 219 ? 0.832 19.625 -4.199 1 98.88 219 HIS B N 1
ATOM 3750 C CA . HIS B 1 219 ? 1.021 18.188 -4.156 1 98.88 219 HIS B CA 1
ATOM 3751 C C . HIS B 1 219 ? 2.467 17.812 -4.469 1 98.88 219 HIS B C 1
ATOM 3753 O O . HIS B 1 219 ? 3.195 18.594 -5.086 1 98.88 219 HIS B O 1
ATOM 3759 N N . LEU B 1 220 ? 2.854 16.672 -4.074 1 98.88 220 LEU B N 1
ATOM 3760 C CA . LEU B 1 220 ? 4.273 16.344 -4.059 1 98.88 220 LEU B CA 1
ATOM 3761 C C . LEU B 1 220 ? 4.648 15.484 -5.266 1 98.88 220 LEU B C 1
ATOM 3763 O O . LEU B 1 220 ? 3.869 14.633 -5.688 1 98.88 220 LEU B O 1
ATOM 3767 N N . ALA B 1 221 ? 5.832 15.75 -5.789 1 98.5 221 ALA B N 1
ATOM 3768 C CA . ALA B 1 221 ? 6.5 14.844 -6.727 1 98.5 221 ALA B CA 1
ATOM 3769 C C . ALA B 1 221 ? 7.273 13.758 -5.988 1 98.5 221 ALA B C 1
ATOM 3771 O O . ALA B 1 221 ? 7.289 13.727 -4.754 1 98.5 221 ALA B O 1
ATOM 3772 N N . ALA B 1 222 ? 7.898 12.852 -6.719 1 98 222 ALA B N 1
ATOM 3773 C CA . ALA B 1 222 ? 8.641 11.742 -6.137 1 98 222 ALA B CA 1
ATOM 3774 C C . ALA B 1 222 ? 9.719 12.25 -5.172 1 98 222 ALA B C 1
ATOM 3776 O O . ALA B 1 222 ? 9.891 11.695 -4.086 1 98 222 ALA B O 1
ATOM 3777 N N . ASN B 1 223 ? 10.383 13.281 -5.57 1 98.12 223 ASN B N 1
ATOM 3778 C CA . ASN B 1 223 ? 11.438 13.82 -4.719 1 98.12 223 ASN B CA 1
ATOM 3779 C C . ASN B 1 223 ? 10.875 14.336 -3.396 1 98.12 223 ASN B C 1
ATOM 3781 O O . ASN B 1 223 ? 11.516 14.195 -2.352 1 98.12 223 ASN B O 1
ATOM 3785 N N . GLY B 1 224 ? 9.734 14.969 -3.443 1 98.81 224 GLY B N 1
ATOM 3786 C CA . GLY B 1 224 ? 9.078 15.406 -2.221 1 98.81 224 GLY B CA 1
ATOM 3787 C C . GLY B 1 224 ? 8.68 14.25 -1.318 1 98.81 224 GLY B C 1
ATOM 3788 O O . GLY B 1 224 ? 8.922 14.289 -0.111 1 98.81 224 GLY B O 1
ATOM 3789 N N . TYR B 1 225 ? 8.125 13.219 -1.927 1 98.81 225 TYR B N 1
ATOM 3790 C CA . TYR B 1 225 ? 7.707 12.062 -1.142 1 98.81 225 TYR B CA 1
ATOM 3791 C C . TYR B 1 225 ? 8.906 11.352 -0.541 1 98.81 225 TYR B C 1
ATOM 3793 O O . TYR B 1 225 ? 8.82 10.766 0.542 1 98.81 225 TYR B O 1
ATOM 3801 N N . ARG B 1 226 ? 10.07 11.406 -1.219 1 98.44 226 ARG B N 1
ATOM 3802 C CA . ARG B 1 226 ? 11.281 10.82 -0.649 1 98.44 226 ARG B CA 1
ATOM 3803 C C . ARG B 1 226 ? 11.68 11.539 0.636 1 98.44 226 ARG B C 1
ATOM 3805 O O . ARG B 1 226 ? 12.055 10.898 1.621 1 98.44 226 ARG B O 1
ATOM 3812 N N . ILE B 1 227 ? 11.578 12.859 0.621 1 98.88 227 ILE B N 1
ATOM 3813 C CA . ILE B 1 227 ? 11.883 13.633 1.817 1 98.88 227 ILE B CA 1
ATOM 3814 C C . ILE B 1 227 ? 10.922 13.258 2.939 1 98.88 227 ILE B C 1
ATOM 3816 O O . ILE B 1 227 ? 11.336 13.086 4.09 1 98.88 227 ILE B O 1
ATOM 3820 N N . VAL B 1 228 ? 9.633 13.125 2.623 1 98.94 228 VAL B N 1
ATOM 3821 C CA . VAL B 1 228 ? 8.633 12.742 3.613 1 98.94 228 VAL B CA 1
ATOM 3822 C C . VAL B 1 228 ? 8.984 11.383 4.211 1 98.94 228 VAL B C 1
ATOM 3824 O O . VAL B 1 228 ? 8.977 11.219 5.434 1 98.94 228 VAL B O 1
ATOM 3827 N N . PHE B 1 229 ? 9.258 10.398 3.361 1 98.88 229 PHE B N 1
ATOM 3828 C CA . PHE B 1 229 ? 9.602 9.055 3.811 1 98.88 229 PHE B CA 1
ATOM 3829 C C . PHE B 1 229 ? 10.789 9.086 4.762 1 98.88 229 PHE B C 1
ATOM 3831 O O . PHE B 1 229 ? 10.75 8.484 5.836 1 98.88 229 PHE B O 1
ATOM 3838 N N . GLU B 1 230 ? 11.82 9.797 4.355 1 98.81 230 GLU B N 1
ATOM 3839 C CA . GLU B 1 230 ? 13.031 9.883 5.164 1 98.81 230 GLU B CA 1
ATOM 3840 C C . GLU B 1 230 ? 12.75 10.523 6.516 1 98.81 230 GLU B C 1
ATOM 3842 O O . GLU B 1 230 ? 13.227 10.047 7.551 1 98.81 230 GLU B O 1
ATOM 3847 N N . GLU B 1 231 ? 11.984 11.594 6.516 1 98.94 231 GLU B N 1
ATOM 3848 C CA . GLU B 1 231 ? 11.68 12.305 7.754 1 98.94 231 GLU B CA 1
ATOM 3849 C C . GLU B 1 231 ? 10.828 11.445 8.688 1 98.94 231 GLU B C 1
ATOM 3851 O O . GLU B 1 231 ? 11.031 11.445 9.906 1 98.94 231 GLU B O 1
ATOM 3856 N N . VAL B 1 232 ? 9.867 10.727 8.141 1 98.94 232 VAL B N 1
ATOM 3857 C CA . VAL B 1 232 ? 9.008 9.844 8.93 1 98.94 232 VAL B CA 1
ATOM 3858 C C . VAL B 1 232 ? 9.836 8.711 9.523 1 98.94 232 VAL B C 1
ATOM 3860 O O . VAL B 1 232 ? 9.742 8.43 10.719 1 98.94 232 VAL B O 1
ATOM 3863 N N . MET B 1 233 ? 10.664 8.078 8.688 1 98.94 233 MET B N 1
ATOM 3864 C CA . MET B 1 233 ? 11.477 6.973 9.18 1 98.94 233 MET B CA 1
ATOM 3865 C C . MET B 1 233 ? 12.477 7.449 10.234 1 98.94 233 MET B C 1
ATOM 3867 O O . MET B 1 233 ? 12.727 6.746 11.211 1 98.94 233 MET B O 1
ATOM 3871 N N . LYS B 1 234 ? 13.07 8.625 10.008 1 98.88 234 LYS B N 1
ATOM 3872 C CA . LYS B 1 234 ? 13.961 9.227 10.992 1 98.88 234 LYS B CA 1
ATOM 3873 C C . LYS B 1 234 ? 13.242 9.453 12.32 1 98.88 234 LYS B C 1
ATOM 3875 O O . LYS B 1 234 ? 13.781 9.148 13.383 1 98.88 234 LYS B O 1
ATOM 3880 N N . THR B 1 235 ? 12.055 9.992 12.25 1 98.94 235 THR B N 1
ATOM 3881 C CA . THR B 1 235 ? 11.266 10.266 13.445 1 98.94 235 THR B CA 1
ATOM 3882 C C . THR B 1 235 ? 10.938 8.977 14.188 1 98.94 235 THR B C 1
ATOM 3884 O O . THR B 1 235 ? 11 8.922 15.414 1 98.94 235 THR B O 1
ATOM 3887 N N . ILE B 1 236 ? 10.602 7.895 13.461 1 98.94 236 ILE B N 1
ATOM 3888 C CA . ILE B 1 236 ? 10.328 6.598 14.07 1 98.94 236 ILE B CA 1
ATOM 3889 C C . ILE B 1 236 ? 11.594 6.086 14.773 1 98.94 236 ILE B C 1
ATOM 3891 O O . ILE B 1 236 ? 11.539 5.656 15.922 1 98.94 236 ILE B O 1
ATOM 3895 N N . GLN B 1 237 ? 12.688 6.172 14.07 1 98.81 237 GLN B N 1
ATOM 3896 C CA . GLN B 1 237 ? 13.953 5.691 14.617 1 98.81 237 GLN B CA 1
ATOM 3897 C C . GLN B 1 237 ? 14.312 6.422 15.906 1 98.81 237 GLN B C 1
ATOM 3899 O O . GLN B 1 237 ? 14.758 5.805 16.875 1 98.81 237 GLN B O 1
ATOM 3904 N N . GLU B 1 238 ? 14.117 7.715 15.961 1 98.81 238 GLU B N 1
ATOM 3905 C CA . GLU B 1 238 ? 14.484 8.539 17.109 1 98.81 238 GLU B CA 1
ATOM 3906 C C . GLU B 1 238 ? 13.5 8.359 18.266 1 98.81 238 GLU B C 1
ATOM 3908 O O . GLU B 1 238 ? 13.898 8.336 19.422 1 98.81 238 GLU B O 1
ATOM 3913 N N . SER B 1 239 ? 12.234 8.211 17.953 1 98.81 239 SER B N 1
ATOM 3914 C CA . SER B 1 239 ? 11.195 8.227 18.984 1 98.81 239 SER B CA 1
ATOM 3915 C C . SER B 1 239 ? 10.852 6.809 19.438 1 98.81 239 SER B C 1
ATOM 3917 O O . SER B 1 239 ? 10.477 6.598 20.594 1 98.81 239 SER B O 1
ATOM 3919 N N . TRP B 1 240 ? 10.859 5.883 18.469 1 98.75 240 TRP B N 1
ATOM 3920 C CA . TRP B 1 240 ? 10.453 4.504 18.719 1 98.75 240 TRP B CA 1
ATOM 3921 C C . TRP B 1 240 ? 11.406 3.523 18.031 1 98.75 240 TRP B C 1
ATOM 3923 O O . TRP B 1 240 ? 10.992 2.76 17.156 1 98.75 240 TRP B O 1
ATOM 3933 N N . PRO B 1 241 ? 12.656 3.439 18.5 1 98.5 241 PRO B N 1
ATOM 3934 C CA . PRO B 1 241 ? 13.625 2.57 17.828 1 98.5 241 PRO B CA 1
ATOM 3935 C C . PRO B 1 241 ? 13.156 1.119 17.75 1 98.5 241 PRO B C 1
ATOM 3937 O O . PRO B 1 241 ? 13.555 0.389 16.844 1 98.5 241 PRO B O 1
ATOM 3940 N N . ASP B 1 242 ? 12.297 0.688 18.594 1 98.62 242 ASP B N 1
ATOM 3941 C CA . ASP B 1 242 ? 11.789 -0.682 18.594 1 98.62 242 ASP B CA 1
ATOM 3942 C C . ASP B 1 242 ? 10.734 -0.875 17.516 1 98.62 242 ASP B C 1
ATOM 3944 O O . ASP B 1 242 ? 10.266 -1.993 17.281 1 98.62 242 ASP B O 1
ATOM 3948 N N . GLN B 1 243 ? 10.383 0.244 16.781 1 98.75 243 GLN B N 1
ATOM 3949 C CA . GLN B 1 243 ? 9.336 0.16 15.766 1 98.75 243 GLN B CA 1
ATOM 3950 C C . GLN B 1 243 ? 9.914 0.271 14.359 1 98.75 243 GLN B C 1
ATOM 3952 O O . GLN B 1 243 ? 9.18 0.255 13.367 1 98.75 243 GLN B O 1
ATOM 3957 N N . VAL B 1 244 ? 11.242 0.428 14.305 1 98.69 244 VAL B N 1
ATOM 3958 C CA . VAL B 1 244 ? 11.828 0.406 12.969 1 98.69 244 VAL B CA 1
ATOM 3959 C C . VAL B 1 244 ? 11.68 -0.985 12.359 1 98.69 244 VAL B C 1
ATOM 3961 O O . VAL B 1 244 ? 11.719 -1.99 13.07 1 98.69 244 VAL B O 1
ATOM 3964 N N . PRO B 1 245 ? 11.438 -1.105 11.102 1 98.56 245 PRO B N 1
ATOM 3965 C CA . PRO B 1 245 ? 11.125 -2.383 10.461 1 98.56 245 PRO B CA 1
ATOM 3966 C C . PRO B 1 245 ? 12.086 -3.498 10.852 1 98.56 245 PRO B C 1
ATOM 3968 O O . PRO B 1 245 ? 11.656 -4.617 11.141 1 98.56 245 PRO B O 1
ATOM 3971 N N . GLU B 1 246 ? 13.352 -3.18 10.922 1 97.75 246 GLU B N 1
ATOM 3972 C CA . GLU B 1 246 ? 14.375 -4.188 11.172 1 97.75 246 GLU B CA 1
ATOM 3973 C C . GLU B 1 246 ? 14.234 -4.777 12.578 1 97.75 246 GLU B C 1
ATOM 3975 O O . GLU B 1 246 ? 14.781 -5.844 12.859 1 97.75 246 GLU B O 1
ATOM 3980 N N . ASN B 1 247 ? 13.586 -4.074 13.438 1 98.31 247 ASN B N 1
ATOM 3981 C CA . ASN B 1 247 ? 13.453 -4.516 14.828 1 98.31 247 ASN B CA 1
ATOM 3982 C C . ASN B 1 247 ? 12.102 -5.172 15.078 1 98.31 247 ASN B C 1
ATOM 3984 O O . ASN B 1 247 ? 11.781 -5.512 16.219 1 98.31 247 ASN B O 1
ATOM 3988 N N . LEU B 1 248 ? 11.297 -5.32 14.102 1 98.31 248 LEU B N 1
ATOM 3989 C CA . LEU B 1 248 ? 10.016 -6.008 14.211 1 98.31 248 LEU B CA 1
ATOM 3990 C C . LEU B 1 248 ? 10.109 -7.422 13.648 1 98.31 248 LEU B C 1
ATOM 3992 O O . LEU B 1 248 ? 10.742 -7.648 12.617 1 98.31 248 LEU B O 1
ATOM 3996 N N . PRO B 1 249 ? 9.523 -8.391 14.32 1 96.75 249 PRO B N 1
ATOM 3997 C CA . PRO B 1 249 ? 9.523 -9.75 13.781 1 96.75 249 PRO B CA 1
ATOM 3998 C C . PRO B 1 249 ? 8.562 -9.922 12.609 1 96.75 249 PRO B C 1
ATOM 4000 O O . PRO B 1 249 ? 7.57 -9.188 12.508 1 96.75 249 PRO B O 1
ATOM 4003 N N . TYR B 1 250 ? 8.836 -10.883 11.766 1 96.69 250 TYR B N 1
ATOM 4004 C CA . TYR B 1 250 ? 7.852 -11.312 10.781 1 96.69 250 TYR B CA 1
ATOM 4005 C C . TYR B 1 250 ? 6.641 -11.938 11.461 1 96.69 250 TYR B C 1
ATOM 4007 O O . TYR B 1 250 ? 6.777 -12.656 12.453 1 96.69 250 TYR B O 1
ATOM 4015 N N . VAL B 1 251 ? 5.488 -11.617 10.93 1 96.94 251 VAL B N 1
ATOM 4016 C CA . VAL B 1 251 ? 4.266 -12.219 11.461 1 96.94 251 VAL B CA 1
ATOM 4017 C C . VAL B 1 251 ? 4.273 -13.727 11.195 1 96.94 251 VAL B C 1
ATOM 4019 O O . VAL B 1 251 ? 3.951 -14.516 12.086 1 96.94 251 VAL B O 1
ATOM 4022 N N . PHE B 1 252 ? 4.633 -14.109 9.984 1 96.56 252 PHE B N 1
ATOM 4023 C CA . PHE B 1 252 ? 4.781 -15.516 9.602 1 96.56 252 PHE B CA 1
ATOM 4024 C C . PHE B 1 252 ? 6.25 -15.883 9.438 1 96.56 252 PHE B C 1
ATOM 4026 O O . PHE B 1 252 ? 7.047 -15.07 8.953 1 96.56 252 PHE B O 1
ATOM 4033 N N . PRO B 1 253 ? 6.656 -17.031 9.727 1 96.31 253 PRO B N 1
ATOM 4034 C CA . PRO B 1 253 ? 8.07 -17.422 9.68 1 96.31 253 PRO B CA 1
ATOM 4035 C C . PRO B 1 253 ? 8.617 -17.484 8.25 1 96.31 253 PRO B C 1
ATOM 4037 O O . PRO B 1 253 ? 7.852 -17.656 7.301 1 96.31 253 PRO B O 1
ATOM 4040 N N . PRO B 1 254 ? 9.953 -17.312 8.141 1 95.81 254 PRO B N 1
ATOM 4041 C CA . PRO B 1 254 ? 10.562 -17.562 6.84 1 95.81 254 PRO B CA 1
ATOM 4042 C C . PRO B 1 254 ? 10.281 -18.969 6.32 1 95.81 254 PRO B C 1
ATOM 4044 O O . PRO B 1 254 ? 10.023 -19.891 7.109 1 95.81 254 PRO B O 1
ATOM 4047 N N . TRP B 1 255 ? 10.312 -19.094 5.039 1 95.19 255 TRP B N 1
ATOM 4048 C CA . TRP B 1 255 ? 9.836 -20.328 4.41 1 95.19 255 TRP B CA 1
ATOM 4049 C C . TRP B 1 255 ? 10.617 -21.531 4.914 1 95.19 255 TRP B C 1
ATOM 4051 O O . TRP B 1 255 ? 10.078 -22.641 5.008 1 95.19 255 TRP B O 1
ATOM 4061 N N . ALA B 1 256 ? 11.875 -21.344 5.262 1 93.5 256 ALA B N 1
ATOM 4062 C CA . ALA B 1 256 ? 12.719 -22.438 5.719 1 93.5 256 ALA B CA 1
ATOM 4063 C C . ALA B 1 256 ? 12.203 -23.016 7.031 1 93.5 256 ALA B C 1
ATOM 4065 O O . ALA B 1 256 ? 12.453 -24.188 7.348 1 93.5 256 ALA B O 1
ATOM 4066 N N . LEU B 1 257 ? 11.461 -22.172 7.812 1 94.56 257 LEU B N 1
ATOM 4067 C CA . LEU B 1 257 ? 10.961 -22.578 9.125 1 94.56 257 LEU B CA 1
ATOM 4068 C C . LEU B 1 257 ? 9.453 -22.781 9.094 1 94.56 257 LEU B C 1
ATOM 4070 O O . LEU B 1 257 ? 8.875 -23.312 10.055 1 94.56 257 LEU B O 1
ATOM 4074 N N . ALA B 1 258 ? 8.852 -22.375 7.98 1 94.56 258 ALA B N 1
ATOM 4075 C CA . ALA B 1 258 ? 7.395 -22.406 7.906 1 94.56 258 ALA B CA 1
ATOM 4076 C C . ALA B 1 258 ? 6.883 -23.844 7.785 1 94.56 258 ALA B C 1
ATOM 4078 O O . ALA B 1 258 ? 7.477 -24.656 7.082 1 94.56 258 ALA B O 1
ATOM 4079 N N . PRO B 1 259 ? 5.816 -24.141 8.461 1 90.31 259 PRO B N 1
ATOM 4080 C CA . PRO B 1 259 ? 5.242 -25.484 8.344 1 90.31 259 PRO B CA 1
ATOM 4081 C C . PRO B 1 259 ? 4.773 -25.797 6.93 1 90.31 259 PRO B C 1
ATOM 4083 O O . PRO B 1 259 ? 4.363 -24.906 6.191 1 90.31 259 PRO B O 1
ATOM 4086 N N . LYS B 1 260 ? 4.863 -27.172 6.59 1 91.19 260 LYS B N 1
ATOM 4087 C CA . LYS B 1 260 ? 4.379 -27.672 5.301 1 91.19 260 LYS B CA 1
ATOM 4088 C C . LYS B 1 260 ? 3.451 -28.859 5.484 1 91.19 260 LYS B C 1
ATOM 4090 O O . LYS B 1 260 ? 3.535 -29.578 6.488 1 91.19 260 LYS B O 1
#

Foldseek 3Di:
DPCPPDPDPPPDDDDDAAEAEEAEAVQLVCQPDCPQHHGQQVVVCVQQPLHHHYHRHYHYLDALVRRLVCVVVPQDAVVVHAHAHYEYEHQLQCLFDPPDPSHDPLVRNLVSVVCNCPPPRNVRNVYQYEYEQAAFFQQVLCCVVCVVVPHPPDRHHRVSSVVSSVSSVVSCVVVVHHYLHLHVLLCVVQPDDPPDDDASGPVDDHDPVSVQQADRRRHGHNNSSVSSNVSVLVRCCVPPVCPRSVNGDRSADDPVPHDD/DPCPPDPDPPPDD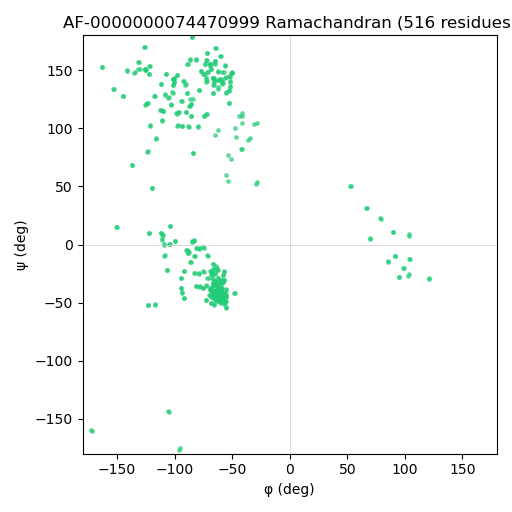DDDAAEAEEAEAVQLVCQPDCPQHHGQQVVVCVQQPLHHHYHRHYHYLDALVRRLVCVVVPQDAVVVHAHAHYEYEHQLQCLFDPPDPSHDPLVRNLVSVVCNCPPPRNVRNVYQYEYEQAAFFQQVLCCVVCVVVPHPPDRHHRVSSVVSSVSSVVSCVVVVHHYLHLHVLLCVVQPDDPPDDDASGPVDDHDPVSVQQADRRRHGHNNSSVSSNVSVLVRCCVPPVCPRSVNGDRSADDPVPHDD

Nearest PDB structures (foldseek):
  3mil-assembly1_B  TM=8.817E-01  e=4.418E-21  Saccharomyces cerevisiae
  7e16-assembly2_B  TM=7.115E-01  e=1.501E-07  Geobacillus thermodenitrificans
  8ik1-assembly2_B  TM=7.051E-01  e=5.817E-07  Geobacillus sp. PA-3
  4xvh-assembly1_A  TM=6.373E-01  e=2.993E-05  Chaetomium
  3r7b-assembly1_A  TM=3.935E-01  e=1.832E+00  Homo sapiens

Sequence (520 aa):
MSNTVAAAEEEGVYTPYDQFFLFGDSITEYSNAQDMGFGFSPALQNAYARRLDVVNRGLAGYNTLHAIKAFPRCFPSPERANVRLMTIWLGANDASLPGFEQHVPIETYKQNLRNIIQHPLTKAQNPRIMIITPPPINEYQLAGFDAMKGNPHPTRTNAHTRTYGQAAREVAAEFGLPVADVWSAFMSSVGWKEGQPLVGSRDSPENAKFASLFTDGLHLAANGYRIVFEEVMKTIQESWPDQVPENLPYVFPPWALAPKMSNTVAAAEEEGVYTPYDQFFLFGDSITEYSNAQDMGFGFSPALQNAYARRLDVVNRGLAGYNTLHAIKAFPRCFPSPERANVRLMTIWLGANDASLPGFEQHVPIETYKQNLRNIIQHPLTKAQNPRIMIITPPPINEYQLAGFDAMKGNPHPTRTNAHTRTYGQAAREVAAEFGLPVADVWSAFMSSVGWKEGQPLVGSRDSPENAKFASLFTDGLHLAANGYRIVFEEVMKTIQESWPDQVPENLPYVFPPWALAPK

Organism: Aspergillus tubingensis (strain CBS 134.48) (NCBI:txid767770)

Radius of gyration: 24.72 Å; Cα contacts (8 Å, |Δi|>4): 1049; chains: 2; bounding box: 68×71×60 Å